Protein AF-0000000073397600 (afdb_homodimer)

Secondary structure (DSSP, 8-state):
-HHHHHHHHHHHHHHHHHHHHHHHHHHHTTSS-HHHH--HHHHHHHHHHHHHH-BTTB-HHHHHHHHHHHHHHHHHHHHHHHHHHHHHHHH-HHHHHHHHHHHHHHHHS-GGGHHHHHHHHH-SSHHHHHHHHHHHHHHHHHHHHHHHHHHHHHHHHHHHTTS---HHHHIIIIIHHHHHHHHHHHHHHHHHHHHHHHHHHHHHS-SSSHHHHHHHHHHTT-HHHHHHHHHHHHHHHHHHHHHHHHHHHHHGGGS----/-HHHHHHHHHHHHHHHHHHHHHHHHHHHTTSS-HHHH--HHHHHHHHHHHHHH-BTTB-HHHHHHHHHHHHHHHHHHHHHHHHHHHHHHHH-HHHHHHHHHHHHHHHHS-GGGHHHHHHHHH-SSHHHHHHHHHHHHHHHHHHHHHHHHHHHHHHHHHHHTTS---HHHHIIIIIHHHHHHHHHHHHHHHHHHHHHHHHHHHHHS-SSSHHHHHHHHHHTT-HHHHHHHHHHHHHHHHHHHHHHHHHHHHHGGGS----

Structure (mmCIF, N/CA/C/O backbone):
data_AF-0000000073397600-model_v1
#
loop_
_entity.id
_entity.type
_entity.pdbx_description
1 polymer 'ABC transporter, permease protein'
#
loop_
_atom_site.group_PDB
_atom_site.id
_atom_site.type_symbol
_atom_site.label_atom_id
_atom_site.label_alt_id
_atom_site.label_comp_id
_atom_site.label_asym_id
_atom_site.label_entity_id
_atom_site.label_seq_id
_atom_site.pdbx_PDB_ins_code
_atom_site.Cartn_x
_atom_site.Cartn_y
_atom_site.Cartn_z
_atom_site.occupancy
_atom_site.B_iso_or_equiv
_atom_site.auth_seq_id
_atom_site.auth_comp_id
_atom_site.auth_asym_id
_atom_site.auth_atom_id
_atom_site.pdbx_PDB_model_num
ATOM 1 N N . MET A 1 1 ? -25 12.273 29.625 1 71.56 1 MET A N 1
ATOM 2 C CA . MET A 1 1 ? -23.719 11.812 29.094 1 71.56 1 MET A CA 1
ATOM 3 C C . MET A 1 1 ? -23.688 10.289 29.016 1 71.56 1 MET A C 1
ATOM 5 O O . MET A 1 1 ? -23.328 9.727 27.969 1 71.56 1 MET A O 1
ATOM 9 N N . ARG A 1 2 ? -24.359 9.656 30.047 1 80.56 2 ARG A N 1
ATOM 10 C CA . ARG A 1 2 ? -24.375 8.195 30.125 1 80.56 2 ARG A CA 1
ATOM 11 C C . ARG A 1 2 ? -25.359 7.613 29.094 1 80.56 2 ARG A C 1
ATOM 13 O O . ARG A 1 2 ? -25.047 6.609 28.453 1 80.56 2 ARG A O 1
ATOM 20 N N . ARG A 1 3 ? -26.422 8.336 28.875 1 85.5 3 ARG A N 1
ATOM 21 C CA . ARG A 1 3 ? -27.453 7.844 27.953 1 85.5 3 ARG A CA 1
ATOM 22 C C . ARG A 1 3 ? -26.938 7.855 26.516 1 85.5 3 ARG A C 1
ATOM 24 O O . ARG A 1 3 ? -27.219 6.93 25.75 1 85.5 3 ARG A O 1
ATOM 31 N N . ARG A 1 4 ? -26.266 8.805 26.203 1 86.19 4 ARG A N 1
ATOM 32 C CA . ARG A 1 4 ? -25.703 8.922 24.859 1 86.19 4 ARG A CA 1
ATOM 33 C C . ARG A 1 4 ? -24.672 7.836 24.609 1 86.19 4 ARG A C 1
ATOM 35 O O . ARG A 1 4 ? -24.609 7.258 23.516 1 86.19 4 ARG A O 1
ATOM 42 N N . ARG A 1 5 ? -23.922 7.621 25.594 1 89.19 5 ARG A N 1
ATOM 43 C CA . ARG A 1 5 ? -22.906 6.582 25.484 1 89.19 5 ARG A CA 1
ATOM 44 C C . ARG A 1 5 ? -23.531 5.211 25.281 1 89.19 5 ARG A C 1
ATOM 46 O O . ARG A 1 5 ? -23.078 4.414 24.469 1 89.19 5 ARG A O 1
ATOM 53 N N . GLN A 1 6 ? -24.578 4.988 26.047 1 91.62 6 GLN A N 1
ATOM 54 C CA . GLN A 1 6 ? -25.281 3.717 25.922 1 91.62 6 GLN A CA 1
ATOM 55 C C . GLN A 1 6 ? -25.938 3.576 24.547 1 91.62 6 GLN A C 1
ATOM 57 O O . GLN A 1 6 ? -25.984 2.482 23.984 1 91.62 6 GLN A O 1
ATOM 62 N N . LEU A 1 7 ? -26.469 4.598 24.047 1 92.06 7 LEU A N 1
ATOM 63 C CA . LEU A 1 7 ? -27.078 4.59 22.719 1 92.06 7 LEU A CA 1
ATOM 64 C C . LEU A 1 7 ? -26.031 4.285 21.656 1 92.06 7 LEU A C 1
ATOM 66 O O . LEU A 1 7 ? -26.281 3.486 20.75 1 92.06 7 LEU A O 1
ATOM 70 N N . ILE A 1 8 ? -24.906 4.879 21.781 1 91.81 8 ILE A N 1
ATOM 71 C CA . ILE A 1 8 ? -23.828 4.676 20.812 1 91.81 8 ILE A CA 1
ATOM 72 C C . ILE A 1 8 ? -23.375 3.221 20.859 1 91.81 8 ILE A C 1
ATOM 74 O O . ILE A 1 8 ? -23.203 2.584 19.812 1 91.81 8 ILE A O 1
ATOM 78 N N . VAL A 1 9 ? -23.188 2.715 22 1 92.94 9 VAL A N 1
ATOM 79 C CA . VAL A 1 9 ? -22.766 1.327 22.156 1 92.94 9 VAL A CA 1
ATOM 80 C C . VAL A 1 9 ? -23.844 0.395 21.609 1 92.94 9 VAL A C 1
ATOM 82 O O . VAL A 1 9 ? -23.531 -0.586 20.922 1 92.94 9 VAL A O 1
ATOM 85 N N . GLY A 1 10 ? -25.016 0.702 21.906 1 94.62 10 GLY A N 1
ATOM 86 C CA . GLY A 1 10 ? -26.125 -0.079 21.391 1 94.62 10 GLY A CA 1
ATOM 87 C C . GLY A 1 10 ? -26.188 -0.078 19.875 1 94.62 10 GLY A C 1
ATOM 88 O O . GLY A 1 10 ? -26.422 -1.12 19.25 1 94.62 10 GLY A O 1
ATOM 89 N N . LEU A 1 11 ? -26 1.009 19.312 1 93.56 11 LEU A N 1
ATOM 90 C CA . LEU A 1 11 ? -26.031 1.126 17.859 1 93.56 11 LEU A CA 1
ATOM 91 C C . LEU A 1 11 ? -24.844 0.407 17.234 1 93.56 11 LEU A C 1
ATOM 93 O O . LEU A 1 11 ? -24.969 -0.188 16.156 1 93.56 11 LEU A O 1
ATOM 97 N N . ARG A 1 12 ? -23.719 0.518 17.828 1 93.75 12 ARG A N 1
ATOM 98 C CA . ARG A 1 12 ? -22.547 -0.209 17.359 1 93.75 12 ARG A CA 1
ATOM 99 C C . ARG A 1 12 ? -22.797 -1.711 17.328 1 93.75 12 ARG A C 1
ATOM 101 O O . ARG A 1 12 ? -22.484 -2.383 16.344 1 93.75 12 ARG A O 1
ATOM 108 N N . ILE A 1 13 ? -23.375 -2.168 18.406 1 94.88 13 ILE A N 1
ATOM 109 C CA . ILE A 1 13 ? -23.688 -3.588 18.5 1 94.88 13 ILE A CA 1
ATOM 110 C C . ILE A 1 13 ? -24.75 -3.951 17.469 1 94.88 13 ILE A C 1
ATOM 112 O O . ILE A 1 13 ? -24.656 -5.004 16.828 1 94.88 13 ILE A O 1
ATOM 116 N N . ALA A 1 14 ? -25.688 -3.115 17.297 1 95.25 14 ALA A N 1
ATOM 117 C CA . ALA A 1 14 ? -26.75 -3.352 16.312 1 95.25 14 ALA A CA 1
ATOM 118 C C . ALA A 1 14 ? -26.172 -3.457 14.906 1 95.25 14 ALA A C 1
ATOM 120 O O . ALA A 1 14 ? -26.578 -4.32 14.125 1 95.25 14 ALA A O 1
ATOM 121 N N . VAL A 1 15 ? -25.281 -2.598 14.594 1 93.81 15 VAL A N 1
ATOM 122 C CA . VAL A 1 15 ? -24.641 -2.623 13.281 1 93.81 15 VAL A CA 1
ATOM 123 C C . VAL A 1 15 ? -23.906 -3.947 13.086 1 93.81 15 VAL A C 1
ATOM 125 O O . VAL A 1 15 ? -24 -4.57 12.023 1 93.81 15 VAL A O 1
ATOM 128 N N . LEU A 1 16 ? -23.219 -4.348 14.062 1 94 16 LEU A N 1
ATOM 129 C CA . LEU A 1 16 ? -22.469 -5.602 14.008 1 94 16 LEU A CA 1
ATOM 130 C C . LEU A 1 16 ? -23.422 -6.785 13.82 1 94 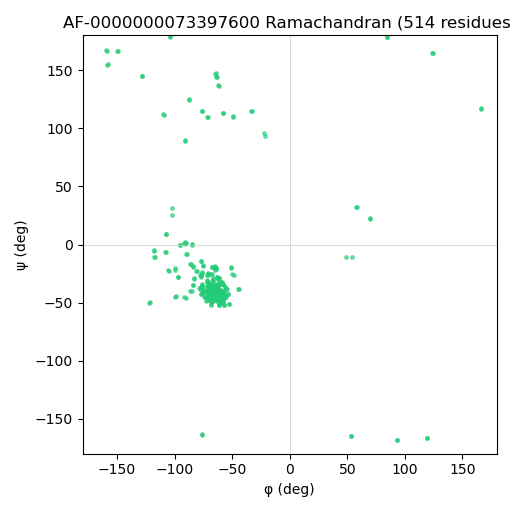16 LEU A C 1
ATOM 132 O O . LEU A 1 16 ? -23.172 -7.648 12.977 1 94 16 LEU A O 1
ATOM 136 N N . VAL A 1 17 ? -24.469 -6.816 14.609 1 95.62 17 VAL A N 1
ATOM 137 C CA . VAL A 1 17 ? -25.438 -7.906 14.578 1 95.62 17 VAL A CA 1
ATOM 138 C C . VAL A 1 17 ? -26.141 -7.938 13.219 1 95.62 17 VAL A C 1
ATOM 140 O O . VAL A 1 17 ? -26.328 -9.008 12.641 1 95.62 17 VAL A O 1
ATOM 143 N N . VAL A 1 18 ? -26.469 -6.809 12.773 1 95.88 18 VAL A N 1
ATOM 144 C CA . VAL A 1 18 ? -27.172 -6.727 11.484 1 95.88 18 VAL A CA 1
ATOM 145 C C . VAL A 1 18 ? -26.219 -7.129 10.359 1 95.88 18 VAL A C 1
ATOM 147 O O . VAL A 1 18 ? -26.609 -7.836 9.43 1 95.88 18 VAL A O 1
ATOM 150 N N . ALA A 1 19 ? -25 -6.711 10.445 1 94.44 19 ALA A N 1
ATOM 151 C CA . ALA A 1 19 ? -24.031 -7.031 9.398 1 94.44 19 ALA A CA 1
ATOM 152 C C . ALA A 1 19 ? -23.703 -8.523 9.391 1 94.44 19 ALA A C 1
ATOM 154 O O . ALA A 1 19 ? -23.812 -9.18 8.352 1 94.44 19 ALA A O 1
ATOM 155 N N . LEU A 1 20 ? -23.359 -9.062 10.547 1 95.69 20 LEU A N 1
ATOM 156 C CA . LEU A 1 20 ? -22.969 -10.461 10.625 1 95.69 20 LEU A CA 1
ATOM 157 C C . LEU A 1 20 ? -24.203 -11.367 10.508 1 95.69 20 LEU A C 1
ATOM 159 O O . LEU A 1 20 ? -24.141 -12.406 9.844 1 95.69 20 LEU A O 1
ATOM 163 N N . GLY A 1 21 ? -25.219 -10.961 11.242 1 96.38 21 GLY A N 1
ATOM 164 C CA . GLY A 1 21 ? -26.453 -11.734 11.148 1 96.38 21 GLY A CA 1
ATOM 165 C C . GLY A 1 21 ? -27.062 -11.695 9.766 1 96.38 21 GLY A C 1
ATOM 166 O O . GLY A 1 21 ? -27.516 -12.727 9.25 1 96.38 21 GLY A O 1
ATOM 167 N N . GLY A 1 22 ? -27.094 -10.523 9.211 1 96.81 22 GLY A N 1
ATOM 168 C CA . GLY A 1 22 ? -27.594 -10.406 7.844 1 96.81 22 GLY A CA 1
ATOM 169 C C . GLY A 1 22 ? -26.766 -11.211 6.848 1 96.81 22 GLY A C 1
ATOM 170 O O . GLY A 1 22 ? -27.328 -11.828 5.938 1 96.81 22 GLY A O 1
ATOM 171 N N . TRP A 1 23 ? -25.484 -11.195 7.02 1 96.38 23 TRP A N 1
ATOM 172 C CA . TRP A 1 23 ? -24.594 -11.984 6.191 1 96.38 23 TRP A CA 1
ATOM 173 C C . TRP A 1 23 ? -24.891 -13.477 6.32 1 96.38 23 TRP A C 1
ATOM 175 O O . TRP A 1 23 ? -25.016 -14.18 5.316 1 96.38 23 TRP A O 1
ATOM 185 N N . GLU A 1 24 ? -25.062 -13.898 7.492 1 97.31 24 GLU A N 1
ATOM 186 C CA . GLU A 1 24 ? -25.359 -15.305 7.75 1 97.31 24 GLU A CA 1
ATOM 187 C C . GLU A 1 24 ? -26.688 -15.711 7.109 1 97.31 24 GLU A C 1
ATOM 189 O O . GLU A 1 24 ? -26.766 -16.734 6.434 1 97.31 24 GLU A O 1
ATOM 194 N N . ILE A 1 25 ? -27.656 -14.859 7.309 1 97.25 25 ILE A N 1
ATOM 195 C CA . ILE A 1 25 ? -29 -15.141 6.805 1 97.25 25 ILE A CA 1
ATOM 196 C C . ILE A 1 25 ? -29 -15.117 5.277 1 97.25 25 ILE A C 1
ATOM 198 O O . ILE A 1 25 ? -29.562 -16 4.633 1 97.25 25 ILE A O 1
ATOM 202 N N . ALA A 1 26 ? -28.328 -14.156 4.734 1 96.88 26 ALA A N 1
ATOM 203 C CA . ALA A 1 26 ? -28.266 -14.031 3.279 1 96.88 26 ALA A CA 1
ATOM 204 C C . ALA A 1 26 ? -27.594 -15.242 2.643 1 96.88 26 ALA A C 1
ATOM 206 O O . ALA A 1 26 ? -28.016 -15.703 1.575 1 96.88 26 ALA A O 1
ATOM 207 N N . ALA A 1 27 ? -26.594 -15.727 3.275 1 95.94 27 ALA A N 1
ATOM 208 C CA . ALA A 1 27 ? -25.859 -16.875 2.742 1 95.94 27 ALA A CA 1
ATOM 209 C C . ALA A 1 27 ? -26.656 -18.156 2.928 1 95.94 27 ALA A C 1
ATOM 211 O O . ALA A 1 27 ? -26.734 -18.984 2.016 1 95.94 27 ALA A O 1
ATOM 212 N N . ARG A 1 28 ? -27.312 -18.297 4.062 1 95.19 28 ARG A N 1
ATOM 213 C CA . ARG A 1 28 ? -28.062 -19.516 4.355 1 95.19 28 ARG A CA 1
ATOM 214 C C . ARG A 1 28 ? -29.281 -19.641 3.453 1 95.19 28 ARG A C 1
ATOM 216 O O . ARG A 1 28 ? -29.656 -20.734 3.059 1 95.19 28 ARG A O 1
ATOM 223 N N . PHE A 1 29 ? -29.797 -18.5 3.186 1 96.25 29 PHE A N 1
ATOM 224 C CA . PHE A 1 29 ? -30.984 -18.516 2.344 1 96.25 29 PHE A CA 1
ATOM 225 C C . PHE A 1 29 ? -30.609 -18.391 0.872 1 96.25 29 PHE A C 1
ATOM 227 O O . PHE A 1 29 ? -31.469 -18.25 0.013 1 96.25 29 PHE A O 1
ATOM 234 N N . LYS A 1 30 ? -29.375 -18.328 0.537 1 94.19 30 LYS A N 1
ATOM 235 C CA . LYS A 1 30 ? -28.812 -18.375 -0.809 1 94.19 30 LYS A CA 1
ATOM 236 C C . LYS A 1 30 ? -29.141 -17.109 -1.582 1 94.19 30 LYS A C 1
ATOM 238 O O . LYS A 1 30 ? -29.328 -17.141 -2.801 1 94.19 30 LYS A O 1
ATOM 243 N N . TRP A 1 31 ? -29.422 -16.078 -0.797 1 95.06 31 TRP A N 1
ATOM 244 C CA . TRP A 1 31 ? -29.438 -14.766 -1.453 1 95.06 31 TRP A CA 1
ATOM 245 C C . TRP A 1 31 ? -28.062 -14.422 -2.018 1 95.06 31 TRP A C 1
ATOM 247 O O . TRP A 1 31 ? -27.969 -13.68 -2.998 1 95.06 31 TRP A O 1
ATOM 257 N N . ILE A 1 32 ? -27.062 -14.961 -1.339 1 93 32 ILE A N 1
ATOM 258 C CA . ILE A 1 32 ? -25.688 -14.945 -1.817 1 93 32 ILE A CA 1
ATOM 259 C C . ILE A 1 32 ? -25.109 -16.359 -1.783 1 93 32 ILE A C 1
ATOM 261 O O . ILE A 1 32 ? -25.484 -17.172 -0.935 1 93 32 ILE A O 1
ATOM 265 N N . ASP A 1 33 ? -24.297 -16.609 -2.756 1 94.75 33 ASP A N 1
ATOM 266 C CA . ASP A 1 33 ? -23.703 -17.938 -2.85 1 94.75 33 ASP A CA 1
ATOM 267 C C . ASP A 1 33 ? -22.578 -18.109 -1.833 1 94.75 33 ASP A C 1
ATOM 269 O O . ASP A 1 33 ? -21.531 -17.453 -1.936 1 94.75 33 ASP A O 1
ATOM 273 N N . PRO A 1 34 ? -22.75 -18.953 -0.925 1 93.06 34 PRO A N 1
ATOM 274 C CA . PRO A 1 34 ? -21.734 -19.141 0.111 1 93.06 34 PRO A CA 1
ATOM 275 C C . PRO A 1 34 ? -20.406 -19.656 -0.446 1 93.06 34 PRO A C 1
ATOM 277 O O . PRO A 1 34 ? -19.359 -19.516 0.2 1 93.06 34 PRO A O 1
ATOM 280 N N . PHE A 1 35 ? -20.484 -20.219 -1.589 1 91.69 35 PHE A N 1
ATOM 281 C CA . PHE A 1 35 ? -19.25 -20.656 -2.219 1 91.69 35 PHE A CA 1
ATOM 282 C C . PHE A 1 35 ? -18.312 -19.484 -2.471 1 91.69 35 PHE A C 1
ATOM 284 O O . PHE A 1 35 ? -17.109 -19.578 -2.225 1 91.69 35 PHE A O 1
ATOM 291 N N . PHE A 1 36 ? -18.906 -18.406 -2.855 1 91.56 36 PHE A N 1
ATOM 292 C CA . PHE A 1 36 ? -18.109 -17.25 -3.219 1 91.56 36 PHE A CA 1
ATOM 293 C C . PHE A 1 36 ? -18 -16.281 -2.053 1 91.56 36 PHE A C 1
ATOM 295 O O . PHE A 1 36 ? -16.984 -15.594 -1.908 1 91.56 36 PHE A O 1
ATOM 302 N N . PHE A 1 37 ? -19.016 -16.281 -1.187 1 93.69 37 PHE A N 1
ATOM 303 C CA . PHE A 1 37 ? -19.062 -15.203 -0.209 1 93.69 37 PHE A CA 1
ATOM 304 C C . PHE A 1 37 ? -18.969 -15.75 1.209 1 93.69 37 PHE A C 1
ATOM 306 O O . PHE A 1 37 ? -18.844 -14.984 2.168 1 93.69 37 PHE A O 1
ATOM 313 N N . SER A 1 38 ? -18.953 -17 1.352 1 96.12 38 SER A N 1
ATOM 314 C CA . SER A 1 38 ? -18.891 -17.672 2.646 1 96.12 38 SER A CA 1
ATOM 315 C C . SER A 1 38 ? -20 -17.172 3.58 1 96.12 38 SER A C 1
ATOM 317 O O . SER A 1 38 ? -21.031 -16.688 3.125 1 96.12 38 SER A O 1
ATOM 319 N N . MET A 1 39 ? -19.875 -17.438 4.77 1 96.5 39 MET A N 1
ATOM 320 C CA . MET A 1 39 ? -20.734 -16.969 5.852 1 96.5 39 MET A CA 1
ATOM 321 C C . MET A 1 39 ? -20 -17.031 7.188 1 96.5 39 MET A C 1
ATOM 323 O O . MET A 1 39 ? -19.078 -17.828 7.363 1 96.5 39 MET A O 1
ATOM 327 N N . PRO A 1 40 ? -20.453 -16.203 8.094 1 97.5 40 PRO A N 1
ATOM 328 C CA . PRO A 1 40 ? -19.734 -16.062 9.359 1 97.5 40 PRO A CA 1
ATOM 329 C C . PRO A 1 40 ? -19.547 -17.406 10.078 1 97.5 40 PRO A C 1
ATOM 331 O O . PRO A 1 40 ? -18.469 -17.672 10.633 1 97.5 40 PRO A O 1
ATOM 334 N N . SER A 1 41 ? -20.484 -18.25 10.047 1 97.38 41 SER A N 1
ATOM 335 C CA . SER A 1 41 ? -20.391 -19.531 10.742 1 97.38 41 SER A CA 1
ATOM 336 C C . SER A 1 41 ? -19.312 -20.406 10.117 1 97.38 41 SER A C 1
ATOM 338 O O . SER A 1 41 ? -18.562 -21.094 10.828 1 97.38 41 SER A O 1
ATOM 340 N N . LEU A 1 42 ? -19.188 -20.422 8.797 1 97.31 42 LEU A N 1
ATOM 341 C CA . LEU A 1 42 ? -18.188 -21.203 8.109 1 97.31 42 LEU A CA 1
ATOM 342 C C . LEU A 1 42 ? -16.781 -20.641 8.359 1 97.31 42 LEU A C 1
ATOM 344 O O . LEU A 1 42 ? -15.812 -21.406 8.453 1 97.31 42 LEU A O 1
ATOM 348 N N . ILE A 1 43 ? -16.734 -19.391 8.43 1 97.75 43 ILE A N 1
ATOM 349 C CA . ILE A 1 43 ? -15.461 -18.734 8.711 1 97.75 43 ILE A CA 1
ATOM 350 C C . ILE A 1 43 ? -14.984 -19.109 10.109 1 97.75 43 ILE A C 1
ATOM 352 O O . ILE A 1 43 ? -13.812 -19.453 10.305 1 97.75 43 ILE A O 1
ATOM 356 N N . ALA A 1 44 ? -15.914 -19.062 11.055 1 97.56 44 ALA A N 1
ATOM 357 C CA . ALA A 1 44 ? -15.578 -19.438 12.43 1 97.56 44 ALA A CA 1
ATOM 358 C C . ALA A 1 44 ? -15.133 -20.891 12.5 1 97.56 44 ALA A C 1
ATOM 360 O O . ALA A 1 44 ? -14.188 -21.234 13.219 1 97.56 44 ALA A O 1
ATOM 361 N N . ALA A 1 45 ? -15.773 -21.719 11.75 1 97.81 45 ALA A N 1
ATOM 362 C CA . ALA A 1 45 ? -15.414 -23.125 11.711 1 97.81 45 ALA A CA 1
ATOM 363 C C . ALA A 1 45 ? -14.016 -23.328 11.133 1 97.81 45 ALA A C 1
ATOM 365 O O . ALA A 1 45 ? -13.258 -24.172 11.594 1 97.81 45 ALA A O 1
ATOM 366 N N . GLN A 1 46 ? -13.719 -22.547 10.109 1 97.88 46 GLN A N 1
ATOM 367 C CA . GLN A 1 46 ? -12.406 -22.625 9.484 1 97.88 46 GLN A CA 1
ATOM 368 C C . GLN A 1 46 ? -11.312 -22.203 10.461 1 97.88 46 GLN A C 1
ATOM 370 O O . GLN A 1 46 ? -10.258 -22.844 10.523 1 97.88 46 GLN A O 1
ATOM 375 N N . ILE A 1 47 ? -11.562 -21.219 11.188 1 97.88 47 ILE A N 1
ATOM 376 C CA . ILE A 1 47 ? -10.594 -20.766 12.172 1 97.88 47 ILE A CA 1
ATOM 377 C C . ILE A 1 47 ? -10.406 -21.828 13.25 1 97.88 47 ILE A C 1
ATOM 379 O O . ILE A 1 47 ? -9.273 -22.109 13.648 1 97.88 47 ILE A O 1
ATOM 383 N N . GLN A 1 48 ? -11.484 -22.344 13.688 1 97.31 48 GLN A N 1
ATOM 384 C CA . GLN A 1 48 ? -11.414 -23.406 14.688 1 97.31 48 GLN A CA 1
ATOM 385 C C . GLN A 1 48 ? -10.617 -24.594 14.172 1 97.31 48 GLN A C 1
ATOM 387 O O . GLN A 1 48 ? -9.805 -25.172 14.898 1 97.31 48 GLN A O 1
ATOM 392 N N . ASP A 1 49 ? -10.883 -24.953 12.992 1 97.5 49 ASP A N 1
ATOM 393 C CA . ASP A 1 49 ? -10.164 -26.062 12.375 1 97.5 49 ASP A CA 1
ATOM 394 C C . ASP A 1 49 ? -8.664 -25.797 12.336 1 97.5 49 ASP A C 1
ATOM 396 O O . ASP A 1 49 ? -7.855 -26.656 12.695 1 97.5 49 ASP A O 1
ATOM 400 N N . TRP A 1 50 ? -8.289 -24.609 11.922 1 97.44 50 TRP A N 1
ATOM 401 C CA . TRP A 1 50 ? -6.875 -24.25 11.852 1 97.44 50 TRP A CA 1
ATOM 402 C C . TRP A 1 50 ? -6.238 -24.266 13.234 1 97.44 50 TRP A C 1
ATOM 404 O O . TRP A 1 50 ? -5.062 -24.594 13.391 1 97.44 50 TRP A O 1
ATOM 414 N N . PHE A 1 51 ? -7.039 -23.875 14.234 1 96.75 51 PHE A N 1
ATOM 415 C CA . PHE A 1 51 ? -6.512 -23.812 15.594 1 96.75 51 PHE A CA 1
ATOM 416 C C . PHE A 1 51 ? -6.301 -25.219 16.156 1 96.75 51 PHE A C 1
ATOM 418 O O . PHE A 1 51 ? -5.328 -25.469 16.859 1 96.75 51 PHE A O 1
ATOM 425 N N . VAL A 1 52 ? -7.172 -26.141 15.805 1 96.31 52 VAL A N 1
ATOM 426 C CA . VAL A 1 52 ? -7.172 -27.469 16.406 1 96.31 52 VAL A CA 1
ATOM 427 C C . VAL A 1 52 ? -6.305 -28.406 15.555 1 96.31 52 VAL A C 1
ATOM 429 O O . VAL A 1 52 ? -5.453 -29.125 16.094 1 96.31 52 VAL A O 1
ATOM 432 N N . ASN A 1 53 ? -6.434 -28.406 14.203 1 96.75 53 ASN A N 1
ATOM 433 C CA . ASN A 1 53 ? -5.812 -29.391 13.328 1 96.75 53 ASN A CA 1
ATOM 434 C C . ASN A 1 53 ? -4.652 -28.781 12.539 1 96.75 53 ASN A C 1
ATOM 436 O O . ASN A 1 53 ? -3.945 -29.484 11.82 1 96.75 53 ASN A O 1
ATOM 440 N N . GLY A 1 54 ? -4.484 -27.5 12.656 1 96.62 54 GLY A N 1
ATOM 441 C CA . GLY A 1 54 ? -3.416 -26.859 11.914 1 96.62 54 GLY A CA 1
ATOM 442 C C . GLY A 1 54 ? -3.807 -26.5 10.492 1 96.62 54 GLY A C 1
ATOM 443 O O . GLY A 1 54 ? -4.957 -26.688 10.094 1 96.62 54 GLY A O 1
ATOM 444 N N . THR A 1 55 ? -2.92 -25.906 9.797 1 95.94 55 THR A N 1
ATOM 445 C CA . THR A 1 55 ? -3.088 -25.547 8.391 1 95.94 55 THR A CA 1
ATOM 446 C C . THR A 1 55 ? -2.297 -26.5 7.496 1 95.94 55 THR A C 1
ATOM 448 O O . THR A 1 55 ? -1.639 -27.422 7.984 1 95.94 55 THR A O 1
ATOM 451 N N . SER A 1 56 ? -2.389 -26.281 6.203 1 91.38 56 SER A N 1
ATOM 452 C CA . SER A 1 56 ? -1.63 -27.094 5.258 1 91.38 56 SER A CA 1
ATOM 453 C C . SER A 1 56 ? -0.132 -26.844 5.391 1 91.38 56 SER A C 1
ATOM 455 O O . SER A 1 56 ? 0.682 -27.672 4.973 1 91.38 56 SER A O 1
ATOM 457 N N . GLN A 1 57 ? 0.297 -25.75 5.973 1 91.94 57 GLN A N 1
ATOM 458 C CA . GLN A 1 57 ? 1.705 -25.391 6.105 1 91.94 57 GLN A CA 1
ATOM 459 C C . GLN A 1 57 ? 2.18 -25.547 7.547 1 91.94 57 GLN A C 1
ATOM 461 O O . GLN A 1 57 ? 3.264 -25.078 7.902 1 91.94 57 GLN A O 1
ATOM 466 N N . GLY A 1 58 ? 1.368 -26.156 8.461 1 95.25 58 GLY A N 1
ATOM 467 C CA . GLY A 1 58 ? 1.702 -26.312 9.867 1 95.25 58 GLY A CA 1
ATOM 468 C C . GLY A 1 58 ? 0.716 -25.625 10.797 1 95.25 58 GLY A C 1
ATOM 469 O O . GLY A 1 58 ? -0.353 -25.188 10.359 1 95.25 58 GLY A O 1
ATOM 470 N N . PRO A 1 59 ? 1.147 -25.516 12.031 1 97.69 59 PRO A N 1
ATOM 471 C CA . PRO A 1 59 ? 0.242 -24.906 13.008 1 97.69 59 PRO A CA 1
ATOM 472 C C . PRO A 1 59 ? -0.054 -23.438 12.711 1 97.69 59 PRO A C 1
ATOM 474 O O . PRO A 1 59 ? 0.819 -22.719 12.219 1 97.69 59 PRO A O 1
ATOM 477 N N . LEU A 1 60 ? -1.293 -23.062 13.062 1 97.88 60 LEU A N 1
ATOM 478 C CA . LEU A 1 60 ? -1.738 -21.688 12.797 1 97.88 60 LEU A CA 1
ATOM 479 C C . LEU A 1 60 ? -0.825 -20.672 13.477 1 97.88 60 LEU A C 1
ATOM 481 O O . LEU A 1 60 ? -0.442 -19.672 12.875 1 97.88 60 LEU A O 1
ATOM 485 N N . LEU A 1 61 ? -0.459 -20.922 14.695 1 97.25 61 LEU A N 1
ATOM 486 C CA . LEU A 1 61 ? 0.335 -19.969 15.461 1 97.25 61 LEU A CA 1
ATOM 487 C C . LEU A 1 61 ? 1.731 -19.828 14.867 1 97.25 61 LEU A C 1
ATOM 489 O O . LEU A 1 61 ? 2.361 -18.766 15.008 1 97.25 61 LEU A O 1
ATOM 493 N N . LEU A 1 62 ? 2.213 -20.875 14.242 1 97.19 62 LEU A N 1
ATOM 494 C CA . LEU A 1 62 ? 3.484 -20.781 13.531 1 97.19 62 LEU A CA 1
ATOM 495 C C . LEU A 1 62 ? 3.383 -19.812 12.367 1 97.19 62 LEU A C 1
ATOM 497 O O . LEU A 1 62 ? 4.301 -19.016 12.125 1 97.19 62 LEU A O 1
ATOM 501 N N . GLN A 1 63 ? 2.297 -19.859 11.594 1 97.94 63 GLN A N 1
ATOM 502 C CA . GLN A 1 63 ? 2.08 -18.938 10.484 1 97.94 63 GLN A CA 1
ATOM 503 C C . GLN A 1 63 ? 2.012 -17.484 10.977 1 97.94 63 GLN A C 1
ATOM 505 O O . GLN A 1 63 ? 2.574 -16.594 10.344 1 97.94 63 GLN A O 1
ATOM 510 N N . VAL A 1 64 ? 1.368 -17.312 12.078 1 97.69 64 VAL A N 1
ATOM 511 C CA . VAL A 1 64 ? 1.248 -16 12.688 1 97.69 64 VAL A CA 1
ATOM 512 C C . VAL A 1 64 ? 2.629 -15.492 13.102 1 97.69 64 VAL A C 1
ATOM 514 O O . VAL A 1 64 ? 2.986 -14.344 12.828 1 97.69 64 VAL A O 1
ATOM 517 N N . TRP A 1 65 ? 3.398 -16.312 13.656 1 97.44 65 TRP A N 1
ATOM 518 C CA . TRP A 1 65 ? 4.715 -15.938 14.156 1 97.44 65 TRP A CA 1
ATOM 519 C C . TRP A 1 65 ? 5.648 -15.562 13.016 1 97.44 65 TRP A C 1
ATOM 521 O O . TRP A 1 65 ? 6.434 -14.617 13.125 1 97.44 65 TRP A O 1
ATOM 531 N N . VAL A 1 66 ? 5.574 -16.312 12.008 1 97.88 66 VAL A N 1
ATOM 532 C CA . VAL A 1 66 ? 6.43 -16.047 10.852 1 97.88 66 VAL A CA 1
ATOM 533 C C . VAL A 1 66 ? 6.133 -14.664 10.289 1 97.88 66 VAL A C 1
ATOM 535 O O . VAL A 1 66 ? 7.051 -13.875 10.062 1 97.88 66 VAL A O 1
ATOM 538 N N . THR A 1 67 ? 4.883 -14.367 10.094 1 97.81 67 THR A N 1
ATOM 539 C CA . THR A 1 67 ? 4.5 -13.055 9.586 1 97.81 67 THR A CA 1
ATOM 540 C C . THR A 1 67 ? 4.926 -11.961 10.555 1 97.81 67 THR A C 1
ATOM 542 O O . THR A 1 67 ? 5.418 -10.906 10.133 1 97.81 67 THR A O 1
ATOM 545 N N . LEU A 1 68 ? 4.793 -12.219 11.828 1 97.56 68 LEU A N 1
ATOM 546 C CA . LEU A 1 68 ? 5.18 -11.234 12.836 1 97.56 68 LEU A CA 1
ATOM 547 C C . LEU A 1 68 ? 6.688 -11.008 12.82 1 97.56 68 LEU A C 1
ATOM 549 O O . LEU A 1 68 ? 7.148 -9.875 12.945 1 97.56 68 LEU A O 1
ATOM 553 N N . GLU A 1 69 ? 7.406 -12.031 12.695 1 97.75 69 GLU A N 1
ATOM 554 C CA . GLU A 1 69 ? 8.859 -11.93 12.641 1 97.75 69 GLU A CA 1
ATOM 555 C C . GLU A 1 69 ? 9.312 -11.117 11.43 1 97.75 69 GLU A C 1
ATOM 557 O O . GLU A 1 69 ? 10.195 -10.258 11.547 1 97.75 69 GLU A O 1
ATOM 562 N N . GLU A 1 70 ? 8.75 -11.414 10.297 1 98.31 70 GLU A N 1
ATOM 563 C CA . GLU A 1 70 ? 9.062 -10.664 9.086 1 98.31 70 GLU A CA 1
ATOM 564 C C . GLU A 1 70 ? 8.727 -9.188 9.25 1 98.31 70 GLU A C 1
ATOM 566 O O . GLU A 1 70 ? 9.5 -8.312 8.844 1 98.31 70 GLU A O 1
ATOM 571 N N . THR A 1 71 ? 7.613 -8.953 9.875 1 97.69 71 THR A N 1
ATOM 572 C CA . THR A 1 71 ? 7.133 -7.59 10.086 1 97.69 71 THR A CA 1
ATOM 573 C C . THR A 1 71 ? 8.055 -6.832 11.031 1 97.69 71 THR A C 1
ATOM 575 O O . THR A 1 71 ? 8.477 -5.711 10.734 1 97.69 71 THR A O 1
ATOM 578 N N . ILE A 1 72 ? 8.383 -7.449 12.133 1 97.25 72 ILE A N 1
ATOM 579 C CA . ILE A 1 72 ? 9.195 -6.809 13.156 1 97.25 72 ILE A CA 1
ATOM 580 C C . ILE A 1 72 ? 10.609 -6.57 12.625 1 97.25 72 ILE A C 1
ATOM 582 O O . ILE A 1 72 ? 11.164 -5.484 12.789 1 97.25 72 ILE A O 1
ATOM 586 N N . ALA A 1 73 ? 11.164 -7.566 11.984 1 98.31 73 ALA A N 1
ATOM 587 C CA . ALA A 1 73 ? 12.5 -7.418 11.414 1 98.31 73 ALA A CA 1
ATOM 588 C C . ALA A 1 73 ? 12.523 -6.309 10.359 1 98.31 73 ALA A C 1
ATOM 590 O O . ALA A 1 73 ? 13.414 -5.457 10.367 1 98.31 73 ALA A O 1
ATOM 591 N N . GLY A 1 74 ? 11.555 -6.344 9.469 1 98.31 74 GLY A N 1
ATOM 592 C CA . GLY A 1 74 ? 11.453 -5.297 8.461 1 98.31 74 GLY A CA 1
ATOM 593 C C . GLY A 1 74 ? 11.266 -3.914 9.055 1 98.31 74 GLY A C 1
ATOM 594 O O . GLY A 1 74 ? 11.852 -2.941 8.57 1 98.31 74 GLY A O 1
ATOM 595 N N . PHE A 1 75 ? 10.438 -3.877 10.094 1 97.06 75 PHE A N 1
ATOM 596 C CA . PHE A 1 75 ? 10.164 -2.619 10.781 1 97.06 75 PHE A CA 1
ATOM 597 C C . PHE A 1 75 ? 11.43 -2.055 11.398 1 97.06 75 PHE A C 1
ATOM 599 O O . PHE A 1 75 ? 11.75 -0.878 11.219 1 97.06 75 PHE A O 1
ATOM 606 N N . LEU A 1 76 ? 12.156 -2.869 12.07 1 97.31 76 LEU A N 1
ATOM 607 C CA . LEU A 1 76 ? 13.344 -2.426 12.789 1 97.31 76 LEU A CA 1
ATOM 608 C C . LEU A 1 76 ? 14.453 -2.025 11.812 1 97.31 76 LEU A C 1
ATOM 610 O O . LEU A 1 76 ? 15.016 -0.938 11.93 1 97.31 76 LEU A O 1
ATOM 614 N N . ILE A 1 77 ? 14.719 -2.814 10.859 1 98.25 77 ILE A N 1
ATOM 615 C CA . ILE A 1 77 ? 15.789 -2.549 9.906 1 98.25 77 ILE A CA 1
ATOM 616 C C . ILE A 1 77 ? 15.438 -1.331 9.055 1 98.25 77 ILE A C 1
ATOM 618 O O . ILE A 1 77 ? 16.266 -0.437 8.867 1 98.25 77 ILE A O 1
ATOM 622 N N . GLY A 1 78 ? 14.18 -1.32 8.578 1 98 78 GLY A N 1
ATOM 623 C CA . GLY A 1 78 ? 13.734 -0.195 7.77 1 98 78 GLY A CA 1
ATOM 624 C C . GLY A 1 78 ? 13.734 1.121 8.523 1 98 78 GLY A C 1
ATOM 625 O O . GLY A 1 78 ? 14.102 2.158 7.969 1 98 78 GLY A O 1
ATOM 626 N N . SER A 1 79 ? 13.328 1.048 9.758 1 96.44 79 SER A N 1
ATOM 627 C CA . SER A 1 79 ? 13.289 2.25 10.586 1 96.44 79 SER A CA 1
ATOM 628 C C . SER A 1 79 ? 14.695 2.783 10.844 1 96.44 79 SER A C 1
ATOM 630 O O . SER A 1 79 ? 14.953 3.977 10.672 1 96.44 79 SER A O 1
ATOM 632 N N . VAL A 1 80 ? 15.594 1.908 11.195 1 96.5 80 VAL A N 1
ATOM 633 C CA . VAL A 1 80 ? 16.969 2.312 11.5 1 96.5 80 VAL A CA 1
ATOM 634 C C . VAL A 1 80 ? 17.625 2.881 10.25 1 96.5 80 VAL A C 1
ATOM 636 O O . VAL A 1 80 ? 18.234 3.953 10.289 1 96.5 80 VAL A O 1
ATOM 639 N N . ALA A 1 81 ? 17.469 2.209 9.188 1 97 81 ALA A N 1
ATOM 640 C CA . ALA A 1 81 ? 18.047 2.666 7.926 1 97 81 ALA A CA 1
ATOM 641 C C . ALA A 1 81 ? 17.422 3.982 7.477 1 97 81 ALA A C 1
ATOM 643 O O . ALA A 1 81 ? 18.125 4.891 7.02 1 97 81 ALA A O 1
ATOM 644 N N . GLY A 1 82 ? 16.109 4.062 7.562 1 95.5 82 GLY A N 1
ATOM 645 C CA . GLY A 1 82 ? 15.398 5.273 7.172 1 95.5 82 GLY A CA 1
ATOM 646 C C . GLY A 1 82 ? 15.797 6.484 8 1 95.5 82 GLY A C 1
ATOM 647 O O . GLY A 1 82 ? 16 7.57 7.457 1 95.5 82 GLY A O 1
ATOM 648 N N . ILE A 1 83 ? 15.883 6.27 9.266 1 92.94 83 ILE A N 1
ATOM 649 C CA . ILE A 1 83 ? 16.281 7.344 10.164 1 92.94 83 ILE A CA 1
ATOM 650 C C . ILE A 1 83 ? 17.703 7.793 9.828 1 92.94 83 ILE A C 1
ATOM 652 O O . ILE A 1 83 ? 17.969 8.984 9.641 1 92.94 83 ILE A O 1
ATOM 656 N N . PHE A 1 84 ? 18.594 6.852 9.672 1 93.19 84 PHE A N 1
ATOM 657 C CA . PHE A 1 84 ? 19.984 7.148 9.398 1 93.19 84 PHE A CA 1
ATOM 658 C C . PHE A 1 84 ? 20.141 7.902 8.086 1 93.19 84 PHE A C 1
ATOM 660 O O . PHE A 1 84 ? 20.734 8.977 8.039 1 93.19 84 PHE A O 1
ATOM 667 N N . CYS A 1 85 ? 19.594 7.418 7.059 1 93.69 85 CYS A N 1
ATOM 668 C CA . CYS A 1 85 ? 19.703 8.031 5.738 1 93.69 85 CYS A CA 1
ATOM 669 C C . CYS A 1 85 ? 18.984 9.367 5.688 1 93.69 85 CYS A C 1
ATOM 671 O O . CYS A 1 85 ? 19.453 10.312 5.055 1 93.69 85 CYS A O 1
ATOM 673 N N . GLY A 1 86 ? 17.781 9.398 6.316 1 90.94 86 GLY A N 1
ATOM 674 C CA . GLY A 1 86 ? 17.016 10.641 6.359 1 90.94 86 GLY A CA 1
ATOM 675 C C . GLY A 1 86 ? 17.781 11.773 7.035 1 90.94 86 GLY A C 1
ATOM 676 O O . GLY A 1 86 ? 17.797 12.898 6.539 1 90.94 86 GLY A O 1
ATOM 677 N N . ILE A 1 87 ? 18.422 11.438 8.109 1 86.81 87 ILE A N 1
ATOM 678 C CA . ILE A 1 87 ? 19.188 12.438 8.852 1 86.81 87 ILE A CA 1
ATOM 679 C C . ILE A 1 87 ? 20.422 12.852 8.047 1 86.81 87 ILE A C 1
ATOM 681 O O . ILE A 1 87 ? 20.703 14.039 7.895 1 86.81 87 ILE A O 1
ATOM 685 N N . VAL A 1 88 ? 21.125 11.875 7.5 1 87.88 88 VAL A N 1
ATOM 686 C CA . VAL A 1 88 ? 22.359 12.141 6.77 1 87.88 88 VAL A CA 1
ATOM 687 C C . VAL A 1 88 ? 22.062 13.016 5.551 1 87.88 88 VAL A C 1
ATOM 689 O O . VAL A 1 88 ? 22.75 14.008 5.301 1 87.88 88 VAL A O 1
ATOM 692 N N . LEU A 1 89 ? 21.062 12.734 4.824 1 89.31 89 LEU A N 1
ATOM 693 C CA . LEU A 1 89 ? 20.734 13.484 3.621 1 89.31 89 LEU A CA 1
ATOM 694 C C . LEU A 1 89 ? 20.078 14.82 3.979 1 89.31 89 LEU A C 1
ATOM 696 O O . LEU A 1 89 ? 20.25 15.812 3.266 1 89.31 89 LEU A O 1
ATOM 700 N N . GLY A 1 90 ? 19.312 14.773 4.988 1 85.44 90 GLY A N 1
ATOM 701 C CA . GLY A 1 90 ? 18.641 15.992 5.41 1 85.44 90 GLY A CA 1
ATOM 702 C C . GLY A 1 90 ? 19.594 17.078 5.855 1 85.44 90 GLY A C 1
ATOM 703 O O . GLY A 1 90 ? 19.297 18.266 5.727 1 85.44 90 GLY A O 1
ATOM 704 N N . ARG A 1 91 ? 20.734 16.75 6.336 1 84.75 91 ARG A N 1
ATOM 705 C CA . ARG A 1 91 ? 21.703 17.703 6.859 1 84.75 91 ARG A CA 1
ATOM 706 C C . ARG A 1 91 ? 22.547 18.297 5.738 1 84.75 91 ARG A C 1
ATOM 708 O O . ARG A 1 91 ? 23.203 19.312 5.922 1 84.75 91 ARG A O 1
ATOM 715 N N . ASN A 1 92 ? 22.578 17.641 4.613 1 86.56 92 ASN A N 1
ATOM 716 C CA . ASN A 1 92 ? 23.391 18.094 3.482 1 86.56 92 ASN A CA 1
ATOM 717 C C . ASN A 1 92 ? 22.516 18.625 2.344 1 86.56 92 ASN A C 1
ATOM 719 O O . ASN A 1 92 ? 21.922 17.844 1.597 1 86.56 92 ASN A O 1
ATOM 723 N N . LYS A 1 93 ? 22.578 19.828 2.127 1 84.75 93 LYS A N 1
ATOM 724 C CA . LYS A 1 93 ? 21.719 20.484 1.143 1 84.75 93 LYS A CA 1
ATOM 725 C C . LYS A 1 93 ? 22.062 20.016 -0.272 1 84.75 93 LYS A C 1
ATOM 727 O O . LYS A 1 93 ? 21.156 19.797 -1.086 1 84.75 93 LYS A O 1
ATOM 732 N N . LEU A 1 94 ? 23.281 19.953 -0.493 1 88.38 94 LEU A N 1
ATOM 733 C CA . LEU A 1 94 ? 23.703 19.547 -1.832 1 88.38 94 LEU A CA 1
ATOM 734 C C . LEU A 1 94 ? 23.203 18.125 -2.146 1 88.38 94 LEU A C 1
ATOM 736 O O . LEU A 1 94 ? 22.641 17.891 -3.217 1 88.38 94 LEU A O 1
ATOM 740 N N . LEU A 1 95 ? 23.375 17.266 -1.259 1 89.44 95 LEU A N 1
ATOM 741 C CA . LEU A 1 95 ? 22.938 15.891 -1.464 1 89.44 95 LEU A CA 1
ATOM 742 C C . LEU A 1 95 ? 21.406 15.82 -1.575 1 89.44 95 LEU A C 1
ATOM 744 O O . LEU A 1 95 ? 20.875 15.047 -2.375 1 89.44 95 LEU A O 1
ATOM 748 N N . ALA A 1 96 ? 20.812 16.594 -0.814 1 87.81 96 ALA A N 1
ATOM 749 C CA . ALA A 1 96 ? 19.359 16.641 -0.863 1 87.81 96 ALA A CA 1
ATOM 750 C C . ALA A 1 96 ? 18.875 17.094 -2.238 1 87.81 96 ALA A C 1
ATOM 752 O O . ALA A 1 96 ? 17.922 16.516 -2.785 1 87.81 96 ALA A O 1
ATOM 753 N N . ASP A 1 97 ? 19.531 18 -2.758 1 89.88 97 ASP A N 1
ATOM 754 C CA . ASP A 1 97 ? 19.141 18.516 -4.062 1 89.88 97 ASP A CA 1
ATOM 755 C C . ASP A 1 97 ? 19.406 17.5 -5.164 1 89.88 97 ASP A C 1
ATOM 757 O O . ASP A 1 97 ? 18.641 17.375 -6.117 1 89.88 97 ASP A O 1
ATOM 761 N N . VAL A 1 98 ? 20.453 16.812 -5.031 1 91.56 98 VAL A N 1
ATOM 762 C CA . VAL A 1 98 ? 20.844 15.844 -6.043 1 91.56 98 VAL A CA 1
ATOM 763 C C . VAL A 1 98 ? 19.906 14.641 -5.988 1 91.56 98 VAL A C 1
ATOM 765 O O . VAL A 1 98 ? 19.375 14.203 -7.016 1 91.56 98 VAL A O 1
ATOM 768 N N . PHE A 1 99 ? 19.594 14.172 -4.816 1 91.5 99 PHE A N 1
ATOM 769 C CA . PHE A 1 99 ? 18.859 12.922 -4.676 1 91.5 99 PHE A CA 1
ATOM 770 C C . PHE A 1 99 ? 17.359 13.188 -4.66 1 91.5 99 PHE A C 1
ATOM 772 O O . PHE A 1 99 ? 16.562 12.25 -4.703 1 91.5 99 PHE A O 1
ATOM 779 N N . GLY A 1 100 ? 17.016 14.43 -4.609 1 86.69 100 GLY A N 1
ATOM 780 C CA . GLY A 1 100 ? 15.609 14.789 -4.641 1 86.69 100 GLY A CA 1
ATOM 781 C C . GLY A 1 100 ? 14.867 14.195 -5.82 1 86.69 100 GLY A C 1
ATOM 782 O O . GLY A 1 100 ? 13.781 13.633 -5.66 1 86.69 100 GLY A O 1
ATOM 783 N N . LEU A 1 101 ? 15.484 14.234 -6.926 1 84.62 101 LEU A N 1
ATOM 784 C CA . LEU A 1 101 ? 14.891 13.703 -8.148 1 84.62 101 LEU A CA 1
ATOM 785 C C . LEU A 1 101 ? 14.734 12.188 -8.062 1 84.62 101 LEU A C 1
ATOM 787 O O . LEU A 1 101 ? 13.703 11.641 -8.453 1 84.62 101 LEU A O 1
ATOM 791 N N . TYR A 1 102 ? 15.672 11.539 -7.566 1 87.56 102 TYR A N 1
ATOM 792 C CA . TYR A 1 102 ? 15.656 10.086 -7.473 1 87.56 102 TYR A CA 1
ATOM 793 C C . TYR A 1 102 ? 14.648 9.617 -6.43 1 87.56 102 TYR A C 1
ATOM 795 O O . TYR A 1 102 ? 14.008 8.578 -6.602 1 87.56 102 TYR A O 1
ATOM 803 N N . ILE A 1 103 ? 14.547 10.398 -5.398 1 85.38 103 ILE A N 1
ATOM 804 C CA . ILE A 1 103 ? 13.547 10.109 -4.375 1 85.38 103 ILE A CA 1
ATOM 805 C C . ILE A 1 103 ? 12.148 10.219 -4.973 1 85.38 103 ILE A C 1
ATOM 807 O O . ILE A 1 103 ? 11.289 9.375 -4.723 1 85.38 103 ILE A O 1
ATOM 811 N N . GLN A 1 104 ? 11.984 11.133 -5.785 1 81.12 104 GLN A N 1
ATOM 812 C CA . GLN A 1 104 ? 10.703 11.32 -6.449 1 81.12 104 GLN A CA 1
ATOM 813 C C . GLN A 1 104 ? 10.383 10.148 -7.371 1 81.12 104 GLN A C 1
ATOM 815 O O . GLN A 1 104 ? 9.25 9.656 -7.383 1 81.12 104 GLN A O 1
ATOM 820 N N . ILE A 1 105 ? 11.297 9.727 -8.094 1 82 105 ILE A N 1
ATOM 821 C CA . ILE A 1 105 ? 11.117 8.594 -9 1 82 105 ILE A CA 1
ATOM 822 C C . ILE A 1 105 ? 10.805 7.336 -8.203 1 82 105 ILE A C 1
ATOM 824 O O . ILE A 1 105 ? 9.891 6.586 -8.539 1 82 105 ILE A O 1
ATOM 828 N N . ALA A 1 106 ? 11.539 7.129 -7.188 1 83.56 106 ALA A N 1
ATOM 829 C CA . ALA A 1 106 ? 11.328 5.965 -6.328 1 83.56 106 ALA A CA 1
ATOM 830 C C . ALA A 1 106 ? 9.93 5.973 -5.723 1 83.56 106 ALA A C 1
ATOM 832 O O . ALA A 1 106 ? 9.305 4.918 -5.574 1 83.56 106 ALA A O 1
ATOM 833 N N . ASN A 1 107 ? 9.453 7.141 -5.457 1 81.19 107 ASN A N 1
ATOM 834 C CA . ASN A 1 107 ? 8.148 7.281 -4.824 1 81.19 107 ASN A CA 1
ATOM 835 C C . ASN A 1 107 ? 7.012 7.051 -5.824 1 81.19 107 ASN A C 1
ATOM 837 O O . ASN A 1 107 ? 5.863 6.844 -5.43 1 81.19 107 ASN A O 1
ATOM 841 N N . SER A 1 108 ? 7.348 7.062 -7.062 1 76.44 108 SER A N 1
ATOM 842 C CA . SER A 1 108 ? 6.324 6.859 -8.086 1 76.44 108 SER A CA 1
ATOM 843 C C . SER A 1 108 ? 6.098 5.375 -8.352 1 76.44 108 SER A C 1
ATOM 845 O O . SER A 1 108 ? 5.078 4.992 -8.93 1 76.44 108 SER A O 1
ATOM 847 N N . ILE A 1 109 ? 6.984 4.574 -7.945 1 80.75 109 ILE A N 1
ATOM 848 C CA . ILE A 1 109 ? 6.891 3.135 -8.18 1 80.75 109 ILE A CA 1
ATOM 849 C C . ILE A 1 109 ? 6.098 2.479 -7.051 1 80.75 109 ILE A C 1
ATOM 851 O O . ILE A 1 109 ? 6.406 2.67 -5.875 1 80.75 109 ILE A O 1
ATOM 855 N N . PRO A 1 110 ? 5.07 1.758 -7.43 1 85.56 110 PRO A N 1
ATOM 856 C CA . PRO A 1 110 ? 4.43 0.965 -6.379 1 85.56 110 PRO A CA 1
ATOM 857 C C . PRO A 1 110 ? 5.395 -0.009 -5.707 1 85.56 110 PRO A C 1
ATOM 859 O O . PRO A 1 110 ? 5.852 -0.964 -6.336 1 85.56 110 PRO A O 1
ATOM 862 N N . ARG A 1 111 ? 5.664 0.221 -4.508 1 90.94 111 ARG A N 1
ATOM 863 C CA . ARG A 1 111 ? 6.738 -0.465 -3.795 1 90.94 111 ARG A CA 1
ATOM 864 C C . ARG A 1 111 ? 6.449 -1.958 -3.676 1 90.94 111 ARG A C 1
ATOM 866 O O . ARG A 1 111 ? 7.371 -2.768 -3.574 1 90.94 111 ARG A O 1
ATOM 873 N N . VAL A 1 112 ? 5.223 -2.26 -3.801 1 87 112 VAL A N 1
ATOM 874 C CA . VAL A 1 112 ? 4.816 -3.648 -3.613 1 87 112 VAL A CA 1
ATOM 875 C C . VAL A 1 112 ? 5.371 -4.508 -4.75 1 87 112 VAL A C 1
ATOM 877 O O . VAL A 1 112 ? 5.586 -5.711 -4.578 1 87 112 VAL A O 1
ATOM 880 N N . VAL A 1 113 ? 5.617 -3.922 -5.859 1 90.31 113 VAL A N 1
ATOM 881 C CA . VAL A 1 113 ? 6.043 -4.684 -7.027 1 90.31 113 VAL A CA 1
ATOM 882 C C . VAL A 1 113 ? 7.5 -5.105 -6.867 1 90.31 113 VAL A C 1
ATOM 884 O O . VAL A 1 113 ? 7.969 -6.023 -7.547 1 90.31 113 VAL A O 1
ATOM 887 N N . LEU A 1 114 ? 8.219 -4.414 -5.938 1 93.75 114 LEU A N 1
ATOM 888 C CA . LEU A 1 114 ? 9.617 -4.754 -5.68 1 93.75 114 LEU A CA 1
ATOM 889 C C . LEU A 1 114 ? 9.727 -6.152 -5.078 1 93.75 114 LEU A C 1
ATOM 891 O O . LEU A 1 114 ? 10.805 -6.758 -5.102 1 93.75 114 LEU A O 1
ATOM 895 N N . GLY A 1 115 ? 8.656 -6.621 -4.559 1 94.5 115 GLY A N 1
ATOM 896 C CA . GLY A 1 115 ? 8.633 -7.953 -3.98 1 94.5 115 GLY A CA 1
ATOM 897 C C . GLY A 1 115 ? 9.023 -9.039 -4.969 1 94.5 115 GLY A C 1
ATOM 898 O O . GLY A 1 115 ? 9.664 -10.023 -4.594 1 94.5 115 GLY A O 1
ATOM 899 N N . SER A 1 116 ? 8.664 -8.82 -6.176 1 95.38 116 SER A N 1
ATOM 900 C CA . SER A 1 116 ? 8.945 -9.828 -7.195 1 95.38 116 SER A CA 1
ATOM 901 C C . SER A 1 116 ? 10.438 -9.969 -7.445 1 95.38 116 SER A C 1
ATOM 903 O O . SER A 1 116 ? 10.945 -11.078 -7.617 1 95.38 116 SER A O 1
ATOM 905 N N . ILE A 1 117 ? 11.117 -8.828 -7.402 1 94.12 117 ILE A N 1
ATOM 906 C CA . ILE A 1 117 ? 12.562 -8.883 -7.582 1 94.12 117 ILE A CA 1
ATOM 907 C C . ILE A 1 117 ? 13.211 -9.531 -6.359 1 94.12 117 ILE A C 1
ATOM 909 O O . ILE A 1 117 ? 14.188 -10.266 -6.488 1 94.12 117 ILE A O 1
ATOM 913 N N . PHE A 1 118 ? 12.695 -9.281 -5.227 1 96.19 118 PHE A N 1
ATOM 914 C CA . PHE A 1 118 ? 13.258 -9.828 -4 1 96.19 118 PHE A CA 1
ATOM 915 C C . PHE A 1 118 ? 13.055 -11.344 -3.938 1 96.19 118 PHE A C 1
ATOM 917 O O . PHE A 1 118 ? 13.914 -12.07 -3.439 1 96.19 118 PHE A O 1
ATOM 924 N N . VAL A 1 119 ? 11.914 -11.766 -4.461 1 95.19 119 VAL A N 1
ATOM 925 C CA . VAL A 1 119 ? 11.664 -13.203 -4.477 1 95.19 119 VAL A CA 1
ATOM 926 C C . VAL A 1 119 ? 12.664 -13.898 -5.398 1 95.19 119 VAL A C 1
ATOM 928 O O . VAL A 1 119 ? 13.211 -14.945 -5.055 1 95.19 119 VAL A O 1
ATOM 931 N N . ILE A 1 120 ? 12.922 -13.258 -6.547 1 94.56 120 ILE A N 1
ATOM 932 C CA . ILE A 1 120 ? 13.859 -13.859 -7.492 1 94.56 120 ILE A CA 1
ATOM 933 C C . ILE A 1 120 ? 15.273 -13.828 -6.91 1 94.56 120 ILE A C 1
ATOM 935 O O . ILE A 1 120 ? 15.992 -14.828 -6.953 1 94.56 120 ILE A O 1
ATOM 939 N N . ALA A 1 121 ? 15.648 -12.781 -6.246 1 93.12 121 ALA A N 1
ATOM 940 C CA . ALA A 1 121 ? 17.016 -12.547 -5.805 1 93.12 121 ALA A CA 1
ATOM 941 C C . ALA A 1 121 ? 17.297 -13.266 -4.484 1 93.12 121 ALA A C 1
ATOM 943 O O . ALA A 1 121 ? 18.391 -13.781 -4.273 1 93.12 121 ALA A O 1
ATOM 944 N N . LEU A 1 122 ? 16.281 -13.352 -3.604 1 94.81 122 LEU A N 1
ATOM 945 C CA . LEU A 1 122 ? 16.562 -13.789 -2.24 1 94.81 122 LEU A CA 1
ATOM 946 C C . LEU A 1 122 ? 15.828 -15.094 -1.932 1 94.81 122 LEU A C 1
ATOM 948 O O . LEU A 1 122 ? 16.062 -15.703 -0.886 1 94.81 122 LEU A O 1
ATOM 952 N N . GLY A 1 123 ? 14.969 -15.445 -2.789 1 93.62 123 GLY A N 1
ATOM 953 C CA . GLY A 1 123 ? 14.305 -16.734 -2.625 1 93.62 123 GLY A CA 1
ATOM 954 C C . GLY A 1 123 ? 12.992 -16.625 -1.863 1 93.62 123 GLY A C 1
ATOM 955 O O . GLY A 1 123 ? 12.492 -15.523 -1.631 1 93.62 123 GLY A O 1
ATOM 956 N N . LEU A 1 124 ? 12.477 -17.766 -1.48 1 94.31 124 LEU A N 1
ATOM 957 C CA . LEU A 1 124 ? 11.133 -17.859 -0.919 1 94.31 124 LEU A CA 1
ATOM 958 C C . LEU A 1 124 ? 11.18 -17.828 0.604 1 94.31 124 LEU A C 1
ATOM 960 O O . LEU A 1 124 ? 10.133 -17.844 1.261 1 94.31 124 LEU A O 1
ATOM 964 N N . GLY A 1 125 ? 12.367 -17.734 1.131 1 94 125 GLY A N 1
ATOM 965 C CA . GLY A 1 125 ? 12.492 -17.656 2.578 1 94 125 GLY A CA 1
ATOM 966 C C . GLY A 1 125 ? 12.141 -16.297 3.146 1 94 125 GLY A C 1
ATOM 967 O O . GLY A 1 125 ? 11.492 -15.492 2.477 1 94 125 GLY A O 1
ATOM 968 N N . MET A 1 126 ? 12.539 -16.031 4.359 1 95.62 126 MET A N 1
ATOM 969 C CA . MET A 1 126 ? 12.141 -14.828 5.094 1 95.62 126 MET A CA 1
ATOM 970 C C . MET A 1 126 ? 12.812 -13.586 4.52 1 95.62 126 MET A C 1
ATOM 972 O O . MET A 1 126 ? 12.273 -12.484 4.602 1 95.62 126 MET A O 1
ATOM 976 N N . ALA A 1 127 ? 13.898 -13.805 3.906 1 97.38 127 ALA A N 1
ATOM 977 C CA . ALA A 1 127 ? 14.727 -12.68 3.469 1 97.38 127 ALA A CA 1
ATOM 978 C C . ALA A 1 127 ? 13.969 -11.805 2.479 1 97.38 127 ALA A C 1
ATOM 980 O O . ALA A 1 127 ? 14.023 -10.57 2.566 1 97.38 127 ALA A O 1
ATOM 981 N N . SER A 1 128 ? 13.305 -12.422 1.517 1 97.31 128 SER A N 1
ATOM 982 C CA . SER A 1 128 ? 12.594 -11.641 0.508 1 97.31 128 SER A CA 1
ATOM 983 C C . SER A 1 128 ? 11.422 -10.875 1.121 1 97.31 128 SER A C 1
ATOM 985 O O . SER A 1 128 ? 11.133 -9.742 0.725 1 97.31 128 SER A O 1
ATOM 987 N N . LYS A 1 129 ? 10.711 -11.406 2.111 1 97.94 129 LYS A N 1
ATOM 988 C CA . LYS A 1 129 ? 9.609 -10.734 2.787 1 97.94 129 LYS A CA 1
ATOM 989 C C . LYS A 1 129 ? 10.109 -9.586 3.66 1 97.94 129 LYS A C 1
ATOM 991 O O . LYS A 1 129 ? 9.516 -8.5 3.674 1 97.94 129 LYS A O 1
ATOM 996 N N . ILE A 1 130 ? 11.227 -9.859 4.32 1 98.44 130 ILE A N 1
ATOM 997 C CA . ILE A 1 130 ? 11.828 -8.828 5.152 1 98.44 130 ILE A CA 1
ATOM 998 C C . ILE A 1 130 ? 12.305 -7.668 4.277 1 98.44 130 ILE A C 1
ATOM 1000 O O . ILE A 1 130 ? 12.102 -6.5 4.613 1 98.44 130 ILE A O 1
ATOM 1004 N N . ALA A 1 131 ? 12.898 -8.008 3.188 1 98.06 131 ALA A N 1
ATOM 1005 C CA . ALA A 1 131 ? 13.391 -6.977 2.275 1 98.06 131 ALA A CA 1
ATOM 1006 C C . ALA A 1 131 ? 12.258 -6.055 1.83 1 98.06 131 ALA A C 1
ATOM 1008 O O . ALA A 1 131 ? 12.422 -4.832 1.803 1 98.06 131 ALA A O 1
ATOM 1009 N N . LEU A 1 132 ? 11.141 -6.617 1.463 1 97.5 132 LEU A N 1
ATOM 1010 C CA . LEU A 1 132 ? 10.008 -5.805 1.023 1 97.5 132 LEU A CA 1
ATOM 1011 C C . LEU A 1 132 ? 9.469 -4.957 2.172 1 97.5 132 LEU A C 1
ATOM 1013 O O . LEU A 1 132 ? 9.172 -3.773 1.988 1 97.5 132 LEU A O 1
ATOM 1017 N N . ALA A 1 133 ? 9.352 -5.559 3.336 1 97.94 133 ALA A N 1
ATOM 1018 C CA . ALA A 1 133 ? 8.922 -4.816 4.516 1 97.94 133 ALA A CA 1
ATOM 1019 C C . ALA A 1 133 ? 9.875 -3.664 4.82 1 97.94 133 ALA A C 1
ATOM 1021 O O . ALA A 1 133 ? 9.438 -2.568 5.18 1 97.94 133 ALA A O 1
ATOM 1022 N N . VAL A 1 134 ? 11.141 -3.877 4.676 1 97.94 134 VAL A N 1
ATOM 1023 C CA . VAL A 1 134 ? 12.164 -2.857 4.906 1 97.94 134 VAL A CA 1
ATOM 1024 C C . VAL A 1 134 ? 11.93 -1.675 3.971 1 97.94 134 VAL A C 1
ATOM 1026 O O . VAL A 1 134 ? 11.938 -0.521 4.406 1 97.94 134 VAL A O 1
ATOM 1029 N N . VAL A 1 135 ? 11.703 -1.985 2.742 1 96.5 135 VAL A N 1
ATOM 1030 C CA . VAL A 1 135 ? 11.539 -0.928 1.75 1 96.5 135 VAL A CA 1
ATOM 1031 C C . VAL A 1 135 ? 10.297 -0.102 2.078 1 96.5 135 VAL A C 1
ATOM 1033 O O . VAL A 1 135 ? 10.328 1.129 2.01 1 96.5 135 VAL A O 1
ATOM 1036 N N . MET A 1 136 ? 9.25 -0.778 2.441 1 94.69 136 MET A N 1
ATOM 1037 C CA . MET A 1 136 ? 8 -0.093 2.773 1 94.69 136 MET A CA 1
ATOM 1038 C C . MET A 1 136 ? 8.195 0.841 3.963 1 94.69 136 MET A C 1
ATOM 1040 O O . MET A 1 136 ? 7.672 1.958 3.973 1 94.69 136 MET A O 1
ATOM 1044 N N . VAL A 1 137 ? 8.914 0.396 4.902 1 96.06 137 VAL A N 1
ATOM 1045 C CA . VAL A 1 137 ? 9.141 1.162 6.125 1 96.06 137 VAL A CA 1
ATOM 1046 C C . VAL A 1 137 ? 10.172 2.258 5.859 1 96.06 137 VAL A C 1
ATOM 1048 O O . VAL A 1 137 ? 10.016 3.393 6.309 1 96.06 137 VAL A O 1
ATOM 1051 N N . PHE A 1 138 ? 11.227 1.952 5.137 1 95.81 138 PHE A N 1
ATOM 1052 C CA . PHE A 1 138 ? 12.359 2.84 4.883 1 95.81 138 PHE A CA 1
ATOM 1053 C C . PHE A 1 138 ? 11.883 4.176 4.328 1 95.81 138 PHE A C 1
ATOM 1055 O O . PHE A 1 138 ? 12.219 5.234 4.863 1 95.81 138 PHE A O 1
ATOM 1062 N N . PHE A 1 139 ? 11.117 4.141 3.365 1 92.12 139 PHE A N 1
ATOM 1063 C CA . PHE A 1 139 ? 10.789 5.371 2.658 1 92.12 139 PHE A CA 1
ATOM 1064 C C . PHE A 1 139 ? 9.867 6.25 3.496 1 92.12 139 PHE A C 1
ATOM 1066 O O . PHE A 1 139 ? 9.953 7.477 3.438 1 92.12 139 PHE A O 1
ATOM 1073 N N . VAL A 1 140 ? 9.031 5.633 4.293 1 91.94 140 VAL A N 1
ATOM 1074 C CA . VAL A 1 140 ? 8.164 6.402 5.18 1 91.94 140 VAL A CA 1
ATOM 1075 C C . VAL A 1 140 ? 8.992 7.078 6.266 1 91.94 140 VAL A C 1
ATOM 1077 O O . VAL A 1 140 ? 8.883 8.289 6.48 1 91.94 140 VAL A O 1
ATOM 1080 N N . VAL A 1 141 ? 9.828 6.324 6.871 1 93.62 141 VAL A N 1
ATOM 1081 C CA . VAL A 1 141 ? 10.648 6.828 7.969 1 93.62 141 VAL A CA 1
ATOM 1082 C C . VAL A 1 141 ? 11.695 7.797 7.426 1 93.62 141 VAL A C 1
ATOM 1084 O O . VAL A 1 141 ? 11.953 8.844 8.031 1 93.62 141 VAL A O 1
ATOM 1087 N N . PHE A 1 142 ? 12.258 7.449 6.289 1 93.19 142 PHE A N 1
ATOM 1088 C CA . PHE A 1 142 ? 13.227 8.305 5.617 1 93.19 142 PHE A CA 1
ATOM 1089 C C . PHE A 1 142 ? 12.633 9.68 5.336 1 93.19 142 PHE A C 1
ATOM 1091 O O . PHE A 1 142 ? 13.25 10.703 5.641 1 93.19 142 PHE A O 1
ATOM 1098 N N . GLY A 1 143 ? 11.523 9.703 4.738 1 90.44 143 GLY A N 1
ATOM 1099 C CA . GLY A 1 143 ? 10.883 10.969 4.395 1 90.44 143 GLY A CA 1
ATOM 1100 C C . GLY A 1 143 ? 10.617 11.844 5.598 1 90.44 143 GLY A C 1
ATOM 1101 O O . GLY A 1 143 ? 10.883 13.047 5.562 1 90.44 143 GLY A O 1
ATOM 1102 N N . ASN A 1 144 ? 10.125 11.25 6.637 1 91.06 144 ASN A N 1
ATOM 1103 C CA . ASN A 1 144 ? 9.828 12.008 7.848 1 91.06 144 ASN A CA 1
ATOM 1104 C C . ASN A 1 144 ? 11.094 12.492 8.531 1 91.06 144 ASN A C 1
ATOM 1106 O O . ASN A 1 144 ? 11.164 13.641 8.984 1 91.06 144 ASN A O 1
ATOM 1110 N N . ALA A 1 145 ? 12.031 11.617 8.609 1 88.94 145 ALA A N 1
ATOM 1111 C CA . ALA A 1 145 ? 13.312 12.016 9.188 1 88.94 145 ALA A CA 1
ATOM 1112 C C . ALA A 1 145 ? 13.961 13.133 8.375 1 88.94 145 ALA A C 1
ATOM 1114 O O . ALA A 1 145 ? 14.461 14.109 8.93 1 88.94 145 ALA A O 1
ATOM 1115 N N . PHE A 1 146 ? 13.953 12.977 7.07 1 88.31 146 PHE A N 1
ATOM 1116 C CA . PHE A 1 146 ? 14.508 13.953 6.141 1 88.31 146 PHE A CA 1
ATOM 1117 C C . PHE A 1 146 ? 13.828 15.312 6.309 1 88.31 146 PHE A C 1
ATOM 1119 O O . PHE A 1 146 ? 14.5 16.344 6.438 1 88.31 146 PHE A O 1
ATOM 1126 N N . GLN A 1 147 ? 12.531 15.312 6.363 1 85.69 147 GLN A N 1
ATOM 1127 C CA . GLN A 1 147 ? 11.766 16.547 6.516 1 85.69 147 GLN A CA 1
ATOM 1128 C C . GLN A 1 147 ? 11.977 17.156 7.898 1 85.69 147 GLN A C 1
ATOM 1130 O O . GLN A 1 147 ? 12.062 18.375 8.039 1 85.69 147 GLN A O 1
ATOM 1135 N N . GLY A 1 148 ? 11.969 16.312 8.852 1 83.06 148 GLY A N 1
ATOM 1136 C CA . GLY A 1 148 ? 12.203 16.781 10.203 1 83.06 148 GLY A CA 1
ATOM 1137 C C . GLY A 1 148 ? 13.531 17.516 10.352 1 83.06 148 GLY A C 1
ATOM 1138 O O . GLY A 1 148 ? 13.594 18.578 10.977 1 83.06 148 GLY A O 1
ATOM 1139 N N . VAL A 1 149 ? 14.523 17 9.805 1 82.69 149 VAL A N 1
ATOM 1140 C CA . VAL A 1 149 ? 15.852 17.609 9.875 1 82.69 149 VAL A CA 1
ATOM 1141 C C . VAL A 1 149 ? 15.867 18.906 9.086 1 82.69 149 VAL A C 1
ATOM 1143 O O . VAL A 1 149 ? 16.422 19.906 9.539 1 82.69 149 VAL A O 1
ATOM 1146 N N . ARG A 1 150 ? 15.273 18.906 7.973 1 83 150 ARG A N 1
ATOM 1147 C CA . ARG A 1 150 ? 15.25 20.094 7.121 1 83 150 ARG A CA 1
ATOM 1148 C C . ARG A 1 150 ? 14.461 21.219 7.781 1 83 150 ARG A C 1
ATOM 1150 O O . ARG A 1 150 ? 14.836 22.391 7.668 1 83 150 ARG A O 1
ATOM 1157 N N . GLU A 1 151 ? 13.453 20.859 8.398 1 78.94 151 GLU A N 1
ATOM 1158 C CA . GLU A 1 151 ? 12.648 21.875 9.094 1 78.94 151 GLU A CA 1
ATOM 1159 C C . GLU A 1 151 ? 13.398 22.438 10.297 1 78.94 151 GLU A C 1
ATOM 1161 O O . GLU A 1 151 ? 13.297 23.625 10.602 1 78.94 151 GLU A O 1
ATOM 1166 N N . ALA A 1 152 ? 14.023 21.594 10.945 1 73.88 152 ALA A N 1
ATOM 1167 C CA . ALA A 1 152 ? 14.812 22.016 12.094 1 73.88 152 ALA A CA 1
ATOM 1168 C C . ALA A 1 152 ? 15.945 22.953 11.672 1 73.88 152 ALA A C 1
ATOM 1170 O O . ALA A 1 152 ? 16.25 23.922 12.367 1 73.88 152 ALA A O 1
ATOM 1171 N N . ASP A 1 153 ? 16.594 22.641 10.648 1 69.69 153 ASP A N 1
ATOM 1172 C CA . ASP A 1 153 ? 17.688 23.469 10.156 1 69.69 153 ASP A CA 1
ATOM 1173 C C . ASP A 1 153 ? 17.203 24.859 9.773 1 69.69 153 ASP A C 1
ATOM 1175 O O . ASP A 1 153 ? 17.891 25.859 10.047 1 69.69 153 ASP A O 1
ATOM 1179 N N . ARG A 1 154 ? 16.109 24.875 9.32 1 69.12 154 ARG A N 1
ATOM 1180 C CA . ARG A 1 154 ? 15.578 26.172 8.922 1 69.12 154 ARG A CA 1
ATOM 1181 C C . ARG A 1 154 ? 15.258 27.016 10.148 1 69.12 154 ARG A C 1
ATOM 1183 O O . ARG A 1 154 ? 15.492 28.234 10.141 1 69.12 154 ARG A O 1
ATOM 1190 N N . TYR A 1 155 ? 14.711 26.375 11.117 1 62.34 155 TYR A N 1
ATOM 1191 C CA . TYR A 1 155 ? 14.375 27.094 12.344 1 62.34 155 TYR A CA 1
ATOM 1192 C C . TYR A 1 155 ? 15.625 27.547 13.086 1 62.34 155 TYR A C 1
ATOM 1194 O O . TYR A 1 155 ? 15.68 28.656 13.625 1 62.34 155 TYR A O 1
ATOM 1202 N N . LEU A 1 156 ? 16.578 26.578 13.156 1 61.38 156 LEU A N 1
ATOM 1203 C CA . LEU A 1 156 ? 17.828 26.906 13.836 1 61.38 156 LEU A CA 1
ATOM 1204 C C . LEU A 1 156 ? 18.5 28.094 13.164 1 61.38 156 LEU A C 1
ATOM 1206 O O . LEU A 1 156 ? 19.016 28.984 13.844 1 61.38 156 LEU A O 1
ATOM 1210 N N . ILE A 1 157 ? 18.469 28.031 11.977 1 58.94 157 ILE A N 1
ATOM 1211 C CA . ILE A 1 157 ? 19.109 29.125 11.25 1 58.94 157 ILE A CA 1
ATOM 1212 C C . ILE A 1 157 ? 18.359 30.438 11.508 1 58.94 157 ILE A C 1
ATOM 1214 O O . ILE A 1 157 ? 18.984 31.469 11.742 1 58.94 157 ILE A O 1
ATOM 1218 N N . ALA A 1 158 ? 17.062 30.297 11.594 1 58.59 158 ALA A N 1
ATOM 1219 C CA . ALA A 1 158 ? 16.281 31.5 11.781 1 58.59 158 ALA A CA 1
ATOM 1220 C C . ALA A 1 158 ? 16.375 32 13.219 1 58.59 158 ALA A C 1
ATOM 1222 O O . ALA A 1 158 ? 16.453 33.219 13.445 1 58.59 158 ALA A O 1
ATOM 1223 N N . ASN A 1 159 ? 16.344 31.078 14.172 1 58.28 159 ASN A N 1
ATOM 1224 C CA . ASN A 1 159 ? 16.328 31.484 15.578 1 58.28 159 ASN A CA 1
ATOM 1225 C C . ASN A 1 159 ? 17.734 31.703 16.125 1 58.28 159 ASN A C 1
ATOM 1227 O O . ASN A 1 159 ? 17.922 32.469 17.062 1 58.28 159 ASN A O 1
ATOM 1231 N N . ALA A 1 160 ? 18.672 30.875 15.773 1 55.84 160 ALA A N 1
ATOM 1232 C CA . ALA A 1 160 ? 20.031 31.125 16.234 1 55.84 160 ALA A CA 1
ATOM 1233 C C . ALA A 1 160 ? 20.438 32.594 15.977 1 55.84 160 ALA A C 1
ATOM 1235 O O . ALA A 1 160 ? 21.203 33.156 16.734 1 55.84 160 ALA A O 1
ATOM 1236 N N . GLN A 1 161 ? 19.812 33.062 15.039 1 54.38 161 GLN A N 1
ATOM 1237 C CA . GLN A 1 161 ? 20.125 34.469 14.758 1 54.38 161 GLN A CA 1
ATOM 1238 C C . GLN A 1 161 ? 19.453 35.406 15.766 1 54.38 161 GLN A C 1
ATOM 1240 O O . GLN A 1 161 ? 19.953 36.469 16.062 1 54.38 161 GLN A O 1
ATOM 1245 N N . ILE A 1 162 ? 18.328 34.906 16.328 1 53.56 162 ILE A N 1
ATOM 1246 C CA . ILE A 1 162 ? 17.594 35.875 17.156 1 53.56 162 ILE A CA 1
ATOM 1247 C C . ILE A 1 162 ? 17.938 35.625 18.625 1 53.56 162 ILE A C 1
ATOM 1249 O O . ILE A 1 162 ? 18.062 36.594 19.406 1 53.56 162 ILE A O 1
ATOM 1253 N N . LEU A 1 163 ? 17.953 34.438 19.078 1 52.66 163 LEU A N 1
ATOM 1254 C CA . LEU A 1 163 ? 17.766 34.25 20.5 1 52.66 163 LEU A CA 1
ATOM 1255 C C . LEU A 1 163 ? 19.109 33.969 21.188 1 52.66 163 LEU A C 1
ATOM 1257 O O . LEU A 1 163 ? 19.156 33.75 22.406 1 52.66 163 LEU A O 1
ATOM 1261 N N . GLY A 1 164 ? 20.219 34.5 20.703 1 59.81 164 GLY A N 1
ATOM 1262 C CA . GLY A 1 164 ? 21.469 34.344 21.422 1 59.81 164 GLY A CA 1
ATOM 1263 C C . GLY A 1 164 ? 21.75 32.906 21.844 1 59.81 164 GLY A C 1
ATOM 1264 O O . GLY A 1 164 ? 22.641 32.688 22.672 1 59.81 164 GLY A O 1
ATOM 1265 N N . ALA A 1 165 ? 20.797 31.984 21.734 1 59.38 165 ALA A N 1
ATOM 1266 C CA . ALA A 1 165 ? 21.047 30.594 22.125 1 59.38 165 ALA A CA 1
ATOM 1267 C C . ALA A 1 165 ? 22.156 29.984 21.281 1 59.38 165 ALA A C 1
ATOM 1269 O O . ALA A 1 165 ? 22.375 30.375 20.125 1 59.38 165 ALA A O 1
ATOM 1270 N N . SER A 1 166 ? 23.047 29.25 22.016 1 65.44 166 SER A N 1
ATOM 1271 C CA . SER A 1 166 ? 24.141 28.578 21.312 1 65.44 166 SER A CA 1
ATOM 1272 C C . SER A 1 166 ? 23.609 27.516 20.344 1 65.44 166 SER A C 1
ATOM 1274 O O . SER A 1 166 ? 22.484 27.031 20.516 1 65.44 166 SER A O 1
ATOM 1276 N N . ARG A 1 167 ? 24.156 27.297 19.266 1 65.38 167 ARG A N 1
ATOM 1277 C CA . ARG A 1 167 ? 23.812 26.312 18.25 1 65.38 167 ARG A CA 1
ATOM 1278 C C . ARG A 1 167 ? 23.516 24.953 18.875 1 65.38 167 ARG A C 1
ATOM 1280 O O . ARG A 1 167 ? 22.609 24.25 18.438 1 65.38 167 ARG A O 1
ATOM 1287 N N . ARG A 1 168 ? 24.312 24.703 19.875 1 69.75 168 ARG A N 1
ATOM 1288 C CA . ARG A 1 168 ? 24.156 23.422 20.547 1 69.75 168 ARG A CA 1
ATOM 1289 C C . ARG A 1 168 ? 22.844 23.359 21.328 1 69.75 168 ARG A C 1
ATOM 1291 O O . ARG A 1 168 ? 22.156 22.344 21.344 1 69.75 168 ARG A O 1
ATOM 1298 N N . GLN A 1 169 ? 22.547 24.453 21.938 1 66.56 169 GLN A N 1
ATOM 1299 C CA . GLN A 1 169 ? 21.312 24.516 22.734 1 66.56 169 GLN A CA 1
ATOM 1300 C C . GLN A 1 169 ? 20.078 24.422 21.844 1 66.56 169 GLN A C 1
ATOM 1302 O O . GLN A 1 169 ? 19.125 23.719 22.172 1 66.56 169 GLN A O 1
ATOM 1307 N N . ILE A 1 170 ? 20.125 25.062 20.781 1 64.38 170 ILE A N 1
ATOM 1308 C CA . ILE A 1 170 ? 19 25.047 19.844 1 64.38 170 ILE A CA 1
ATOM 1309 C C . ILE A 1 170 ? 18.859 23.656 19.234 1 64.38 170 ILE A C 1
ATOM 1311 O O . ILE A 1 170 ? 17.75 23.125 19.094 1 64.38 170 ILE A O 1
ATOM 1315 N N . THR A 1 171 ? 19.984 23.047 18.875 1 64.88 171 THR A N 1
ATOM 1316 C CA . THR A 1 171 ? 19.969 21.719 18.266 1 64.88 171 THR A CA 1
ATOM 1317 C C . THR A 1 171 ? 19.375 20.703 19.234 1 64.88 171 THR A C 1
ATOM 1319 O O . THR A 1 171 ? 18.5 19.906 18.859 1 64.88 171 THR A O 1
ATOM 1322 N N . THR A 1 172 ? 19.766 20.797 20.438 1 70.62 172 THR A N 1
ATOM 1323 C CA . THR A 1 172 ? 19.391 19.766 21.391 1 70.62 172 THR A CA 1
ATOM 1324 C C . THR A 1 172 ? 17.984 20.031 21.953 1 70.62 172 THR A C 1
ATOM 1326 O O . THR A 1 172 ? 17.25 19.078 22.266 1 70.62 172 THR A O 1
ATOM 1329 N N . SER A 1 173 ? 17.609 21.297 22 1 67 173 SER A N 1
ATOM 1330 C CA . SER A 1 173 ? 16.375 21.594 22.703 1 67 173 SER A CA 1
ATOM 1331 C C . SER A 1 173 ? 15.211 21.781 21.734 1 67 173 SER A C 1
ATOM 1333 O O . SER A 1 173 ? 14.047 21.641 22.109 1 67 173 SER A O 1
ATOM 1335 N N . VAL A 1 174 ? 15.578 22.047 20.578 1 65.25 174 VAL A N 1
ATOM 1336 C CA . VAL A 1 174 ? 14.5 22.359 19.656 1 65.25 174 VAL A CA 1
ATOM 1337 C C . VAL A 1 174 ? 14.547 21.406 18.469 1 65.25 174 VAL A C 1
ATOM 1339 O O . VAL A 1 174 ? 13.578 20.688 18.188 1 65.25 174 VAL A O 1
ATOM 1342 N N . VAL A 1 175 ? 15.711 21.312 17.906 1 67.75 175 VAL A N 1
ATOM 1343 C CA . VAL A 1 175 ? 15.844 20.609 16.641 1 67.75 175 VAL A CA 1
ATOM 1344 C C . VAL A 1 175 ? 15.688 19.094 16.859 1 67.75 175 VAL A C 1
ATOM 1346 O O . VAL A 1 175 ? 14.883 18.453 16.188 1 67.75 175 VAL A O 1
ATOM 1349 N N . ILE A 1 176 ? 16.391 18.625 17.844 1 70.81 176 ILE A N 1
ATOM 1350 C CA . ILE A 1 176 ? 16.406 17.188 18.078 1 70.81 176 ILE A CA 1
ATOM 1351 C C . ILE A 1 176 ? 15.023 16.719 18.516 1 70.81 176 ILE A C 1
ATOM 1353 O O . ILE A 1 176 ? 14.484 15.75 17.984 1 70.81 176 ILE A O 1
ATOM 1357 N N . PRO A 1 177 ? 14.445 17.5 19.406 1 71 177 PRO A N 1
ATOM 1358 C CA . PRO A 1 177 ? 13.102 17.062 19.828 1 71 177 PRO A CA 1
ATOM 1359 C C . PRO A 1 177 ? 12.086 17.141 18.688 1 71 177 PRO A C 1
ATOM 1361 O O . PRO A 1 177 ? 11.203 16.281 18.594 1 71 177 PRO A O 1
ATOM 1364 N N . SER A 1 178 ? 12.148 18.141 17.906 1 70.38 178 SER A N 1
ATOM 1365 C CA . SER A 1 178 ? 11.234 18.266 16.766 1 70.38 178 SER A CA 1
ATOM 1366 C C . SER A 1 178 ? 11.422 17.141 15.773 1 70.38 178 SER A C 1
ATOM 1368 O O . SER A 1 178 ? 10.445 16.547 15.305 1 70.38 178 SER A O 1
ATOM 1370 N N . ALA A 1 179 ? 12.648 16.891 15.469 1 74.25 179 ALA A N 1
ATOM 1371 C CA . ALA A 1 179 ? 12.969 15.781 14.57 1 74.25 179 ALA A CA 1
ATOM 1372 C C . ALA A 1 179 ? 12.516 14.445 15.156 1 74.25 179 ALA A C 1
ATOM 1374 O O . ALA A 1 179 ? 12.008 13.578 14.438 1 74.25 179 ALA A O 1
ATOM 1375 N N . LEU A 1 180 ? 12.602 14.367 16.422 1 77.69 180 LEU A N 1
ATOM 1376 C CA . LEU A 1 180 ? 12.219 13.141 17.109 1 77.69 180 LEU A CA 1
ATOM 1377 C C . LEU A 1 180 ? 10.703 12.938 17.047 1 77.69 180 LEU A C 1
ATOM 1379 O O . LEU A 1 180 ? 10.234 11.805 16.906 1 77.69 180 LEU A O 1
ATOM 1383 N N . SER A 1 181 ? 10.008 14.078 17.141 1 76.75 181 SER A N 1
ATOM 1384 C CA . SER A 1 181 ? 8.555 13.977 17.062 1 76.75 181 SER A CA 1
ATOM 1385 C C . SER A 1 181 ? 8.109 13.492 15.688 1 76.75 181 SER A C 1
ATOM 1387 O O . SER A 1 181 ? 7.195 12.672 15.578 1 76.75 181 SER A O 1
ATOM 1389 N N . TRP A 1 182 ? 8.828 13.953 14.719 1 77.56 182 TRP A N 1
ATOM 1390 C CA . TRP A 1 182 ? 8.531 13.523 13.359 1 77.56 182 TRP A CA 1
ATOM 1391 C C . TRP A 1 182 ? 8.844 12.047 13.172 1 77.56 182 TRP A C 1
ATOM 1393 O O . TRP A 1 182 ? 8.039 11.297 12.609 1 77.56 182 TRP A O 1
ATOM 1403 N N . ILE A 1 183 ? 9.867 11.688 13.695 1 83.5 183 ILE A N 1
ATOM 1404 C CA . ILE A 1 183 ? 10.336 10.312 13.539 1 83.5 183 ILE A CA 1
ATOM 1405 C C . ILE A 1 183 ? 9.43 9.359 14.305 1 83.5 183 ILE A C 1
ATOM 1407 O O . ILE A 1 183 ? 9.016 8.32 13.773 1 83.5 183 ILE A O 1
ATOM 1411 N N . LEU A 1 184 ? 9.008 9.734 15.477 1 81.31 184 LEU A N 1
ATOM 1412 C CA . LEU A 1 184 ? 8.164 8.867 16.297 1 81.31 184 LEU A CA 1
ATOM 1413 C C . LEU A 1 184 ? 6.785 8.703 15.656 1 81.31 184 LEU A C 1
ATOM 1415 O O . LEU A 1 184 ? 6.223 7.602 15.672 1 81.31 184 LEU A O 1
ATOM 1419 N N . ALA A 1 185 ? 6.262 9.789 15.156 1 77.31 185 ALA A N 1
ATOM 1420 C CA . ALA A 1 185 ? 4.973 9.711 14.477 1 77.31 185 ALA A CA 1
ATOM 1421 C C . ALA A 1 185 ? 5.039 8.789 13.266 1 77.31 185 ALA A C 1
ATOM 1423 O O . ALA A 1 185 ? 4.094 8.039 13 1 77.31 185 ALA A O 1
ATOM 1424 N N . SER A 1 186 ? 6.125 8.766 12.656 1 86.38 186 SER A N 1
ATOM 1425 C CA . SER A 1 186 ? 6.266 7.941 11.461 1 86.38 186 SER A CA 1
ATOM 1426 C C . SER A 1 186 ? 6.453 6.473 11.812 1 86.38 186 SER A C 1
ATOM 1428 O O . SER A 1 186 ? 6.074 5.586 11.047 1 86.38 186 SER A O 1
ATOM 1430 N N . LEU A 1 187 ? 6.984 6.215 12.992 1 87.81 187 LEU A N 1
ATOM 1431 C CA . LEU A 1 187 ? 7.223 4.836 13.406 1 87.81 187 LEU A CA 1
ATOM 1432 C C . LEU A 1 187 ? 5.906 4.098 13.625 1 87.81 187 LEU A C 1
ATOM 1434 O O . LEU A 1 187 ? 5.781 2.924 13.273 1 87.81 187 LEU A O 1
ATOM 1438 N N . HIS A 1 188 ? 4.953 4.777 14.133 1 86.56 188 HIS A N 1
ATOM 1439 C CA . HIS A 1 188 ? 3.65 4.16 14.359 1 86.56 188 HIS A CA 1
ATOM 1440 C C . HIS A 1 188 ? 3.01 3.734 13.039 1 86.56 188 HIS A C 1
ATOM 1442 O O . HIS A 1 188 ? 2.582 2.586 12.898 1 86.56 188 HIS A O 1
ATOM 1448 N N . VAL A 1 189 ? 3.012 4.598 12.133 1 85.88 189 VAL A N 1
ATOM 1449 C CA . VAL A 1 189 ? 2.383 4.336 10.836 1 85.88 189 VAL A CA 1
ATOM 1450 C C . VAL A 1 189 ? 3.205 3.314 10.062 1 85.88 189 VAL A C 1
ATOM 1452 O O . VAL A 1 189 ? 2.65 2.473 9.352 1 85.88 189 VAL A O 1
ATOM 1455 N N . SER A 1 190 ? 4.5 3.355 10.281 1 93.31 190 SER A N 1
ATOM 1456 C CA . SER A 1 190 ? 5.402 2.512 9.5 1 93.31 190 SER A CA 1
ATOM 1457 C C . SER A 1 190 ? 5.254 1.043 9.883 1 93.31 190 SER A C 1
ATOM 1459 O O . SER A 1 190 ? 5.539 0.154 9.078 1 93.31 190 SER A O 1
ATOM 1461 N N . PHE A 1 191 ? 4.832 0.801 11.086 1 92.25 191 PHE A N 1
ATOM 1462 C CA . PHE A 1 191 ? 4.609 -0.59 11.461 1 92.25 191 PHE A CA 1
ATOM 1463 C C . PHE A 1 191 ? 3.529 -1.221 10.594 1 92.25 191 PHE A C 1
ATOM 1465 O O . PHE A 1 191 ? 3.643 -2.383 10.195 1 92.25 191 PHE A O 1
ATOM 1472 N N . GLY A 1 192 ? 2.465 -0.493 10.383 1 91 192 GLY A N 1
ATOM 1473 C CA . GLY A 1 192 ? 1.445 -0.969 9.461 1 91 192 GLY A CA 1
ATOM 1474 C C . GLY A 1 192 ? 1.985 -1.271 8.078 1 91 192 GLY A C 1
ATOM 1475 O O . GLY A 1 192 ? 1.605 -2.27 7.461 1 91 192 GLY A O 1
ATOM 1476 N N . PHE A 1 193 ? 2.92 -0.473 7.625 1 92.75 193 PHE A N 1
ATOM 1477 C CA . PHE A 1 193 ? 3.52 -0.675 6.309 1 92.75 193 PHE A CA 1
ATOM 1478 C C . PHE A 1 193 ? 4.41 -1.913 6.305 1 92.75 193 PHE A C 1
ATOM 1480 O O . PHE A 1 193 ? 4.512 -2.607 5.293 1 92.75 193 PHE A O 1
ATOM 1487 N N . ALA A 1 194 ? 5.027 -2.086 7.461 1 96.5 194 ALA A N 1
ATOM 1488 C CA . ALA A 1 194 ? 5.832 -3.301 7.578 1 96.5 194 ALA A CA 1
ATOM 1489 C C . ALA A 1 194 ? 4.965 -4.547 7.441 1 96.5 194 ALA A C 1
ATOM 1491 O O . ALA A 1 194 ? 5.355 -5.516 6.781 1 96.5 194 ALA A O 1
ATOM 1492 N N . LEU A 1 195 ? 3.867 -4.48 8.078 1 95.19 195 LEU A N 1
ATOM 1493 C CA . LEU A 1 195 ? 2.939 -5.605 8 1 95.19 195 LEU A CA 1
ATOM 1494 C C . LEU A 1 195 ? 2.445 -5.809 6.574 1 95.19 195 LEU A C 1
ATOM 1496 O O . LEU A 1 19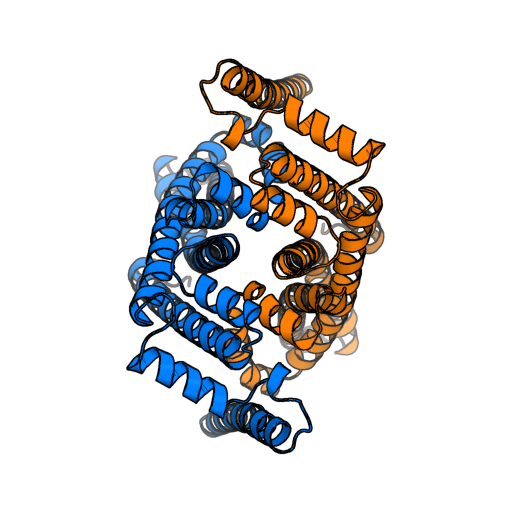5 ? 2.367 -6.941 6.098 1 95.19 195 LEU A O 1
ATOM 1500 N N . VAL A 1 196 ? 2.139 -4.77 5.898 1 93.81 196 VAL A N 1
ATOM 1501 C CA . VAL A 1 196 ? 1.702 -4.828 4.508 1 93.81 196 VAL A CA 1
ATOM 1502 C C . VAL A 1 196 ? 2.809 -5.434 3.646 1 93.81 196 VAL A C 1
ATOM 1504 O O . VAL A 1 196 ? 2.551 -6.312 2.822 1 93.81 196 VAL A O 1
ATOM 1507 N N . GLY A 1 197 ? 4 -4.965 3.863 1 95.56 197 GLY A N 1
ATOM 1508 C CA . GLY A 1 197 ? 5.129 -5.508 3.119 1 95.56 197 GLY A CA 1
ATOM 1509 C C . GLY A 1 197 ? 5.332 -6.992 3.34 1 95.56 197 GLY A C 1
ATOM 1510 O O . GLY A 1 197 ? 5.574 -7.742 2.391 1 95.56 197 GLY A O 1
ATOM 1511 N N . ALA A 1 198 ? 5.219 -7.395 4.578 1 96.94 198 ALA A N 1
ATOM 1512 C CA . ALA A 1 198 ? 5.383 -8.805 4.91 1 96.94 198 ALA A CA 1
ATOM 1513 C C . ALA A 1 198 ? 4.301 -9.656 4.25 1 96.94 198 ALA A C 1
ATOM 1515 O O . ALA A 1 198 ? 4.598 -10.672 3.617 1 96.94 198 ALA A O 1
ATOM 1516 N N . VAL A 1 199 ? 3.125 -9.211 4.324 1 95.69 199 VAL A N 1
ATOM 1517 C CA . VAL A 1 199 ? 1.993 -9.984 3.814 1 95.69 199 VAL A CA 1
ATOM 1518 C C . VAL A 1 199 ? 2.049 -10.031 2.289 1 95.69 199 VAL A C 1
ATOM 1520 O O . VAL A 1 199 ? 1.862 -11.094 1.691 1 95.69 199 VAL A O 1
ATOM 1523 N N . VAL A 1 200 ? 2.326 -8.945 1.66 1 94.31 200 VAL A N 1
ATOM 1524 C CA . VAL A 1 200 ? 2.43 -8.914 0.205 1 94.31 200 VAL A CA 1
ATOM 1525 C C . VAL A 1 200 ? 3.59 -9.789 -0.25 1 94.31 200 VAL A C 1
ATOM 1527 O O . VAL A 1 200 ? 3.477 -10.516 -1.245 1 94.31 200 VAL A O 1
ATOM 1530 N N . GLY A 1 201 ? 4.699 -9.695 0.473 1 95.5 201 GLY A N 1
ATOM 1531 C CA . GLY A 1 201 ? 5.812 -10.578 0.172 1 95.5 201 GLY A CA 1
ATOM 1532 C C . GLY A 1 201 ? 5.445 -12.055 0.234 1 95.5 201 GLY A C 1
ATOM 1533 O O . GLY A 1 201 ? 5.891 -12.844 -0.597 1 95.5 201 GLY A O 1
ATOM 1534 N N . GLU A 1 202 ? 4.684 -12.367 1.2 1 96.06 202 GLU A N 1
ATOM 1535 C CA . GLU A 1 202 ? 4.25 -13.758 1.348 1 96.06 202 GLU A CA 1
ATOM 1536 C C . GLU A 1 202 ? 3.334 -14.172 0.203 1 96.06 202 GLU A C 1
ATOM 1538 O O . GLU A 1 202 ? 3.375 -15.32 -0.247 1 96.06 202 GLU A O 1
ATOM 1543 N N . PHE A 1 203 ? 2.543 -13.219 -0.345 1 93 203 PHE A N 1
ATOM 1544 C CA . PHE A 1 203 ? 1.693 -13.477 -1.502 1 93 203 PHE A CA 1
ATOM 1545 C C . PHE A 1 203 ? 2.535 -13.82 -2.727 1 93 203 PHE A C 1
ATOM 1547 O O . PHE A 1 203 ? 2.166 -14.688 -3.516 1 93 203 PHE A O 1
ATOM 1554 N N . LEU A 1 204 ? 3.57 -13.094 -2.818 1 92.12 204 LEU A N 1
ATOM 1555 C CA . LEU A 1 204 ? 4.375 -13.188 -4.031 1 92.12 204 LEU A CA 1
ATOM 1556 C C . LEU A 1 204 ? 5.215 -14.461 -4.027 1 92.12 204 LEU A C 1
ATOM 1558 O O . LEU A 1 204 ? 5.695 -14.891 -5.074 1 92.12 204 LEU A O 1
ATOM 1562 N N . GLY A 1 205 ? 5.473 -14.953 -2.801 1 92.31 205 GLY A N 1
ATOM 1563 C CA . GLY A 1 205 ? 6.23 -16.188 -2.678 1 92.31 205 GLY A CA 1
ATOM 1564 C C . GLY A 1 205 ? 6.723 -16.453 -1.268 1 92.31 205 GLY A C 1
ATOM 1565 O O . GLY A 1 205 ? 7.547 -15.695 -0.744 1 92.31 205 GLY A O 1
ATOM 1566 N N . SER A 1 206 ? 6.199 -17.562 -0.713 1 95.12 206 SER A N 1
ATOM 1567 C CA . SER A 1 206 ? 6.598 -17.891 0.651 1 95.12 206 SER A CA 1
ATOM 1568 C C . SER A 1 206 ? 6.363 -19.359 0.956 1 95.12 206 SER A C 1
ATOM 1570 O O . SER A 1 206 ? 5.723 -20.062 0.174 1 95.12 206 SER A O 1
ATOM 1572 N N . LYS A 1 207 ? 6.977 -19.766 2.09 1 95.38 207 LYS A N 1
ATOM 1573 C CA . LYS A 1 207 ? 6.762 -21.125 2.562 1 95.38 207 LYS A CA 1
ATOM 1574 C C . LYS A 1 207 ? 5.816 -21.156 3.76 1 95.38 207 LYS A C 1
ATOM 1576 O O . LYS A 1 207 ? 5.242 -22.188 4.082 1 95.38 207 LYS A O 1
ATOM 1581 N N . GLN A 1 208 ? 5.781 -20.047 4.363 1 96.81 208 GLN A N 1
ATOM 1582 C CA . GLN A 1 208 ? 4.949 -19.891 5.555 1 96.81 208 GLN A CA 1
ATOM 1583 C C . GLN A 1 208 ? 4.441 -18.469 5.695 1 96.81 208 GLN A C 1
ATOM 1585 O O . GLN A 1 208 ? 4.918 -17.562 5 1 96.81 208 GLN A O 1
ATOM 1590 N N . GLY A 1 209 ? 3.408 -18.344 6.633 1 97.81 209 GLY A N 1
ATOM 1591 C CA . GLY A 1 209 ? 2.896 -17.016 6.914 1 97.81 209 GLY A CA 1
ATOM 1592 C C . GLY A 1 209 ? 1.401 -16.891 6.688 1 97.81 209 GLY A C 1
ATOM 1593 O O . GLY A 1 209 ? 0.802 -17.719 5.996 1 97.81 209 GLY A O 1
ATOM 1594 N N . ILE A 1 210 ? 0.858 -15.859 7.199 1 97.19 210 ILE A N 1
ATOM 1595 C CA . ILE A 1 210 ? -0.573 -15.609 7.07 1 97.19 210 ILE A CA 1
ATOM 1596 C C . ILE A 1 210 ? -0.914 -15.297 5.617 1 97.19 210 ILE A C 1
ATOM 1598 O O . ILE A 1 210 ? -1.953 -15.727 5.109 1 9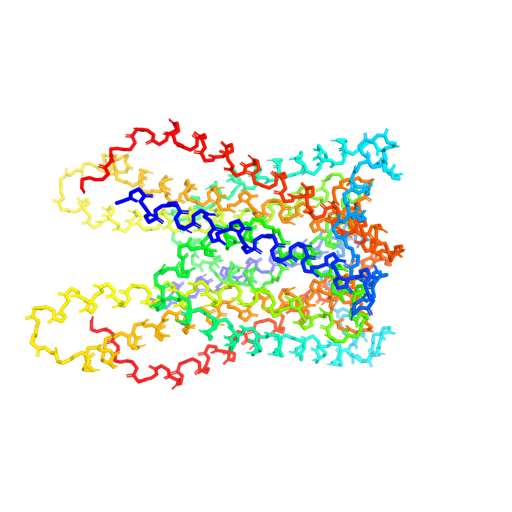7.19 210 ILE A O 1
ATOM 1602 N N . GLY A 1 211 ? -0.027 -14.531 4.965 1 96.12 211 GLY A N 1
ATOM 1603 C CA . GLY A 1 211 ? -0.237 -14.234 3.557 1 96.12 211 GLY A CA 1
ATOM 1604 C C . GLY A 1 211 ? -0.303 -15.469 2.684 1 96.12 211 GLY A C 1
ATOM 1605 O O . GLY A 1 211 ? -1.104 -15.539 1.748 1 96.12 211 GLY A O 1
ATOM 1606 N N . LEU A 1 212 ? 0.54 -16.391 3 1 96.12 212 LEU A N 1
ATOM 1607 C CA . LEU A 1 212 ? 0.498 -17.656 2.262 1 96.12 212 LEU A CA 1
ATOM 1608 C C . LEU A 1 212 ? -0.822 -18.375 2.498 1 96.12 212 LEU A C 1
ATOM 1610 O O . LEU A 1 212 ? -1.374 -18.984 1.58 1 96.12 212 LEU A O 1
ATOM 1614 N N . LEU A 1 213 ? -1.283 -18.297 3.725 1 96.69 213 LEU A N 1
ATOM 1615 C CA . LEU A 1 213 ? -2.566 -18.922 4.035 1 96.69 213 LEU A CA 1
ATOM 1616 C C . LEU A 1 213 ? -3.682 -18.328 3.186 1 96.69 213 LEU A C 1
ATOM 1618 O O . LEU A 1 213 ? -4.547 -19.047 2.688 1 96.69 213 LEU A O 1
ATOM 1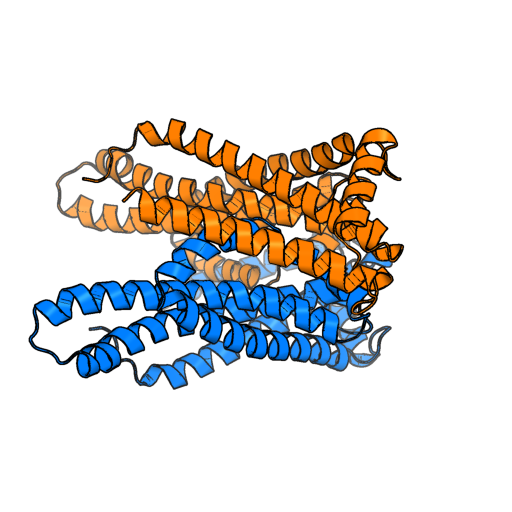622 N N . ILE A 1 214 ? -3.656 -17.047 2.984 1 96 214 ILE A N 1
ATOM 1623 C CA . ILE A 1 214 ? -4.664 -16.359 2.186 1 96 214 ILE A CA 1
ATOM 1624 C C . ILE A 1 214 ? -4.543 -16.781 0.724 1 96 214 ILE A C 1
ATOM 1626 O O . ILE A 1 214 ? -5.539 -17.156 0.099 1 96 214 ILE A O 1
ATOM 1630 N N . SER A 1 215 ? -3.363 -16.797 0.225 1 94.19 215 SER A N 1
ATOM 1631 C CA . SER A 1 215 ? -3.158 -17.125 -1.182 1 94.19 215 SER A CA 1
ATOM 1632 C C . SER A 1 215 ? -3.508 -18.578 -1.465 1 94.19 215 SER A C 1
ATOM 1634 O O . SER A 1 215 ? -4.059 -18.906 -2.521 1 94.19 215 SER A O 1
ATOM 1636 N N . THR A 1 216 ? -3.172 -19.469 -0.545 1 95.12 216 THR A N 1
ATOM 1637 C CA . THR A 1 216 ? -3.512 -20.875 -0.699 1 95.12 216 THR A CA 1
ATOM 1638 C C . THR A 1 216 ? -5.023 -21.078 -0.691 1 95.12 216 THR A C 1
ATOM 1640 O O . THR A 1 216 ? -5.566 -21.812 -1.516 1 95.12 216 THR A O 1
ATOM 1643 N N . ALA A 1 217 ? -5.648 -20.406 0.255 1 96.25 217 ALA A N 1
ATOM 1644 C CA . ALA A 1 217 ? -7.105 -20.484 0.314 1 96.25 217 ALA A CA 1
ATOM 1645 C C . ALA A 1 217 ? -7.734 -19.922 -0.96 1 96.25 217 ALA A C 1
ATOM 1647 O O . ALA A 1 217 ? -8.703 -20.484 -1.479 1 96.25 217 ALA A O 1
ATOM 1648 N N . GLN A 1 218 ? -7.199 -18.859 -1.444 1 94.75 218 GLN A N 1
ATOM 1649 C CA . GLN A 1 218 ? -7.707 -18.266 -2.678 1 94.75 218 GLN A CA 1
ATOM 1650 C C . GLN A 1 218 ? -7.559 -19.234 -3.852 1 94.75 218 GLN A C 1
ATOM 1652 O O . GLN A 1 218 ? -8.5 -19.422 -4.625 1 94.75 218 GLN A O 1
ATOM 1657 N N . GLY A 1 219 ? -6.387 -19.828 -3.973 1 92.88 219 GLY A N 1
ATOM 1658 C CA . GLY A 1 219 ? -6.133 -20.766 -5.051 1 92.88 219 GLY A CA 1
ATOM 1659 C C . GLY A 1 219 ? -7.047 -21.984 -5.008 1 92.88 219 GLY A C 1
ATOM 1660 O O . GLY A 1 219 ? -7.367 -22.562 -6.051 1 92.88 219 GLY A O 1
ATOM 1661 N N . ALA A 1 220 ? -7.441 -22.312 -3.857 1 94.75 220 ALA A N 1
ATOM 1662 C CA . ALA A 1 220 ? -8.328 -23.453 -3.672 1 94.75 220 ALA A CA 1
ATOM 1663 C C . ALA A 1 220 ? -9.789 -23.031 -3.736 1 94.75 220 ALA A C 1
ATOM 1665 O O . ALA A 1 220 ? -10.688 -23.828 -3.441 1 94.75 220 ALA A O 1
ATOM 1666 N N . PHE A 1 221 ? -10.031 -21.75 -3.967 1 94.69 221 PHE A N 1
ATOM 1667 C CA . PHE A 1 221 ? -11.367 -21.172 -4.012 1 94.69 221 PHE A CA 1
ATOM 1668 C C . PHE A 1 221 ? -12.109 -21.422 -2.701 1 94.69 221 PHE A C 1
ATOM 1670 O O . PHE A 1 221 ? -13.305 -21.703 -2.703 1 94.69 221 PHE A O 1
ATOM 1677 N N . ASN A 1 222 ? -11.375 -21.453 -1.67 1 96.19 222 ASN A N 1
ATOM 1678 C CA . ASN A 1 222 ? -11.906 -21.578 -0.315 1 96.19 222 ASN A CA 1
ATOM 1679 C C . ASN A 1 222 ? -12.156 -20.203 0.303 1 96.19 222 ASN A C 1
ATOM 1681 O O . ASN A 1 222 ? -11.312 -19.688 1.047 1 96.19 222 ASN A O 1
ATOM 1685 N N . ALA A 1 223 ? -13.336 -19.719 0.072 1 96.5 223 ALA A N 1
ATOM 1686 C CA . ALA A 1 223 ? -13.68 -18.375 0.531 1 96.5 223 ALA A CA 1
ATOM 1687 C C . ALA A 1 223 ? -13.617 -18.281 2.053 1 96.5 223 ALA A C 1
ATOM 1689 O O . ALA A 1 223 ? -13.148 -17.281 2.602 1 96.5 223 ALA A O 1
ATOM 1690 N N . SER A 1 224 ? -14.047 -19.266 2.713 1 97.31 224 SER A N 1
ATOM 1691 C CA . SER A 1 224 ? -14.016 -19.281 4.172 1 97.31 224 SER A CA 1
ATOM 1692 C C . SER A 1 224 ? -12.594 -19.156 4.695 1 97.31 224 SER A C 1
ATOM 1694 O O . SER A 1 224 ? -12.336 -18.453 5.668 1 97.31 224 SER A O 1
ATOM 1696 N N . GLY A 1 225 ? -11.711 -19.906 4.004 1 96.81 225 GLY A N 1
ATOM 1697 C CA . GLY A 1 225 ? -10.305 -19.844 4.379 1 96.81 225 GLY A CA 1
ATOM 1698 C C . GLY A 1 225 ? -9.711 -18.453 4.191 1 96.81 225 GLY A C 1
ATOM 1699 O O . GLY A 1 225 ? -8.914 -18 5.02 1 96.81 225 GLY A O 1
ATOM 1700 N N . VAL A 1 226 ? -10.062 -17.812 3.098 1 96.38 226 VAL A N 1
ATOM 1701 C CA . VAL A 1 226 ? -9.562 -16.469 2.826 1 96.38 226 VAL A CA 1
ATOM 1702 C C . VAL A 1 226 ? -10.023 -15.516 3.926 1 96.38 226 VAL A C 1
ATOM 1704 O O . VAL A 1 226 ? -9.203 -14.812 4.535 1 96.38 226 VAL A O 1
ATOM 1707 N N . PHE A 1 227 ? -11.32 -15.516 4.25 1 96.31 227 PHE A N 1
ATOM 1708 C CA . PHE A 1 227 ? -11.859 -14.648 5.289 1 96.31 227 PHE A CA 1
ATOM 1709 C C . PHE A 1 227 ? -11.234 -14.969 6.641 1 96.31 227 PHE A C 1
ATOM 1711 O O . PHE A 1 227 ? -10.914 -14.055 7.41 1 96.31 227 PHE A O 1
ATOM 1718 N N . ALA A 1 228 ? -11.117 -16.203 6.895 1 97.06 228 ALA A N 1
ATOM 1719 C CA . ALA A 1 228 ? -10.531 -16.641 8.156 1 97.06 228 ALA A CA 1
ATOM 1720 C C . ALA A 1 228 ? -9.117 -16.078 8.328 1 97.06 228 ALA A C 1
ATOM 1722 O O . ALA A 1 228 ? -8.789 -15.516 9.375 1 97.06 228 ALA A O 1
ATOM 1723 N N . ALA A 1 229 ? -8.297 -16.266 7.293 1 96.44 229 ALA A N 1
ATOM 1724 C CA . ALA A 1 229 ? -6.926 -15.766 7.344 1 96.44 229 ALA A CA 1
ATOM 1725 C C . ALA A 1 229 ? -6.887 -14.25 7.477 1 96.44 229 ALA A C 1
ATOM 1727 O O . ALA A 1 229 ? -6.016 -13.695 8.148 1 96.44 229 ALA A O 1
ATOM 1728 N N . MET A 1 230 ? -7.805 -13.578 6.863 1 94.38 230 MET A N 1
ATOM 1729 C CA . MET A 1 230 ? -7.891 -12.125 6.965 1 94.38 230 MET A CA 1
ATOM 1730 C C . MET A 1 230 ? -8.242 -11.695 8.383 1 94.38 230 MET A C 1
ATOM 1732 O O . MET A 1 230 ? -7.734 -10.688 8.883 1 94.38 230 MET A O 1
ATOM 1736 N N . ILE A 1 231 ? -9.109 -12.375 9 1 94.44 231 ILE A N 1
ATOM 1737 C CA . ILE A 1 231 ? -9.477 -12.078 10.383 1 94.44 231 ILE A CA 1
ATOM 1738 C C . ILE A 1 231 ? -8.273 -12.289 11.297 1 94.44 231 ILE A C 1
ATOM 1740 O O . ILE A 1 231 ? -8 -11.469 12.172 1 94.44 231 ILE A O 1
ATOM 1744 N N . VAL A 1 232 ? -7.582 -13.414 11.086 1 95.56 232 VAL A N 1
ATOM 1745 C CA . VAL A 1 232 ? -6.371 -13.672 11.852 1 95.56 232 VAL A CA 1
ATOM 1746 C C . VAL A 1 232 ? -5.395 -12.508 11.672 1 95.56 232 VAL A C 1
ATOM 1748 O O . VAL A 1 232 ? -4.836 -12.008 12.656 1 95.56 232 VAL A O 1
ATOM 1751 N N . LEU A 1 233 ? -5.254 -12.102 10.453 1 94.5 233 LEU A N 1
ATOM 1752 C CA . LEU A 1 233 ? -4.371 -10.977 10.148 1 94.5 233 LEU A CA 1
ATOM 1753 C C . LEU A 1 233 ? -4.844 -9.711 10.859 1 94.5 233 LEU A C 1
ATOM 1755 O O . LEU A 1 233 ? -4.031 -8.953 11.398 1 94.5 233 LEU A O 1
ATOM 1759 N N . ALA A 1 234 ? -6.109 -9.469 10.852 1 92.12 234 ALA A N 1
ATOM 1760 C CA . ALA A 1 234 ? -6.684 -8.297 11.5 1 92.12 234 ALA A CA 1
ATOM 1761 C C . ALA A 1 234 ? -6.41 -8.32 13 1 92.12 234 ALA A C 1
ATOM 1763 O O . ALA A 1 234 ? -6.055 -7.293 13.594 1 92.12 234 ALA A O 1
ATOM 1764 N N . VAL A 1 235 ? -6.59 -9.43 13.586 1 93.44 235 VAL A N 1
ATOM 1765 C CA . VAL A 1 235 ? -6.34 -9.578 15.016 1 93.44 235 VAL A CA 1
ATOM 1766 C C . VAL A 1 235 ? -4.875 -9.281 15.32 1 93.44 235 VAL A C 1
ATOM 1768 O O . VAL A 1 235 ? -4.562 -8.57 16.281 1 93.44 235 VAL A O 1
ATOM 1771 N N . VAL A 1 236 ? -4.012 -9.812 14.508 1 93 236 VAL A N 1
ATOM 1772 C CA . VAL A 1 236 ? -2.578 -9.602 14.68 1 93 236 VAL A CA 1
ATOM 1773 C C . VAL A 1 236 ? -2.258 -8.109 14.523 1 93 236 VAL A C 1
ATOM 1775 O O . VAL A 1 236 ? -1.525 -7.543 15.336 1 93 236 VAL A O 1
ATOM 1778 N N . ALA A 1 237 ? -2.814 -7.531 13.5 1 90.5 237 ALA A N 1
ATOM 1779 C CA . ALA A 1 237 ? -2.574 -6.113 13.242 1 90.5 237 ALA A CA 1
ATOM 1780 C C . ALA A 1 237 ? -3.062 -5.25 14.398 1 90.5 237 ALA A C 1
ATOM 1782 O O . ALA A 1 237 ? -2.373 -4.316 14.82 1 90.5 237 ALA A O 1
ATOM 1783 N N . LEU A 1 238 ? -4.219 -5.5 14.914 1 89.44 238 LEU A N 1
ATOM 1784 C CA . LEU A 1 238 ? -4.797 -4.738 16.016 1 89.44 238 LEU A CA 1
ATOM 1785 C C . LEU A 1 238 ? -3.992 -4.941 17.297 1 89.44 238 LEU A C 1
ATOM 1787 O O . LEU A 1 238 ? -3.777 -3.992 18.062 1 89.44 238 LEU A O 1
ATOM 1791 N N . ALA A 1 239 ? -3.645 -6.152 17.531 1 91.44 239 ALA A N 1
ATOM 1792 C CA . ALA A 1 239 ? -2.824 -6.445 18.703 1 91.44 239 ALA A CA 1
ATOM 1793 C C . ALA A 1 239 ? -1.49 -5.703 18.641 1 91.44 239 ALA A C 1
ATOM 1795 O O . ALA A 1 239 ? -1.042 -5.129 19.641 1 91.44 239 ALA A O 1
ATOM 1796 N N . ALA A 1 240 ? -0.887 -5.766 17.516 1 86.69 240 ALA A N 1
ATOM 1797 C CA . ALA A 1 240 ? 0.383 -5.066 17.328 1 86.69 240 ALA A CA 1
ATOM 1798 C C . ALA A 1 240 ? 0.212 -3.561 17.5 1 86.69 240 ALA A C 1
ATOM 1800 O O . ALA A 1 240 ? 1.058 -2.898 18.109 1 86.69 240 ALA A O 1
ATOM 1801 N N . ASP A 1 241 ? -0.831 -3.053 16.938 1 83.88 241 ASP A N 1
ATOM 1802 C CA . ASP A 1 241 ? -1.138 -1.634 17.094 1 83.88 241 ASP A CA 1
ATOM 1803 C C . ASP A 1 241 ? -1.317 -1.261 18.562 1 83.88 241 ASP A C 1
ATOM 1805 O O . ASP A 1 241 ? -0.838 -0.216 19 1 83.88 241 ASP A O 1
ATOM 1809 N N . PHE A 1 242 ? -2.016 -2.033 19.266 1 87 242 PHE A N 1
ATOM 1810 C CA . PHE A 1 242 ? -2.25 -1.809 20.688 1 87 242 PHE A CA 1
ATOM 1811 C C . PHE A 1 242 ? -0.933 -1.793 21.453 1 87 242 PHE A C 1
ATOM 1813 O O . PHE A 1 242 ? -0.701 -0.909 22.281 1 87 242 PHE A O 1
ATOM 1820 N N . LEU A 1 243 ? -0.115 -2.723 21.172 1 87.06 243 LEU A N 1
ATOM 1821 C CA . LEU A 1 243 ? 1.171 -2.824 21.859 1 87.06 243 LEU A CA 1
ATOM 1822 C C . LEU A 1 243 ? 2.057 -1.627 21.531 1 87.06 243 LEU A C 1
ATOM 1824 O O . LEU A 1 243 ? 2.729 -1.087 22.406 1 87.06 243 LEU A O 1
ATOM 1828 N N . LEU A 1 244 ? 2.043 -1.272 20.281 1 83.94 244 LEU A N 1
ATOM 1829 C CA . LEU A 1 244 ? 2.848 -0.132 19.859 1 83.94 244 LEU A CA 1
ATOM 1830 C C . LEU A 1 244 ? 2.365 1.151 20.531 1 83.94 244 LEU A C 1
ATOM 1832 O O . LEU A 1 244 ? 3.176 1.984 20.938 1 83.94 244 LEU A O 1
ATOM 1836 N N . THR A 1 245 ? 1.096 1.342 20.594 1 84.19 245 THR A N 1
ATOM 1837 C CA . THR A 1 245 ? 0.521 2.518 21.234 1 84.19 245 THR A CA 1
ATOM 1838 C C . THR A 1 245 ? 0.893 2.559 22.719 1 84.19 245 THR A C 1
ATOM 1840 O O . THR A 1 245 ? 1.217 3.621 23.25 1 84.19 245 THR A O 1
ATOM 1843 N N . ARG A 1 246 ? 0.868 1.524 23.344 1 86.25 246 ARG A N 1
ATOM 1844 C CA . ARG A 1 246 ? 1.23 1.432 24.766 1 86.25 246 ARG A CA 1
ATOM 1845 C C . ARG A 1 246 ? 2.705 1.765 24.969 1 86.25 246 ARG A C 1
ATOM 1847 O O . ARG A 1 246 ? 3.061 2.447 25.938 1 86.25 246 ARG A O 1
ATOM 1854 N N . LEU A 1 247 ? 3.484 1.281 24.078 1 82.94 247 LEU A N 1
ATOM 1855 C CA . LEU A 1 247 ? 4.918 1.55 24.156 1 82.94 247 LEU A CA 1
ATOM 1856 C C . LEU A 1 247 ? 5.203 3.029 23.922 1 82.94 247 LEU A C 1
ATOM 1858 O O . LEU A 1 247 ? 6.062 3.611 24.594 1 82.94 247 LEU A O 1
ATOM 1862 N N . GLU A 1 248 ? 4.543 3.539 22.938 1 80.44 248 GLU A N 1
ATOM 1863 C CA . GLU A 1 248 ? 4.703 4.961 22.641 1 80.44 248 GLU A CA 1
ATOM 1864 C C . GLU A 1 248 ? 4.324 5.82 23.844 1 80.44 248 GLU A C 1
ATOM 1866 O O . GLU A 1 248 ? 5 6.801 24.141 1 80.44 248 GLU A O 1
ATOM 1871 N N . LYS A 1 249 ? 3.234 5.551 24.469 1 80.62 249 LYS A N 1
ATOM 1872 C CA . LYS A 1 249 ? 2.775 6.301 25.641 1 80.62 249 LYS A CA 1
ATOM 1873 C C . LYS A 1 249 ? 3.799 6.238 26.766 1 80.62 249 LYS A C 1
ATOM 1875 O O . LYS A 1 249 ? 4.004 7.223 27.484 1 80.62 249 LYS A O 1
ATOM 1880 N N . ARG A 1 250 ? 4.449 5.242 26.844 1 78.69 250 ARG A N 1
ATOM 1881 C CA . ARG A 1 250 ? 5.461 5.086 27.891 1 78.69 250 ARG A CA 1
ATOM 1882 C C . ARG A 1 250 ? 6.715 5.891 27.562 1 78.69 250 ARG A C 1
ATOM 1884 O O . ARG A 1 250 ? 7.348 6.453 28.453 1 78.69 250 ARG A O 1
ATOM 1891 N N . LEU A 1 251 ? 7.039 5.91 26.297 1 72 251 LEU A N 1
ATOM 1892 C CA . LEU A 1 251 ? 8.25 6.594 25.859 1 72 251 LEU A CA 1
ATOM 1893 C C . LEU A 1 251 ? 8.031 8.102 25.812 1 72 251 LEU A C 1
ATOM 1895 O O . LEU A 1 251 ? 8.969 8.875 26 1 72 251 LEU A O 1
ATOM 1899 N N . LEU A 1 252 ? 6.828 8.547 25.375 1 64.5 252 LEU A N 1
ATOM 1900 C CA . LEU A 1 252 ? 6.555 9.977 25.219 1 64.5 252 LEU A CA 1
ATOM 1901 C C . LEU A 1 252 ? 6.113 10.586 26.547 1 64.5 252 LEU A C 1
ATOM 1903 O O . LEU A 1 252 ? 5.754 11.766 26.609 1 64.5 252 LEU A O 1
ATOM 1907 N N . LYS A 1 253 ? 6.035 9.953 27.469 1 61.69 253 LYS A N 1
ATOM 1908 C CA . LYS A 1 253 ? 5.715 10.508 28.781 1 61.69 253 LYS A CA 1
ATOM 1909 C C . LYS A 1 253 ? 6.625 11.688 29.109 1 61.69 253 LYS A C 1
ATOM 1911 O O . LYS A 1 253 ? 6.242 12.578 29.875 1 61.69 253 LYS A O 1
ATOM 1916 N N . TRP A 1 254 ? 7.715 11.727 28.438 1 53.44 254 TRP A N 1
ATOM 1917 C CA . TRP A 1 254 ? 8.602 12.828 28.781 1 53.44 254 TRP A CA 1
ATOM 1918 C C . TRP A 1 254 ? 8.156 14.125 28.109 1 53.44 254 TRP A C 1
ATOM 1920 O O . TRP A 1 254 ? 8.641 15.211 28.453 1 53.44 254 TRP A O 1
ATOM 1930 N N . ARG A 1 255 ? 7.391 13.992 27 1 56.22 255 ARG A N 1
ATOM 1931 C CA . ARG A 1 255 ? 6.996 15.219 26.312 1 56.22 255 ARG A CA 1
ATOM 1932 C C . ARG A 1 255 ? 5.953 15.984 27.125 1 56.22 255 ARG A C 1
ATOM 1934 O O . ARG A 1 255 ? 4.914 15.43 27.484 1 56.22 255 ARG A O 1
ATOM 1941 N N . PRO A 1 256 ? 6.289 17.047 27.656 1 47.78 256 PRO A N 1
ATOM 1942 C CA . PRO A 1 256 ? 5.32 17.875 28.375 1 47.78 256 PRO A CA 1
ATOM 1943 C C . PRO A 1 256 ? 4.039 18.125 27.594 1 47.78 256 PRO A C 1
ATOM 1945 O O . PRO A 1 256 ? 4.07 18.156 26.359 1 47.78 256 PRO A O 1
ATOM 1948 N N . ALA A 1 257 ? 2.918 17.578 27.984 1 45.31 257 ALA A N 1
ATOM 1949 C CA . ALA A 1 257 ? 1.607 17.922 27.438 1 45.31 257 ALA A CA 1
ATOM 1950 C C . ALA A 1 257 ? 1.617 19.312 26.812 1 45.31 257 ALA A C 1
ATOM 1952 O O . ALA A 1 257 ? 2.135 20.266 27.406 1 45.31 257 ALA A O 1
ATOM 1953 N N . ALA A 1 258 ? 1.82 19.438 25.453 1 43.44 258 ALA A N 1
ATOM 1954 C CA . ALA A 1 258 ? 1.693 20.812 24.969 1 43.44 258 ALA A CA 1
ATOM 1955 C C . ALA A 1 258 ? 0.661 21.578 25.781 1 43.44 258 ALA A C 1
ATOM 1957 O O . ALA A 1 258 ? -0.482 21.141 25.922 1 43.44 258 ALA A O 1
ATOM 1958 N N . PHE A 1 259 ? 0.942 22.547 26.5 1 33.66 259 PHE A N 1
ATOM 1959 C CA . PHE A 1 259 ? 0.011 23.531 27.031 1 33.66 259 PHE A CA 1
ATOM 1960 C C . PHE A 1 259 ? -0.876 24.078 25.922 1 33.66 259 PHE A C 1
ATOM 1962 O O . PHE A 1 259 ? -0.444 24.203 24.781 1 33.66 259 PHE A O 1
ATOM 1969 N N . MET B 1 1 ? 24.141 31.344 -9.477 1 71.62 1 MET B N 1
ATOM 1970 C CA . MET B 1 1 ? 22.891 30.594 -9.5 1 71.62 1 MET B CA 1
ATOM 1971 C C . MET B 1 1 ? 22.922 29.531 -10.594 1 71.62 1 MET B C 1
ATOM 1973 O O . MET B 1 1 ? 22.609 28.359 -10.344 1 71.62 1 MET B O 1
ATOM 1977 N N . ARG B 1 2 ? 23.594 29.922 -11.742 1 80.25 2 ARG B N 1
ATOM 1978 C CA . ARG B 1 2 ? 23.672 29.031 -12.898 1 80.25 2 ARG B CA 1
ATOM 1979 C C . ARG B 1 2 ? 24.688 27.922 -12.656 1 80.25 2 ARG B C 1
ATOM 1981 O O . ARG B 1 2 ? 24.453 26.766 -13 1 80.25 2 ARG B O 1
ATOM 1988 N N . ARG B 1 3 ? 25.734 28.266 -11.945 1 85.38 3 ARG B N 1
ATOM 1989 C CA . ARG B 1 3 ? 26.781 27.281 -11.695 1 85.38 3 ARG B CA 1
ATOM 1990 C C . ARG B 1 3 ? 26.312 26.188 -10.758 1 85.38 3 ARG B C 1
ATOM 1992 O O . ARG B 1 3 ? 26.641 25.016 -10.953 1 85.38 3 ARG B O 1
ATOM 1999 N N . ARG B 1 4 ? 25.594 26.547 -9.836 1 86.25 4 ARG B N 1
ATOM 2000 C CA . ARG B 1 4 ? 25.062 25.594 -8.891 1 86.25 4 ARG B CA 1
ATOM 2001 C C . ARG B 1 4 ? 24.062 24.641 -9.562 1 86.25 4 ARG B C 1
ATOM 2003 O O . ARG B 1 4 ? 24.062 23.438 -9.297 1 86.25 4 ARG B O 1
ATOM 2010 N N . ARG B 1 5 ? 23.312 25.234 -10.391 1 89.25 5 ARG B N 1
ATOM 2011 C CA . ARG B 1 5 ? 22.344 24.422 -11.125 1 89.25 5 ARG B CA 1
ATOM 2012 C C . ARG B 1 5 ? 23.031 23.406 -12.023 1 89.25 5 ARG B C 1
ATOM 2014 O O . ARG B 1 5 ? 22.609 22.25 -12.102 1 89.25 5 ARG B O 1
ATOM 2021 N N . GLN B 1 6 ? 24.078 23.875 -12.664 1 91.69 6 GLN B N 1
ATOM 2022 C CA . GLN B 1 6 ? 24.828 22.984 -13.539 1 91.69 6 GLN B CA 1
ATOM 2023 C C . GLN B 1 6 ? 25.516 21.875 -12.742 1 91.69 6 GLN B C 1
ATOM 2025 O O . GLN B 1 6 ? 25.609 20.734 -13.203 1 91.69 6 GLN B O 1
ATOM 2030 N N . LEU B 1 7 ? 26.016 22.188 -11.617 1 92.19 7 LEU B N 1
ATOM 2031 C CA . LEU B 1 7 ? 26.641 21.203 -10.75 1 92.19 7 LEU B CA 1
ATOM 2032 C C . LEU B 1 7 ? 25.625 20.141 -10.305 1 92.19 7 LEU B C 1
ATOM 2034 O O . LEU B 1 7 ? 25.922 18.953 -10.312 1 92.19 7 LEU B O 1
ATOM 2038 N N . ILE B 1 8 ? 24.469 20.594 -9.969 1 91.94 8 ILE B N 1
ATOM 2039 C CA . ILE B 1 8 ? 23.422 19.672 -9.508 1 91.94 8 ILE B CA 1
ATOM 2040 C C . ILE B 1 8 ? 23.031 18.75 -10.648 1 91.94 8 ILE B C 1
ATOM 2042 O O . ILE B 1 8 ? 22.922 17.531 -10.453 1 91.94 8 ILE B O 1
ATOM 2046 N N . VAL B 1 9 ? 22.844 19.266 -11.781 1 92.94 9 VAL B N 1
ATOM 2047 C CA . VAL B 1 9 ? 22.469 18.469 -12.938 1 92.94 9 VAL B CA 1
ATOM 2048 C C . VAL B 1 9 ? 23.594 17.484 -13.266 1 92.94 9 VAL B C 1
ATOM 2050 O O . VAL B 1 9 ? 23.344 16.312 -13.578 1 92.94 9 VAL B O 1
ATOM 2053 N N . GLY B 1 10 ? 24.75 17.969 -13.203 1 94.69 10 GLY B N 1
ATOM 2054 C CA . GLY B 1 10 ? 25.906 17.109 -13.438 1 94.69 10 GLY B CA 1
ATOM 2055 C C . GLY B 1 10 ? 26 15.961 -12.445 1 94.69 10 GLY B C 1
ATOM 2056 O O . GLY B 1 10 ? 26.281 14.828 -12.828 1 94.69 10 GLY B O 1
ATOM 2057 N N . LEU B 1 11 ? 25.766 16.234 -11.266 1 93.62 11 LEU B N 1
ATOM 2058 C CA . LEU B 1 11 ? 25.828 15.211 -10.227 1 93.62 11 LEU B CA 1
ATOM 2059 C C . LEU B 1 11 ? 24.672 14.219 -10.383 1 93.62 11 LEU B C 1
ATOM 2061 O O . LEU B 1 11 ? 24.844 13.023 -10.133 1 93.62 11 LEU B O 1
ATOM 2065 N N . ARG B 1 12 ? 23.531 14.703 -10.711 1 93.81 12 ARG B N 1
ATOM 2066 C CA . ARG B 1 12 ? 22.406 13.82 -10.977 1 93.81 12 ARG B CA 1
ATOM 2067 C C . ARG B 1 12 ? 22.719 12.836 -12.094 1 93.81 12 ARG B C 1
ATOM 2069 O O . ARG B 1 12 ? 22.453 11.633 -11.961 1 93.81 12 ARG B O 1
ATOM 2076 N N . ILE B 1 13 ? 23.281 13.375 -13.133 1 94.94 13 ILE B N 1
ATOM 2077 C CA . ILE B 1 13 ? 23.656 12.531 -14.266 1 94.94 13 ILE B CA 1
ATOM 2078 C C . ILE B 1 13 ? 24.75 11.555 -13.844 1 94.94 13 ILE B C 1
ATOM 2080 O O . ILE B 1 13 ? 24.719 10.375 -14.227 1 94.94 13 ILE B O 1
ATOM 2084 N N . ALA B 1 14 ? 25.672 12 -13.078 1 95.38 14 ALA B N 1
ATOM 2085 C CA . ALA B 1 14 ? 26.75 11.148 -12.602 1 95.38 14 ALA B CA 1
ATOM 2086 C C . ALA B 1 14 ? 26.203 9.984 -11.766 1 95.38 14 ALA B C 1
ATOM 2088 O O . ALA B 1 14 ? 26.656 8.852 -11.906 1 95.38 14 ALA B O 1
ATOM 2089 N N . VAL B 1 15 ? 25.281 10.289 -10.93 1 93.88 15 VAL B N 1
ATOM 2090 C CA . VAL B 1 15 ? 24.672 9.25 -10.102 1 93.88 15 VAL B CA 1
ATOM 2091 C C . VAL B 1 15 ? 23.984 8.211 -10.992 1 93.88 15 VAL B C 1
ATOM 2093 O O . VAL B 1 15 ? 24.141 7.008 -10.766 1 93.88 15 VAL B O 1
ATOM 2096 N N . LEU B 1 16 ? 23.297 8.664 -11.945 1 94.06 16 LEU B N 1
ATOM 2097 C CA . LEU B 1 16 ? 22.609 7.773 -12.875 1 94.06 16 LEU B CA 1
ATOM 2098 C C . LEU B 1 16 ? 23.594 6.898 -13.633 1 94.06 16 LEU B C 1
ATOM 2100 O O . LEU B 1 16 ? 23.406 5.688 -13.734 1 94.06 16 LEU B O 1
ATOM 2104 N N . VAL B 1 17 ? 24.625 7.516 -14.141 1 95.69 17 VAL B N 1
ATOM 2105 C CA . VAL B 1 17 ? 25.641 6.816 -14.938 1 95.69 17 VAL B CA 1
ATOM 2106 C C . VAL B 1 17 ? 26.375 5.801 -14.062 1 95.69 17 VAL B C 1
ATOM 2108 O O . VAL B 1 17 ? 26.609 4.668 -14.492 1 95.69 17 VAL B O 1
ATOM 2111 N N . VAL B 1 18 ? 26.672 6.207 -12.906 1 95.94 18 VAL B N 1
ATOM 2112 C CA . VAL B 1 18 ? 27.391 5.316 -11.992 1 95.94 18 VAL B CA 1
ATOM 2113 C C . VAL B 1 18 ? 26.469 4.164 -11.578 1 95.94 18 VAL B C 1
ATOM 2115 O O . VAL B 1 18 ? 26.906 3.016 -11.5 1 95.94 18 VAL B O 1
ATOM 2118 N N . ALA B 1 19 ? 25.25 4.457 -11.336 1 94.38 19 ALA B N 1
ATOM 2119 C CA . ALA B 1 19 ? 24.312 3.418 -10.906 1 94.38 19 ALA B CA 1
ATOM 2120 C C . ALA B 1 19 ? 24.047 2.426 -12.039 1 94.38 19 ALA B C 1
ATOM 2122 O O . ALA B 1 19 ? 24.188 1.216 -11.859 1 94.38 19 ALA B O 1
ATOM 2123 N N . LEU B 1 20 ? 23.688 2.934 -13.203 1 95.62 20 LEU B N 1
ATOM 2124 C CA . LEU B 1 20 ? 23.359 2.064 -14.328 1 95.62 20 LEU B CA 1
ATOM 2125 C C . LEU B 1 20 ? 24.609 1.431 -14.914 1 95.62 20 LEU B C 1
ATOM 2127 O O . LEU B 1 20 ? 24.609 0.25 -15.273 1 95.62 20 LEU B O 1
ATOM 2131 N N . GLY B 1 21 ? 25.609 2.301 -15.07 1 96.44 21 GLY B N 1
ATOM 2132 C CA . GLY B 1 21 ? 26.859 1.774 -15.57 1 96.44 21 GLY B CA 1
ATOM 2133 C C . GLY B 1 21 ? 27.5 0.77 -14.633 1 96.44 21 GLY B C 1
ATOM 2134 O O . GLY B 1 21 ? 28 -0.268 -15.078 1 96.44 21 GLY B O 1
ATOM 2135 N N . GLY B 1 22 ? 27.5 1.11 -13.383 1 96.88 22 GLY B N 1
ATOM 2136 C CA . GLY B 1 22 ? 28.016 0.17 -12.391 1 96.88 22 GLY B CA 1
ATOM 2137 C C . GLY B 1 22 ? 27.25 -1.139 -12.367 1 96.88 22 GLY B C 1
ATOM 2138 O O . GLY B 1 22 ? 27.844 -2.211 -12.234 1 96.88 22 GLY B O 1
ATOM 2139 N N . TRP B 1 23 ? 25.969 -1.051 -12.492 1 96.44 23 TRP B N 1
ATOM 2140 C CA . TRP B 1 23 ? 25.109 -2.229 -12.57 1 96.44 23 TRP B CA 1
ATOM 2141 C C . TRP B 1 23 ? 25.453 -3.088 -13.781 1 96.44 23 TRP B C 1
ATOM 2143 O O . TRP B 1 23 ? 25.641 -4.301 -13.656 1 96.44 23 TRP B O 1
ATOM 2153 N N . GLU B 1 24 ? 25.625 -2.465 -14.859 1 97.31 24 GLU B N 1
ATOM 2154 C CA . GLU B 1 24 ? 25.969 -3.172 -16.094 1 97.31 24 GLU B CA 1
ATOM 2155 C C . GLU B 1 24 ? 27.328 -3.869 -15.953 1 97.31 24 GLU B C 1
ATOM 2157 O O . GLU B 1 24 ? 27.453 -5.047 -16.297 1 97.31 24 GLU B O 1
ATOM 2162 N N . ILE B 1 25 ? 28.266 -3.123 -15.43 1 97.25 25 ILE B N 1
ATOM 2163 C CA . ILE B 1 25 ? 29.609 -3.639 -15.289 1 97.25 25 ILE B CA 1
ATOM 2164 C C . ILE B 1 25 ? 29.641 -4.781 -14.273 1 97.25 25 ILE B C 1
ATOM 2166 O O . ILE B 1 25 ? 30.25 -5.82 -14.516 1 97.25 25 ILE B O 1
ATOM 2170 N N . ALA B 1 26 ? 28.938 -4.602 -13.203 1 96.88 26 ALA B N 1
ATOM 2171 C CA . ALA B 1 26 ? 28.906 -5.617 -12.148 1 96.88 26 ALA B CA 1
ATOM 2172 C C . ALA B 1 26 ? 28.297 -6.918 -12.664 1 96.88 26 ALA B C 1
ATOM 2174 O O . ALA B 1 26 ? 28.75 -8.008 -12.305 1 96.88 26 ALA B O 1
ATOM 2175 N N . ALA B 1 27 ? 27.297 -6.793 -13.453 1 95.94 27 ALA B N 1
ATOM 2176 C CA . ALA B 1 27 ? 26.625 -7.977 -13.984 1 95.94 27 ALA B CA 1
ATOM 2177 C C . ALA B 1 27 ? 27.469 -8.641 -15.07 1 95.94 27 ALA B C 1
ATOM 2179 O O . ALA B 1 27 ? 27.594 -9.867 -15.102 1 95.94 27 ALA B O 1
ATOM 2180 N N . ARG B 1 28 ? 28.109 -7.844 -15.906 1 95.25 28 ARG B N 1
ATOM 2181 C CA . ARG B 1 28 ? 28.891 -8.383 -17.016 1 95.25 28 ARG B CA 1
ATOM 2182 C C . ARG B 1 28 ? 30.141 -9.102 -16.5 1 95.25 28 ARG B C 1
ATOM 2184 O O . ARG B 1 28 ? 30.562 -10.109 -17.062 1 95.25 28 ARG B O 1
ATOM 2191 N N . PHE B 1 29 ? 30.594 -8.539 -15.453 1 96.25 29 PHE B N 1
ATOM 2192 C CA . PHE B 1 29 ? 31.797 -9.141 -14.891 1 96.25 29 PHE B CA 1
ATOM 2193 C C . PHE B 1 29 ? 31.453 -10.188 -13.844 1 96.25 29 PHE B C 1
ATOM 2195 O O . PHE B 1 29 ? 32.344 -10.711 -13.156 1 96.25 29 PHE B O 1
ATOM 2202 N N . LYS B 1 30 ? 30.219 -10.453 -13.594 1 94.25 30 LYS B N 1
ATOM 2203 C CA . LYS B 1 30 ? 29.688 -11.523 -12.758 1 94.25 30 LYS B CA 1
ATOM 2204 C C . LYS B 1 30 ? 29.984 -11.266 -11.281 1 94.25 30 LYS B C 1
ATOM 2206 O O . LYS B 1 30 ? 30.188 -12.203 -10.516 1 94.25 30 LYS B O 1
ATOM 2211 N N . TRP B 1 31 ? 30.219 -9.992 -11.008 1 95.06 31 TRP B N 1
ATOM 2212 C CA . TRP B 1 31 ? 30.203 -9.641 -9.594 1 95.06 31 TRP B CA 1
ATOM 2213 C C . TRP B 1 31 ? 28.828 -9.898 -8.984 1 95.06 31 TRP B C 1
ATOM 2215 O O . TRP B 1 31 ? 28.703 -10.156 -7.785 1 95.06 31 TRP B O 1
ATOM 2225 N N . ILE B 1 32 ? 27.828 -9.773 -9.852 1 93 32 ILE B N 1
ATOM 2226 C CA . ILE B 1 32 ? 26.469 -10.18 -9.547 1 93 32 ILE B CA 1
ATOM 2227 C C . ILE B 1 32 ? 25.938 -11.094 -10.656 1 93 32 ILE B C 1
ATOM 2229 O O . ILE B 1 32 ? 26.328 -10.953 -11.82 1 93 32 ILE B O 1
ATOM 2233 N N . ASP B 1 33 ? 25.156 -12.031 -10.234 1 94.75 33 ASP B N 1
ATOM 2234 C CA . ASP B 1 33 ? 24.609 -12.984 -11.188 1 94.75 33 ASP B CA 1
ATOM 2235 C C . ASP B 1 33 ? 23.469 -12.375 -12 1 94.75 33 ASP B C 1
ATOM 2237 O O . ASP B 1 33 ? 22.406 -12.078 -11.453 1 94.75 33 ASP B O 1
ATOM 2241 N N . PRO B 1 34 ? 23.656 -12.234 -13.227 1 93.12 34 PRO B N 1
ATOM 2242 C CA . PRO B 1 34 ? 22.625 -11.609 -14.047 1 93.12 34 PRO B CA 1
ATOM 2243 C C . PRO B 1 34 ? 21.328 -12.414 -14.094 1 93.12 34 PRO B C 1
ATOM 2245 O O . PRO B 1 34 ? 20.281 -11.883 -14.422 1 93.12 34 PRO B O 1
ATOM 2248 N N . PHE B 1 35 ? 21.453 -13.648 -13.773 1 91.75 35 PHE B N 1
ATOM 2249 C CA . PHE B 1 35 ? 20.25 -14.461 -13.711 1 91.75 35 PHE B CA 1
ATOM 2250 C C . PHE B 1 35 ? 19.281 -13.922 -12.664 1 91.75 35 PHE B C 1
ATOM 2252 O O . PHE B 1 35 ? 18.078 -13.844 -12.914 1 91.75 35 PHE B O 1
ATOM 2259 N N . PHE B 1 36 ? 19.859 -13.484 -11.602 1 91.56 36 PHE B N 1
ATOM 2260 C CA . PHE B 1 36 ? 19.016 -13.039 -10.5 1 91.56 36 PHE B CA 1
ATOM 2261 C C . PHE B 1 36 ? 18.844 -11.523 -10.531 1 91.56 36 PHE B C 1
ATOM 2263 O O . PHE B 1 36 ? 17.812 -11 -10.109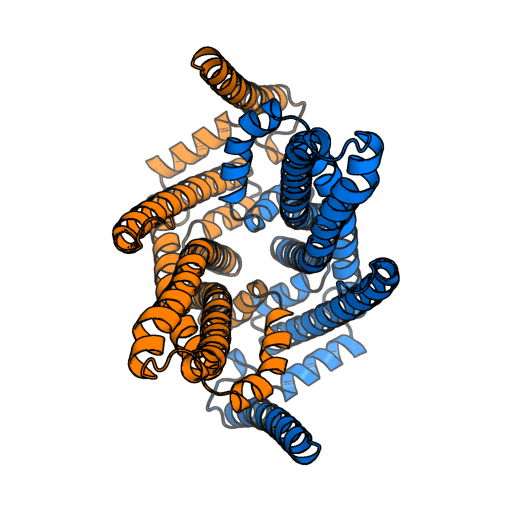 1 91.56 36 PHE B O 1
ATOM 2270 N N . PHE B 1 37 ? 19.844 -10.828 -11.086 1 93.69 37 PHE B N 1
ATOM 2271 C CA . PHE B 1 37 ? 19.844 -9.383 -10.906 1 93.69 37 PHE B CA 1
ATOM 2272 C C . PHE B 1 37 ? 19.734 -8.664 -12.25 1 93.69 37 PHE B C 1
ATOM 2274 O O . PHE B 1 37 ? 19.578 -7.445 -12.297 1 93.69 37 PHE B O 1
ATOM 2281 N N . SER B 1 38 ? 19.766 -9.375 -13.281 1 96.12 38 SER B N 1
ATOM 2282 C CA . SER B 1 38 ? 19.703 -8.836 -14.641 1 96.12 38 SER B CA 1
ATOM 2283 C C . SER B 1 38 ? 20.766 -7.766 -14.859 1 96.12 38 SER B C 1
ATOM 2285 O O . SER B 1 38 ? 21.797 -7.762 -14.188 1 96.12 38 SER B O 1
ATOM 2287 N N . MET B 1 39 ? 20.625 -7.047 -15.836 1 96.56 39 MET B N 1
ATOM 2288 C CA . MET B 1 39 ? 21.453 -5.891 -16.172 1 96.56 39 MET B CA 1
ATOM 2289 C C . MET B 1 39 ? 20.703 -4.949 -17.109 1 96.56 39 MET B C 1
ATOM 2291 O O . MET B 1 39 ? 19.812 -5.375 -17.844 1 96.56 39 MET B O 1
ATOM 2295 N N . PRO B 1 40 ? 21.094 -3.697 -17.062 1 97.44 40 PRO B N 1
ATOM 2296 C CA . PRO B 1 40 ? 20.344 -2.678 -17.812 1 97.44 40 PRO B CA 1
ATOM 2297 C C . PRO B 1 40 ? 20.203 -3.012 -19.281 1 97.44 40 PRO B C 1
ATOM 2299 O O . PRO B 1 40 ? 19.125 -2.812 -19.875 1 97.44 40 PRO B O 1
ATOM 2302 N N . SER B 1 41 ? 21.188 -3.559 -19.891 1 97.38 41 SER B N 1
ATOM 2303 C CA . SER B 1 41 ? 21.109 -3.867 -21.328 1 97.38 41 SER B CA 1
ATOM 2304 C C . SER B 1 41 ? 20.094 -4.957 -21.594 1 97.38 41 SER B C 1
ATOM 2306 O O . SER B 1 41 ? 19.359 -4.891 -22.594 1 97.38 41 SER B O 1
ATOM 2308 N N . LEU B 1 42 ? 20 -5.973 -20.75 1 97.31 42 LEU B N 1
ATOM 2309 C CA . LEU B 1 42 ? 19.031 -7.051 -20.906 1 97.31 42 LEU B CA 1
ATOM 2310 C C . LEU B 1 42 ? 17.609 -6.543 -20.672 1 97.31 42 LEU B C 1
ATOM 2312 O O . LEU B 1 42 ? 16.672 -7 -21.312 1 97.31 42 LEU B O 1
ATOM 2316 N N . ILE B 1 43 ? 17.5 -5.676 -19.766 1 97.75 43 ILE B N 1
ATOM 2317 C CA . ILE B 1 43 ? 16.203 -5.082 -19.469 1 97.75 43 ILE B CA 1
ATOM 2318 C C . ILE B 1 43 ? 15.719 -4.289 -20.688 1 97.75 43 ILE B C 1
ATOM 2320 O O . ILE B 1 43 ? 14.555 -4.41 -21.094 1 97.75 43 ILE B O 1
ATOM 2324 N N . ALA B 1 44 ? 16.625 -3.502 -21.234 1 97.5 44 ALA B N 1
ATOM 2325 C CA . ALA B 1 44 ? 16.281 -2.729 -22.438 1 97.5 44 ALA B CA 1
ATOM 2326 C C . ALA B 1 44 ? 15.891 -3.643 -23.594 1 97.5 44 ALA B C 1
ATOM 2328 O O . ALA B 1 44 ? 14.953 -3.35 -24.328 1 97.5 44 ALA B O 1
ATOM 2329 N N . ALA B 1 45 ? 16.578 -4.707 -23.719 1 97.75 45 ALA B N 1
ATOM 2330 C CA . ALA B 1 45 ? 16.281 -5.68 -24.766 1 97.75 45 ALA B CA 1
ATOM 2331 C C . ALA B 1 45 ? 14.898 -6.301 -24.562 1 97.75 45 ALA B C 1
ATOM 2333 O O . ALA B 1 45 ? 14.164 -6.535 -25.516 1 97.75 45 AL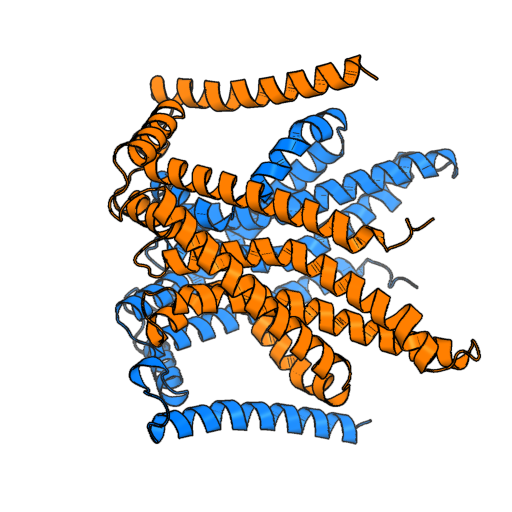A B O 1
ATOM 2334 N N . GLN B 1 46 ? 14.594 -6.586 -23.297 1 97.88 46 GLN B N 1
ATOM 2335 C CA . GLN B 1 46 ? 13.297 -7.156 -22.969 1 97.88 46 GLN B CA 1
ATOM 2336 C C . GLN B 1 46 ? 12.164 -6.191 -23.312 1 97.88 46 GLN B C 1
ATOM 2338 O O . GLN B 1 46 ? 11.133 -6.602 -23.859 1 97.88 46 GLN B O 1
ATOM 2343 N N . ILE B 1 47 ? 12.367 -4.988 -23.031 1 97.81 47 ILE B N 1
ATOM 2344 C CA . ILE B 1 47 ? 11.359 -3.979 -23.344 1 97.81 47 ILE B CA 1
ATOM 2345 C C . ILE B 1 47 ? 11.195 -3.861 -24.859 1 97.81 47 ILE B C 1
ATOM 2347 O O . ILE B 1 47 ? 10.07 -3.799 -25.359 1 97.81 47 ILE B O 1
ATOM 2351 N N . GLN B 1 48 ? 12.281 -3.832 -25.516 1 97.31 48 GLN B N 1
ATOM 2352 C CA . GLN B 1 48 ? 12.234 -3.768 -26.984 1 97.31 48 GLN B CA 1
ATOM 2353 C C . GLN B 1 48 ? 11.5 -4.969 -27.562 1 97.31 48 GLN B C 1
ATOM 2355 O O . GLN B 1 48 ? 10.695 -4.824 -28.484 1 97.31 48 GLN B O 1
ATOM 2360 N N . ASP B 1 49 ? 11.797 -6.086 -27.062 1 97.56 49 ASP B N 1
ATOM 2361 C CA . ASP B 1 49 ? 11.133 -7.305 -27.516 1 97.56 49 ASP B CA 1
ATOM 2362 C C . ASP B 1 49 ? 9.625 -7.219 -27.297 1 97.56 49 ASP B C 1
ATOM 2364 O O . ASP B 1 49 ? 8.852 -7.539 -28.203 1 97.56 49 ASP B O 1
ATOM 2368 N N . TRP B 1 50 ? 9.211 -6.785 -26.141 1 97.44 50 TRP B N 1
ATOM 2369 C CA . TRP B 1 50 ? 7.785 -6.66 -25.844 1 97.44 50 TRP B CA 1
ATOM 2370 C C . TRP B 1 50 ? 7.125 -5.641 -26.766 1 97.44 50 TRP B C 1
ATOM 2372 O O . TRP B 1 50 ? 5.961 -5.793 -27.141 1 97.44 50 TRP B O 1
ATOM 2382 N N . PHE B 1 51 ? 7.898 -4.598 -27.109 1 96.69 51 PHE B N 1
ATOM 2383 C CA . PHE B 1 51 ? 7.344 -3.555 -27.969 1 96.69 51 PHE B CA 1
ATOM 2384 C C . PHE B 1 51 ? 7.176 -4.059 -29.391 1 96.69 51 PHE B C 1
ATOM 2386 O O . PHE B 1 51 ? 6.199 -3.727 -30.062 1 96.69 51 PHE B O 1
ATOM 2393 N N . VAL B 1 52 ? 8.086 -4.871 -29.859 1 96.31 52 VAL B N 1
ATOM 2394 C CA . VAL B 1 52 ? 8.125 -5.297 -31.25 1 96.31 52 VAL B CA 1
ATOM 2395 C C . VAL B 1 52 ? 7.309 -6.578 -31.422 1 96.31 52 VAL B C 1
ATOM 2397 O O . VAL B 1 52 ? 6.48 -6.676 -32.344 1 96.31 52 VAL B O 1
ATOM 2400 N N . ASN B 1 53 ? 7.469 -7.598 -30.531 1 96.81 53 ASN B N 1
ATOM 2401 C CA . ASN B 1 53 ? 6.902 -8.93 -30.719 1 96.81 53 ASN B CA 1
ATOM 2402 C C . ASN B 1 53 ? 5.734 -9.18 -29.766 1 96.81 53 ASN B C 1
ATOM 2404 O O . ASN B 1 53 ? 5.062 -10.211 -29.859 1 96.81 53 ASN B O 1
ATOM 2408 N N . GLY B 1 54 ? 5.52 -8.266 -28.875 1 96.62 54 GLY B N 1
ATOM 2409 C CA . GLY B 1 54 ? 4.438 -8.445 -27.906 1 96.62 54 GLY B CA 1
ATOM 2410 C C . GLY B 1 54 ? 4.844 -9.281 -26.703 1 96.62 54 GLY B C 1
ATOM 2411 O O . GLY B 1 54 ? 6.004 -9.672 -26.578 1 96.62 54 GLY B O 1
ATOM 2412 N N . THR B 1 55 ? 3.939 -9.438 -25.828 1 96 55 THR B N 1
ATOM 2413 C CA . THR B 1 55 ? 4.117 -10.258 -24.625 1 96 55 THR B CA 1
ATOM 2414 C C . THR B 1 55 ? 3.385 -11.586 -24.781 1 96 55 THR B C 1
ATOM 2416 O O . THR B 1 55 ? 2.76 -11.852 -25.812 1 96 55 THR B O 1
ATOM 2419 N N . SER B 1 56 ? 3.49 -12.43 -23.766 1 91.44 56 SER B N 1
ATOM 2420 C CA . SER B 1 56 ? 2.785 -13.703 -23.781 1 91.44 56 SER B CA 1
ATOM 2421 C C . SER B 1 56 ? 1.275 -13.508 -23.703 1 91.44 56 SER B C 1
ATOM 2423 O O . SER B 1 56 ? 0.507 -14.391 -24.078 1 91.44 56 SER B O 1
ATOM 2425 N N . GLN B 1 57 ? 0.784 -12.367 -23.266 1 91.88 57 GLN B N 1
ATOM 2426 C CA . GLN B 1 57 ? -0.64 -12.086 -23.109 1 91.88 57 GLN B CA 1
ATOM 2427 C C . GLN B 1 57 ? -1.133 -11.117 -24.172 1 91.88 57 GLN B C 1
ATOM 2429 O O . GLN B 1 57 ? -2.234 -10.578 -24.078 1 91.88 57 GLN B O 1
ATOM 2434 N N . GLY B 1 58 ? -0.306 -10.789 -25.219 1 95.25 58 GLY B N 1
ATOM 2435 C CA . GLY B 1 58 ? -0.659 -9.836 -26.266 1 95.25 58 GLY B CA 1
ATOM 2436 C C . GLY B 1 58 ? 0.283 -8.648 -26.328 1 95.25 58 GLY B C 1
ATOM 2437 O O . GLY B 1 58 ? 1.341 -8.656 -25.703 1 95.25 58 GLY B O 1
ATOM 2438 N N . PRO B 1 59 ? -0.174 -7.668 -27.062 1 97.69 59 PRO B N 1
ATOM 2439 C CA . PRO B 1 59 ? 0.688 -6.496 -27.219 1 97.69 59 PRO B CA 1
ATOM 2440 C C . PRO B 1 59 ? 0.933 -5.758 -25.906 1 97.69 59 PRO B C 1
ATOM 2442 O O . PRO B 1 59 ? 0.044 -5.695 -25.062 1 97.69 59 PRO B O 1
ATOM 2445 N N . LEU B 1 60 ? 2.145 -5.18 -25.828 1 97.88 60 LEU B N 1
ATOM 2446 C CA . LEU B 1 60 ? 2.541 -4.477 -24.609 1 97.88 60 LEU B CA 1
ATOM 2447 C C . LEU B 1 60 ? 1.576 -3.336 -24.312 1 97.88 60 LEU B C 1
ATOM 2449 O O . LEU B 1 60 ? 1.164 -3.158 -23.156 1 97.88 60 LEU B O 1
ATOM 2453 N N . LEU B 1 61 ? 1.199 -2.588 -25.297 1 97.19 61 LEU B N 1
ATOM 2454 C CA . LEU B 1 61 ? 0.354 -1.417 -25.094 1 97.19 61 LEU B CA 1
ATOM 2455 C C . LEU B 1 61 ? -1.037 -1.826 -24.609 1 97.19 61 LEU B C 1
ATOM 2457 O O . LEU B 1 61 ? -1.713 -1.061 -23.922 1 97.19 61 LEU B O 1
ATOM 2461 N N . LEU B 1 62 ? -1.466 -3.016 -25.016 1 97.19 62 LEU B N 1
ATOM 2462 C CA . LEU B 1 62 ? -2.727 -3.535 -24.5 1 97.19 62 LEU B CA 1
ATOM 2463 C C . LEU B 1 62 ? -2.643 -3.775 -22.984 1 97.19 62 LEU B C 1
ATOM 2465 O O . LEU B 1 62 ? -3.59 -3.48 -22.25 1 97.19 62 LEU B O 1
ATOM 2469 N N . GLN B 1 63 ? -1.536 -4.348 -22.5 1 97.94 63 GLN B N 1
ATOM 2470 C CA . GLN B 1 63 ? -1.337 -4.574 -21.078 1 97.94 63 GLN B CA 1
ATOM 2471 C C . GLN B 1 63 ? -1.334 -3.258 -20.312 1 97.94 63 GLN B C 1
ATOM 2473 O O . GLN B 1 63 ? -1.917 -3.166 -19.219 1 97.94 63 GLN B O 1
ATOM 2478 N N . VAL B 1 64 ? -0.719 -2.277 -20.891 1 97.62 64 VAL B N 1
ATOM 2479 C CA . VAL B 1 64 ? -0.663 -0.949 -20.297 1 97.62 64 VAL B CA 1
ATOM 2480 C C . VAL B 1 64 ? -2.068 -0.36 -20.203 1 97.62 64 VAL B C 1
ATOM 2482 O O . VAL B 1 64 ? -2.467 0.166 -19.172 1 97.62 64 VAL B O 1
ATOM 2485 N N . TRP B 1 65 ? -2.811 -0.503 -21.203 1 97.44 65 TRP B N 1
ATOM 2486 C CA . TRP B 1 65 ? -4.152 0.07 -21.266 1 97.44 65 TRP B CA 1
ATOM 2487 C C . TRP B 1 65 ? -5.074 -0.589 -20.25 1 97.44 65 TRP B C 1
ATOM 2489 O O . TRP B 1 65 ? -5.898 0.083 -19.625 1 97.44 65 TRP B O 1
ATOM 2499 N N . VAL B 1 66 ? -4.961 -1.838 -20.156 1 97.88 66 VAL B N 1
ATOM 2500 C CA . VAL B 1 66 ? -5.801 -2.578 -19.219 1 97.88 66 VAL B CA 1
ATOM 2501 C C . VAL B 1 66 ? -5.551 -2.086 -17.797 1 97.88 66 VAL B C 1
ATOM 2503 O O . VAL B 1 66 ? -6.492 -1.773 -17.062 1 97.88 66 VAL B O 1
ATOM 2506 N N . THR B 1 67 ? -4.309 -1.998 -17.422 1 97.81 67 THR B N 1
ATOM 2507 C CA . THR B 1 67 ? -3.967 -1.509 -16.094 1 97.81 67 THR B CA 1
ATOM 2508 C C . THR B 1 67 ? -4.453 -0.075 -15.906 1 97.81 67 THR B C 1
ATOM 2510 O O . THR B 1 67 ? -4.98 0.273 -14.844 1 97.81 67 THR B O 1
ATOM 2513 N N . LEU B 1 68 ? -4.328 0.723 -16.938 1 97.44 68 LEU B N 1
ATOM 2514 C CA . LEU B 1 68 ? -4.77 2.111 -16.859 1 97.44 68 LEU B CA 1
ATOM 2515 C C . LEU B 1 68 ? -6.285 2.193 -16.703 1 97.44 68 LEU B C 1
ATOM 2517 O O . LEU B 1 68 ? -6.789 3.014 -15.93 1 97.44 68 LEU B O 1
ATOM 2521 N N . GLU B 1 69 ? -6.961 1.401 -17.406 1 97.69 69 GLU B N 1
ATOM 2522 C CA . GLU B 1 69 ? -8.414 1.372 -17.312 1 97.69 69 GLU B CA 1
ATOM 2523 C C . GLU B 1 69 ? -8.883 0.97 -15.922 1 97.69 69 GLU B C 1
ATOM 2525 O O . GLU B 1 69 ? -9.797 1.582 -15.367 1 97.69 69 GLU B O 1
ATOM 2530 N N . GLU B 1 70 ? -8.297 -0.063 -15.398 1 98.31 70 GLU B N 1
ATOM 2531 C CA . GLU B 1 70 ? -8.609 -0.499 -14.039 1 98.31 70 GLU B CA 1
ATOM 2532 C C . GLU B 1 70 ? -8.336 0.608 -13.031 1 98.31 70 GLU B C 1
ATOM 2534 O O . GLU B 1 70 ? -9.133 0.837 -12.117 1 98.31 70 GLU B O 1
ATOM 2539 N N . THR B 1 71 ? -7.238 1.269 -13.242 1 97.69 71 THR B N 1
ATOM 2540 C CA . THR B 1 71 ? -6.82 2.332 -12.336 1 97.69 71 THR B CA 1
ATOM 2541 C C . THR B 1 71 ? -7.789 3.51 -12.398 1 97.69 71 THR B C 1
ATOM 2543 O O . THR B 1 71 ? -8.242 4 -11.359 1 97.69 71 THR B O 1
ATOM 2546 N N . ILE B 1 72 ? -8.109 3.928 -13.594 1 97.12 72 ILE B N 1
ATOM 2547 C CA . ILE B 1 72 ? -8.961 5.094 -13.797 1 97.12 72 ILE B CA 1
ATOM 2548 C C . ILE B 1 72 ? -10.375 4.789 -13.297 1 97.12 72 ILE B C 1
ATOM 2550 O O . ILE B 1 72 ? -10.977 5.598 -12.586 1 97.12 72 ILE B O 1
ATOM 2554 N N . ALA B 1 73 ? -10.883 3.633 -13.648 1 98.25 73 ALA B N 1
ATOM 2555 C CA . ALA B 1 73 ? -12.211 3.242 -13.188 1 98.25 73 ALA B CA 1
ATOM 2556 C C . ALA B 1 73 ? -12.266 3.17 -11.664 1 98.25 73 ALA B C 1
ATOM 2558 O O . ALA B 1 73 ? -13.188 3.695 -11.039 1 98.25 73 ALA B O 1
ATOM 2559 N N . GLY B 1 74 ? -11.273 2.508 -11.078 1 98.25 74 GLY B N 1
ATOM 2560 C CA . GLY B 1 74 ? -11.203 2.43 -9.633 1 98.25 74 GLY B CA 1
ATOM 2561 C C . GLY B 1 74 ? -11.078 3.789 -8.969 1 98.25 74 GLY B C 1
ATOM 2562 O O . GLY B 1 74 ? -11.695 4.039 -7.93 1 98.25 74 GLY B O 1
ATOM 2563 N N . PHE B 1 75 ? -10.266 4.629 -9.594 1 97 75 PHE B N 1
ATOM 2564 C CA . PHE B 1 75 ? -10.055 5.98 -9.086 1 97 75 PHE B CA 1
ATOM 2565 C C . PHE B 1 75 ? -11.359 6.773 -9.094 1 97 75 PHE B C 1
ATOM 2567 O O . PHE B 1 75 ? -11.719 7.387 -8.086 1 97 75 PHE B O 1
ATOM 2574 N N . LEU B 1 76 ? -12.055 6.734 -10.156 1 97.19 76 LEU B N 1
ATOM 2575 C CA . LEU B 1 76 ? -13.273 7.52 -10.312 1 97.19 76 LEU B CA 1
ATOM 2576 C C . LEU B 1 76 ? -14.375 7.004 -9.398 1 97.19 76 LEU B C 1
ATOM 2578 O O . LEU B 1 76 ? -14.992 7.777 -8.656 1 97.19 76 LEU B O 1
ATOM 2582 N N . ILE B 1 77 ? -14.602 5.75 -9.383 1 98.19 77 ILE B N 1
ATOM 2583 C CA . ILE B 1 77 ? -15.664 5.16 -8.578 1 98.19 77 ILE B CA 1
ATOM 2584 C C . ILE B 1 77 ? -15.344 5.324 -7.098 1 98.19 77 ILE B C 1
ATOM 2586 O O . ILE B 1 77 ? -16.203 5.73 -6.312 1 98.19 77 ILE B O 1
ATOM 2590 N N . GLY B 1 78 ? -14.078 5.012 -6.75 1 97.94 78 GLY B N 1
ATOM 2591 C CA . GLY B 1 78 ? -13.672 5.152 -5.363 1 97.94 78 GLY B CA 1
ATOM 2592 C C . GLY B 1 78 ? -13.742 6.582 -4.859 1 97.94 78 GLY B C 1
ATOM 2593 O O . GLY B 1 78 ? -14.141 6.824 -3.719 1 97.94 78 GLY B O 1
ATOM 2594 N N . SER B 1 79 ? -13.344 7.484 -5.715 1 96.31 79 SER B N 1
ATOM 2595 C CA . SER B 1 79 ? -13.367 8.898 -5.344 1 96.31 79 SER B CA 1
ATOM 2596 C C . SER B 1 79 ? -14.797 9.391 -5.137 1 96.31 79 SER B C 1
ATOM 2598 O O . SER B 1 79 ? -15.094 10.023 -4.125 1 96.31 79 SER B O 1
ATOM 2600 N N . VAL B 1 80 ? -15.656 9.055 -6.043 1 96.38 80 VAL B N 1
ATOM 2601 C CA . VAL B 1 80 ? -17.047 9.5 -5.965 1 96.38 80 VAL B CA 1
ATOM 2602 C C . VAL B 1 80 ? -17.703 8.898 -4.73 1 96.38 80 VAL B C 1
ATOM 2604 O O . VAL B 1 80 ? -18.359 9.609 -3.955 1 96.38 80 VAL B O 1
ATOM 2607 N N . ALA B 1 81 ? -17.531 7.66 -4.539 1 96.94 81 ALA B N 1
ATOM 2608 C CA . ALA B 1 81 ? -18.109 6.98 -3.383 1 96.94 81 ALA B CA 1
ATOM 2609 C C . ALA B 1 81 ? -17.516 7.52 -2.08 1 96.94 81 ALA B C 1
ATOM 2611 O O . ALA B 1 81 ? -18.25 7.742 -1.11 1 96.94 81 ALA B O 1
ATOM 2612 N N . GLY B 1 82 ? -16.203 7.68 -2.053 1 95.38 82 GLY B N 1
ATOM 2613 C CA . GLY B 1 82 ? -15.547 8.203 -0.868 1 95.38 82 GLY B CA 1
ATOM 2614 C C . GLY B 1 82 ? -16 9.602 -0.499 1 95.38 82 GLY B C 1
ATOM 2615 O O . GLY B 1 82 ? -16.25 9.891 0.674 1 95.38 82 GLY B O 1
ATOM 2616 N N . ILE B 1 83 ? -16.094 10.422 -1.484 1 92.75 83 ILE B N 1
ATOM 2617 C CA . ILE B 1 83 ? -16.562 11.789 -1.264 1 92.75 83 ILE B CA 1
ATOM 2618 C C . ILE B 1 83 ? -17.984 11.766 -0.734 1 92.75 83 ILE B C 1
ATOM 2620 O O . ILE B 1 83 ? -18.281 12.398 0.282 1 92.75 83 ILE B O 1
ATOM 2624 N N . PHE B 1 84 ? -18.828 11.016 -1.359 1 93.06 84 PHE B N 1
ATOM 2625 C CA . PHE B 1 84 ? -20.234 10.945 -0.984 1 93.06 84 PHE B CA 1
ATOM 2626 C C . PHE B 1 84 ? -20.391 10.43 0.444 1 93.06 84 PHE B C 1
ATOM 2628 O O . PHE B 1 84 ? -21.031 11.086 1.274 1 93.06 84 PHE B O 1
ATOM 2635 N N . CYS B 1 85 ? -19.812 9.359 0.754 1 93.56 85 CYS B N 1
ATOM 2636 C CA . CYS B 1 85 ? -19.938 8.758 2.076 1 93.56 85 CYS B CA 1
ATOM 2637 C C . CYS B 1 85 ? -19.266 9.617 3.135 1 93.56 85 CYS B C 1
ATOM 2639 O O . CYS B 1 85 ? -19.75 9.742 4.258 1 93.56 85 CYS B O 1
ATOM 2641 N N . GLY B 1 86 ? -18.078 10.164 2.777 1 90.75 86 GLY B N 1
ATOM 2642 C CA . GLY B 1 86 ? -17.375 11.031 3.707 1 90.75 86 GLY B CA 1
ATOM 2643 C C . GLY B 1 86 ? -18.172 12.25 4.105 1 90.75 86 GLY B C 1
ATOM 2644 O O . GLY B 1 86 ? -18.234 12.609 5.285 1 90.75 86 GLY B O 1
ATOM 2645 N N . ILE B 1 87 ? -18.828 12.828 3.135 1 86.75 87 ILE B N 1
ATOM 2646 C CA . ILE B 1 87 ? -19.641 14.008 3.391 1 86.75 87 ILE B CA 1
ATOM 2647 C C . ILE B 1 87 ? -20.875 13.617 4.207 1 86.75 87 ILE B C 1
ATOM 2649 O O . ILE B 1 87 ? -21.188 14.273 5.203 1 86.75 87 ILE B O 1
ATOM 2653 N N . VAL B 1 88 ? -21.516 12.539 3.814 1 87.75 88 VAL B N 1
ATOM 2654 C CA . VAL B 1 88 ? -22.75 12.117 4.469 1 87.75 88 VAL B CA 1
ATOM 2655 C C . VAL B 1 88 ? -22.469 11.773 5.93 1 87.75 88 VAL B C 1
ATOM 2657 O O . VAL B 1 88 ? -23.188 12.203 6.828 1 87.75 88 VAL B O 1
ATOM 2660 N N . LEU B 1 89 ? -21.453 11.07 6.215 1 89.19 89 LEU B N 1
ATOM 2661 C CA . LEU B 1 89 ? -21.141 10.664 7.578 1 89.19 89 LEU B CA 1
ATOM 2662 C C . LEU B 1 89 ? -20.547 11.828 8.367 1 89.19 89 LEU B C 1
ATOM 2664 O O . LEU B 1 89 ? -20.734 11.922 9.578 1 89.19 89 LEU B O 1
ATOM 2668 N N . GLY B 1 90 ? -19.797 12.594 7.68 1 85.25 90 GLY B N 1
ATOM 2669 C CA . GLY B 1 90 ? -19.172 13.734 8.336 1 85.25 90 GLY B CA 1
ATOM 2670 C C . GLY B 1 90 ? -20.172 14.75 8.859 1 85.25 90 GLY B C 1
ATOM 2671 O O . GLY B 1 90 ? -19.906 15.438 9.844 1 85.25 90 GLY B O 1
ATOM 2672 N N . ARG B 1 91 ? -21.297 14.844 8.273 1 84.5 91 ARG B N 1
ATOM 2673 C CA . ARG B 1 91 ? -22.312 15.828 8.633 1 84.5 91 ARG B CA 1
ATOM 2674 C C . ARG B 1 91 ? -23.156 15.336 9.805 1 84.5 91 ARG B C 1
ATOM 2676 O O . ARG B 1 91 ? -23.859 16.125 10.438 1 84.5 91 ARG B O 1
ATOM 2683 N N . ASN B 1 92 ? -23.141 14.062 10.055 1 86.5 92 ASN B N 1
ATOM 2684 C CA . ASN B 1 92 ? -23.953 13.477 11.117 1 86.5 92 ASN B CA 1
ATOM 2685 C C . ASN B 1 92 ? -23.078 12.984 12.273 1 86.5 92 ASN B C 1
ATOM 2687 O O . ASN B 1 92 ? -22.469 11.922 12.18 1 86.5 92 ASN B O 1
ATOM 2691 N N . LYS B 1 93 ? -23.203 13.617 13.336 1 84.56 93 LYS B N 1
ATOM 2692 C CA . LYS B 1 93 ? -22.344 13.328 14.492 1 84.56 93 LYS B CA 1
ATOM 2693 C C . LYS B 1 93 ? -22.641 11.938 15.055 1 84.56 93 LYS B C 1
ATOM 2695 O O . LYS B 1 93 ? -21.719 11.203 15.43 1 84.56 93 LYS B O 1
ATOM 2700 N N . LEU B 1 94 ? -23.859 11.672 15.117 1 88.38 94 LEU B N 1
ATOM 2701 C CA . LEU B 1 94 ? -24.234 10.375 15.68 1 88.38 94 LEU B CA 1
ATOM 2702 C C . LEU B 1 94 ? -23.688 9.234 14.82 1 88.38 94 LEU B C 1
ATOM 2704 O O . LEU B 1 94 ? -23.094 8.289 15.352 1 88.38 94 LEU B O 1
ATOM 2708 N N . LEU B 1 95 ? -23.844 9.336 13.578 1 89.25 95 LEU B N 1
ATOM 2709 C CA . LEU B 1 95 ? -23.344 8.297 12.68 1 89.25 95 LEU B CA 1
ATOM 2710 C C . LEU B 1 95 ? -21.812 8.234 12.734 1 89.25 95 LEU B C 1
ATOM 2712 O O . LEU B 1 95 ? -21.234 7.148 12.68 1 89.25 95 LEU B O 1
ATOM 2716 N N . ALA B 1 96 ? -21.25 9.328 12.828 1 87.69 96 ALA B N 1
ATOM 2717 C CA . ALA B 1 96 ? -19.797 9.383 12.938 1 87.69 96 ALA B CA 1
ATOM 2718 C C . ALA B 1 96 ? -19.312 8.656 14.18 1 87.69 96 ALA B C 1
ATOM 2720 O O . ALA B 1 96 ? -18.328 7.906 14.125 1 87.69 96 ALA B O 1
ATOM 2721 N N . ASP B 1 97 ? -20 8.828 15.188 1 89.75 97 ASP B N 1
ATOM 2722 C CA . ASP B 1 97 ? -19.609 8.195 16.453 1 89.75 97 ASP B CA 1
ATOM 2723 C C . ASP B 1 97 ? -19.812 6.684 16.391 1 89.75 97 ASP B C 1
ATOM 2725 O O . ASP B 1 97 ? -19.016 5.922 16.938 1 89.75 97 ASP B O 1
ATOM 2729 N N . VAL B 1 98 ? -20.828 6.301 15.773 1 91.44 98 VAL B N 1
ATOM 2730 C CA . VAL B 1 98 ? -21.156 4.883 15.688 1 91.44 98 VAL B CA 1
ATOM 2731 C C . VAL B 1 98 ? -20.172 4.18 14.758 1 91.44 98 VAL B C 1
ATOM 2733 O O . VAL B 1 98 ? -19.609 3.143 15.109 1 91.44 98 VAL B O 1
ATOM 2736 N N . PHE B 1 99 ? -19.875 4.766 13.641 1 91.38 99 PHE B N 1
ATOM 2737 C CA . PHE B 1 99 ? -19.094 4.094 12.617 1 91.38 99 PHE B CA 1
ATOM 2738 C C . PHE B 1 99 ? -17.594 4.336 12.836 1 91.38 99 PHE B C 1
ATOM 2740 O O . PHE B 1 99 ? -16.766 3.723 12.172 1 91.38 99 PHE B O 1
ATOM 2747 N N . GLY B 1 100 ? -17.312 5.199 13.75 1 86.44 100 GLY B N 1
ATOM 2748 C CA . GLY B 1 100 ? -15.922 5.469 14.07 1 86.44 100 GLY B CA 1
ATOM 2749 C C . GLY B 1 100 ? -15.141 4.215 14.406 1 86.44 100 GLY B C 1
ATOM 2750 O O . GLY B 1 100 ? -14.031 4.012 13.898 1 86.44 100 GLY B O 1
ATOM 2751 N N . LEU B 1 101 ? -15.727 3.387 15.148 1 84.44 101 LEU B N 1
ATOM 2752 C CA . LEU B 1 101 ? -15.086 2.139 15.555 1 84.44 101 LEU B CA 1
ATOM 2753 C C . LEU B 1 101 ? -14.883 1.22 14.359 1 84.44 101 LEU B C 1
ATOM 2755 O O . LEU B 1 101 ? -13.82 0.606 14.219 1 84.44 101 LEU B O 1
ATOM 2759 N N . TYR B 1 102 ? -15.805 1.134 13.523 1 87.5 102 TYR B N 1
ATOM 2760 C CA . TYR B 1 102 ? -15.734 0.252 12.367 1 87.5 102 TYR B CA 1
ATOM 2761 C C . TYR B 1 102 ? -14.727 0.773 11.352 1 87.5 102 TYR B C 1
ATOM 2763 O O . TYR B 1 102 ? -14.039 -0.011 10.688 1 87.5 102 TYR B O 1
ATOM 2771 N N . ILE B 1 103 ? -14.672 2.068 11.273 1 85.19 103 ILE B N 1
ATOM 2772 C CA . ILE B 1 103 ? -13.68 2.688 10.398 1 85.19 103 ILE B CA 1
ATOM 2773 C C . ILE B 1 103 ? -12.273 2.365 10.906 1 85.19 103 ILE B C 1
ATOM 2775 O O . ILE B 1 103 ? -11.383 2.037 10.117 1 85.19 103 ILE B O 1
ATOM 2779 N N . GLN B 1 104 ? -12.133 2.357 12.125 1 81.12 104 GLN B N 1
ATOM 2780 C CA . GLN B 1 104 ? -10.844 2.029 12.727 1 81.12 104 GLN B CA 1
ATOM 2781 C C . GLN B 1 104 ? -10.461 0.579 12.453 1 81.12 104 GLN B C 1
ATOM 2783 O O . GLN B 1 104 ? -9.312 0.29 12.109 1 81.12 104 GLN B O 1
ATOM 2788 N N . ILE B 1 105 ? -11.344 -0.292 12.578 1 82.12 105 ILE B N 1
ATOM 2789 C CA . ILE B 1 105 ? -11.109 -1.708 12.328 1 82.12 105 ILE B CA 1
ATOM 2790 C C . ILE B 1 105 ? -10.758 -1.914 10.852 1 82.12 105 ILE B C 1
ATOM 2792 O O . ILE B 1 105 ? -9.812 -2.629 10.523 1 82.12 105 ILE B O 1
ATOM 2796 N N . ALA B 1 106 ? -11.5 -1.304 10.023 1 83.5 106 ALA B N 1
ATOM 2797 C CA . ALA B 1 106 ? -11.258 -1.407 8.586 1 83.5 106 ALA B CA 1
ATOM 2798 C C . ALA B 1 106 ? -9.867 -0.891 8.219 1 83.5 106 ALA B C 1
ATOM 2800 O O . ALA B 1 106 ? -9.211 -1.44 7.34 1 83.5 106 ALA B O 1
ATOM 2801 N N . ASN B 1 107 ? -9.438 0.096 8.938 1 81.12 107 ASN B N 1
ATOM 2802 C CA . ASN B 1 107 ? -8.148 0.716 8.656 1 81.12 107 ASN B CA 1
ATOM 2803 C C . ASN B 1 107 ? -6.988 -0.145 9.156 1 81.12 107 ASN B C 1
ATOM 2805 O O . ASN B 1 107 ? -5.84 0.063 8.766 1 81.12 107 ASN B O 1
ATOM 2809 N N . SER B 1 108 ? -7.309 -1.093 9.961 1 76.56 108 SER B N 1
ATOM 2810 C CA . SER B 1 108 ? -6.262 -1.958 10.492 1 76.56 108 SER B CA 1
ATOM 2811 C C . SER B 1 108 ? -5.973 -3.119 9.547 1 76.56 108 SER B C 1
ATOM 2813 O O . SER B 1 108 ? -4.926 -3.766 9.648 1 76.56 108 SER B O 1
ATOM 2815 N N . ILE B 1 109 ? -6.836 -3.373 8.656 1 80.94 109 ILE B N 1
ATOM 2816 C CA . ILE B 1 109 ? -6.684 -4.48 7.719 1 80.94 109 ILE B CA 1
ATOM 2817 C C . ILE B 1 109 ? -5.887 -4.02 6.496 1 80.94 109 ILE B C 1
ATOM 2819 O O . ILE B 1 109 ? -6.23 -3.016 5.867 1 80.94 109 ILE B O 1
ATOM 2823 N N . PRO B 1 110 ? -4.82 -4.727 6.223 1 85.75 110 PRO B N 1
ATOM 2824 C CA . PRO B 1 110 ? -4.172 -4.422 4.949 1 85.75 110 PRO B CA 1
ATOM 2825 C C . PRO B 1 110 ? -5.10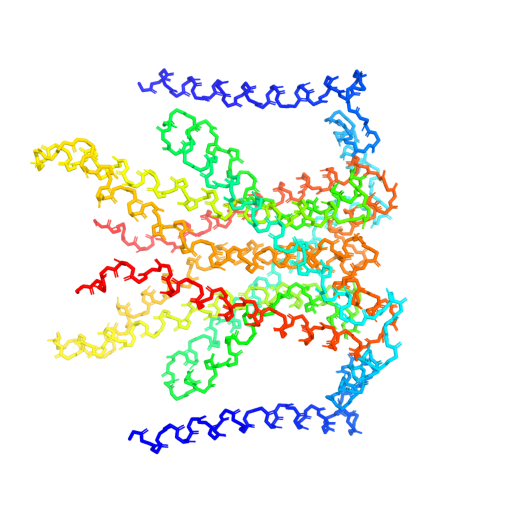9 -4.586 3.754 1 85.75 110 PRO B C 1
ATOM 2827 O O . PRO B 1 110 ? -5.516 -5.703 3.436 1 85.75 110 PRO B O 1
ATOM 2830 N N . ARG B 1 111 ? -5.418 -3.547 3.137 1 91.19 111 ARG B N 1
ATOM 2831 C CA . ARG B 1 111 ? -6.477 -3.502 2.135 1 91.19 111 ARG B CA 1
ATOM 2832 C C . ARG B 1 111 ? -6.129 -4.371 0.93 1 91.19 111 ARG B C 1
ATOM 2834 O O . ARG B 1 111 ? -7.02 -4.859 0.233 1 91.19 111 ARG B O 1
ATOM 2841 N N . VAL B 1 112 ? -4.883 -4.602 0.806 1 87.06 112 VAL B N 1
ATOM 2842 C CA . VAL B 1 112 ? -4.422 -5.344 -0.361 1 87.06 112 VAL B CA 1
ATOM 2843 C C . VAL B 1 112 ? -4.914 -6.789 -0.285 1 87.06 112 VAL B C 1
ATOM 2845 O O . VAL B 1 112 ? -5.082 -7.449 -1.312 1 87.06 112 VAL B O 1
ATOM 2848 N N . VAL B 1 113 ? -5.164 -7.266 0.877 1 90.38 113 VAL B N 1
ATOM 2849 C CA . VAL B 1 113 ? -5.531 -8.664 1.051 1 90.38 113 VAL B CA 1
ATOM 2850 C C . VAL B 1 113 ? -6.977 -8.883 0.602 1 90.38 113 VAL B C 1
ATOM 2852 O O . VAL B 1 113 ? -7.391 -10.016 0.345 1 90.38 113 VAL B O 1
ATOM 2855 N N . LEU B 1 114 ? -7.742 -7.754 0.509 1 93.81 114 LEU B N 1
ATOM 2856 C CA . LEU B 1 114 ? -9.125 -7.844 0.06 1 93.81 114 LEU B CA 1
ATOM 2857 C C . LEU B 1 114 ? -9.203 -8.305 -1.392 1 93.81 114 LEU B C 1
ATOM 2859 O O . LEU B 1 114 ? -10.25 -8.766 -1.85 1 93.81 114 LEU B O 1
ATOM 2863 N N . GLY B 1 115 ? -8.125 -8.172 -2.07 1 94.62 115 GLY B N 1
ATOM 2864 C CA . GLY B 1 115 ? -8.062 -8.609 -3.457 1 94.62 115 GLY B CA 1
ATOM 2865 C C . GLY B 1 115 ? -8.391 -10.078 -3.635 1 94.62 115 GLY B C 1
ATOM 2866 O O . GLY B 1 115 ? -8.992 -10.469 -4.641 1 94.62 115 GLY B O 1
ATOM 2867 N N . SER B 1 116 ? -8.016 -10.836 -2.674 1 95.44 116 SER B N 1
ATOM 2868 C CA . SER B 1 116 ? -8.234 -12.273 -2.771 1 95.44 116 SER B CA 1
ATOM 2869 C C . SER B 1 116 ? -9.727 -12.609 -2.736 1 95.44 116 SER B C 1
ATOM 2871 O O . SER B 1 116 ? -10.188 -13.484 -3.473 1 95.44 116 SER B O 1
ATOM 2873 N N . ILE B 1 117 ? -10.438 -11.852 -1.919 1 94.25 117 ILE B N 1
ATOM 2874 C CA . ILE B 1 117 ? -11.875 -12.078 -1.866 1 94.25 117 ILE B CA 1
ATOM 2875 C C . ILE B 1 117 ? -12.516 -11.602 -3.168 1 94.25 117 ILE B C 1
ATOM 2877 O O . ILE B 1 117 ? -13.461 -12.227 -3.662 1 94.25 117 ILE B O 1
ATOM 2881 N N . PHE B 1 118 ? -12.039 -10.578 -3.719 1 96.25 118 PHE B N 1
ATOM 2882 C CA . PHE B 1 118 ? -12.602 -10.023 -4.945 1 96.25 118 PHE B CA 1
ATOM 2883 C C . PHE B 1 118 ? -12.344 -10.953 -6.125 1 96.25 118 PHE B C 1
ATOM 2885 O O . PHE B 1 118 ? -13.18 -11.086 -7.016 1 96.25 118 PHE B O 1
ATOM 2892 N N . VAL B 1 119 ? -11.18 -11.586 -6.086 1 95.31 119 VAL B N 1
ATOM 2893 C CA . VAL B 1 119 ? -10.867 -12.523 -7.16 1 95.31 119 VAL B CA 1
ATOM 2894 C C . VAL B 1 119 ? -11.82 -13.711 -7.094 1 95.31 119 VAL B C 1
ATOM 2896 O O . VAL B 1 119 ? -12.328 -14.164 -8.125 1 95.31 119 VAL B O 1
ATOM 2899 N N . ILE B 1 120 ? -12.07 -14.18 -5.871 1 94.56 120 ILE B N 1
ATOM 2900 C CA . ILE B 1 120 ? -12.969 -15.32 -5.715 1 94.56 120 ILE B CA 1
ATOM 2901 C C . ILE B 1 120 ? -14.391 -14.922 -6.102 1 94.56 120 ILE B C 1
ATOM 2903 O O . ILE B 1 120 ? -15.062 -15.641 -6.84 1 94.56 120 ILE B O 1
ATOM 2907 N N . ALA B 1 121 ? -14.828 -13.75 -5.758 1 93.12 121 ALA B N 1
ATOM 2908 C CA . ALA B 1 121 ? -16.219 -13.328 -5.898 1 93.12 121 ALA B CA 1
ATOM 2909 C C . ALA B 1 121 ? -16.484 -12.812 -7.309 1 93.12 121 ALA B C 1
ATOM 2911 O O . ALA B 1 121 ? -17.578 -13.039 -7.863 1 93.12 121 ALA B O 1
ATOM 2912 N N . LEU B 1 122 ? -15.477 -12.148 -7.926 1 94.75 122 LEU B N 1
ATOM 2913 C CA . LEU B 1 122 ? -15.766 -11.422 -9.156 1 94.75 122 LEU B CA 1
ATOM 2914 C C . LEU B 1 122 ? -14.992 -12.008 -10.328 1 94.75 122 LEU B C 1
ATOM 2916 O O . LEU B 1 122 ? -15.219 -11.625 -11.477 1 94.75 122 LEU B O 1
ATOM 2920 N N . GLY B 1 123 ? -14.102 -12.836 -10.016 1 93.62 123 GLY B N 1
ATOM 2921 C CA . GLY B 1 123 ? -13.383 -13.523 -11.086 1 93.62 123 GLY B CA 1
ATOM 2922 C C . GLY B 1 123 ? -12.102 -12.828 -11.484 1 93.62 123 GLY B C 1
ATOM 2923 O O . GLY B 1 123 ? -11.641 -11.914 -10.789 1 93.62 123 GLY B O 1
ATOM 2924 N N . LEU B 1 124 ? -11.547 -13.266 -12.594 1 94.31 124 LEU B N 1
ATOM 2925 C CA . LEU B 1 124 ? -10.211 -12.852 -13.008 1 94.31 124 LEU B CA 1
ATOM 2926 C C . LEU B 1 124 ? -10.289 -11.672 -13.977 1 94.31 124 LEU B C 1
ATOM 2928 O O . LEU B 1 124 ? -9.258 -11.156 -14.406 1 94.31 124 LEU B O 1
ATOM 2932 N N . GLY B 1 125 ? -11.484 -11.258 -14.273 1 94 125 GLY B N 1
ATOM 2933 C CA . GLY B 1 125 ? -11.648 -10.125 -15.164 1 94 125 GLY B CA 1
ATOM 2934 C C . GLY B 1 125 ? -11.359 -8.797 -14.5 1 94 125 GLY B C 1
ATOM 2935 O O . GLY B 1 125 ? -10.742 -8.75 -13.43 1 94 125 GLY B O 1
ATOM 2936 N N . MET B 1 126 ? -11.781 -7.715 -15.094 1 95.62 126 MET B N 1
ATOM 2937 C CA . MET B 1 126 ? -11.438 -6.363 -14.656 1 95.62 126 MET B CA 1
ATOM 2938 C C . MET B 1 126 ? -12.148 -6.016 -13.352 1 95.62 126 MET B C 1
ATOM 2940 O O . MET B 1 126 ? -11.656 -5.211 -12.562 1 95.62 126 MET B O 1
ATOM 2944 N N . ALA B 1 127 ? -13.219 -6.656 -13.141 1 97.38 127 ALA B N 1
ATOM 2945 C CA . ALA B 1 127 ? -14.078 -6.285 -12.023 1 97.38 127 ALA B CA 1
ATOM 2946 C C . ALA B 1 127 ? -13.344 -6.434 -10.695 1 97.38 127 ALA B C 1
ATOM 2948 O O . ALA B 1 127 ? -13.445 -5.57 -9.82 1 97.38 127 ALA B O 1
ATOM 2949 N N . SER B 1 128 ? -12.648 -7.543 -10.523 1 97.31 128 SER B N 1
ATOM 2950 C CA . SER B 1 128 ? -11.953 -7.77 -9.258 1 97.31 128 SER B CA 1
ATOM 2951 C C . SER B 1 128 ? -10.828 -6.766 -9.055 1 97.31 128 SER B C 1
ATOM 2953 O O . SER B 1 128 ? -10.578 -6.316 -7.934 1 97.31 128 SER B O 1
ATOM 2955 N N . LYS B 1 129 ? -10.117 -6.324 -10.086 1 97.94 129 LYS B N 1
ATOM 2956 C CA . LYS B 1 129 ? -9.047 -5.336 -9.992 1 97.94 129 LYS B CA 1
ATOM 2957 C C . LYS B 1 129 ? -9.609 -3.945 -9.711 1 97.94 129 LYS B C 1
ATOM 2959 O O . LYS B 1 129 ? -9.062 -3.207 -8.883 1 97.94 129 LYS B O 1
ATOM 2964 N N . ILE B 1 130 ? -10.727 -3.666 -10.367 1 98.44 130 ILE B N 1
ATOM 2965 C CA . ILE B 1 130 ? -11.383 -2.385 -10.141 1 98.44 130 ILE B CA 1
ATOM 2966 C C . ILE B 1 130 ? -11.891 -2.312 -8.703 1 98.44 130 ILE B C 1
ATOM 2968 O O . ILE B 1 130 ? -11.734 -1.286 -8.039 1 98.44 130 ILE B O 1
ATOM 2972 N N . ALA B 1 131 ? -12.453 -3.377 -8.258 1 98 131 ALA B N 1
ATOM 2973 C CA . ALA B 1 131 ? -12.969 -3.414 -6.891 1 98 131 ALA B CA 1
ATOM 2974 C C . ALA B 1 131 ? -11.867 -3.107 -5.879 1 98 131 ALA B C 1
ATOM 2976 O O . ALA B 1 131 ? -12.078 -2.338 -4.938 1 98 131 ALA B O 1
ATOM 2977 N N . LEU B 1 132 ? -10.719 -3.709 -6.047 1 97.5 132 LEU B N 1
ATOM 2978 C CA . LEU B 1 132 ? -9.617 -3.467 -5.121 1 97.5 132 LEU B CA 1
ATOM 2979 C C . LEU B 1 132 ? -9.133 -2.023 -5.219 1 97.5 132 LEU B C 1
ATOM 2981 O O . LEU B 1 132 ? -8.883 -1.38 -4.199 1 97.5 132 LEU B O 1
ATOM 2985 N N . ALA B 1 133 ? -9.008 -1.534 -6.434 1 98 133 ALA B N 1
ATOM 2986 C CA . ALA B 1 133 ? -8.625 -0.139 -6.637 1 98 133 ALA B CA 1
ATOM 2987 C C . ALA B 1 133 ? -9.625 0.805 -5.98 1 98 133 ALA B C 1
ATOM 2989 O O . ALA B 1 133 ? -9.242 1.809 -5.379 1 98 133 ALA B O 1
ATOM 2990 N N . VAL B 1 134 ? -10.883 0.509 -6.074 1 97.88 134 VAL B N 1
ATOM 2991 C CA . VAL B 1 134 ? -11.945 1.311 -5.477 1 97.88 134 VAL B CA 1
ATOM 2992 C C . VAL B 1 134 ? -11.75 1.383 -3.965 1 97.88 134 VAL B C 1
ATOM 2994 O O . VAL B 1 134 ? -11.805 2.465 -3.375 1 97.88 134 VAL B O 1
ATOM 2997 N N . VAL B 1 135 ? -11.5 0.25 -3.391 1 96.5 135 VAL B N 1
ATOM 2998 C CA . VAL B 1 135 ? -11.359 0.196 -1.939 1 96.5 135 VAL B CA 1
ATOM 2999 C C . VAL B 1 135 ? -10.164 1.03 -1.502 1 96.5 135 VAL B C 1
ATOM 3001 O O . VAL B 1 135 ? -10.242 1.784 -0.529 1 96.5 135 VAL B O 1
ATOM 3004 N N . MET B 1 136 ? -9.086 0.908 -2.225 1 94.62 136 MET B N 1
ATOM 3005 C CA . MET B 1 136 ? -7.875 1.653 -1.896 1 94.62 136 MET B CA 1
ATOM 3006 C C . MET B 1 136 ? -8.125 3.156 -1.973 1 94.62 136 MET B C 1
ATOM 3008 O O . MET B 1 136 ? -7.656 3.91 -1.119 1 94.62 136 MET B O 1
ATOM 3012 N N . VAL B 1 137 ? -8.836 3.549 -2.941 1 96 137 VAL B N 1
ATOM 3013 C CA . VAL B 1 137 ? -9.117 4.961 -3.166 1 96 137 VAL B CA 1
ATOM 3014 C C . VAL B 1 137 ? -10.188 5.438 -2.186 1 96 137 VAL B C 1
ATOM 3016 O O . VAL B 1 137 ? -10.07 6.527 -1.615 1 96 137 VAL B O 1
ATOM 3019 N N . PHE B 1 138 ? -11.219 4.656 -1.971 1 95.75 138 PHE B N 1
ATOM 3020 C CA . PHE B 1 138 ? -12.383 5 -1.154 1 95.75 138 PHE B CA 1
ATOM 3021 C C . PHE B 1 138 ? -11.945 5.461 0.231 1 95.75 138 PHE B C 1
ATOM 3023 O O . PHE B 1 138 ? -12.336 6.543 0.679 1 95.75 138 PHE B O 1
ATOM 3030 N N . PHE B 1 139 ? -11.164 4.73 0.842 1 91.94 139 PHE B N 1
ATOM 3031 C CA . PHE B 1 139 ? -10.875 5.004 2.244 1 91.94 139 PHE B CA 1
ATOM 3032 C C . PHE B 1 139 ? -10.008 6.25 2.383 1 91.94 139 PHE B C 1
ATOM 3034 O O . PHE B 1 139 ? -10.141 7 3.35 1 91.94 139 PHE B O 1
ATOM 3041 N N . VAL B 1 140 ? -9.156 6.488 1.421 1 91.88 140 VAL B N 1
ATOM 3042 C CA . VAL B 1 140 ? -8.328 7.695 1.444 1 91.88 140 VAL B CA 1
ATOM 3043 C C . VAL B 1 140 ? -9.203 8.922 1.233 1 91.88 140 VAL B C 1
ATOM 3045 O O . VAL B 1 140 ? -9.148 9.883 2.014 1 91.88 140 VAL B O 1
ATOM 3048 N N . VAL B 1 141 ? -10.016 8.859 0.24 1 93.38 141 VAL B N 1
ATOM 3049 C CA . VAL B 1 141 ? -10.875 9.992 -0.108 1 93.38 141 VAL B CA 1
ATOM 3050 C C . VAL B 1 141 ? -11.953 10.172 0.959 1 93.38 141 VAL B C 1
ATOM 3052 O O . VAL B 1 141 ? -12.258 11.297 1.354 1 93.38 141 VAL B O 1
ATOM 3055 N N . PHE B 1 142 ? -12.484 9.062 1.426 1 92.88 142 PHE B N 1
ATOM 3056 C CA . PHE B 1 142 ? -13.477 9.078 2.494 1 92.88 142 PHE B CA 1
ATOM 3057 C C . PHE B 1 142 ? -12.93 9.781 3.73 1 92.88 142 PHE B C 1
ATOM 3059 O O . PHE B 1 142 ? -13.594 10.656 4.297 1 92.88 142 PHE B O 1
ATOM 3066 N N . GLY B 1 143 ? -11.812 9.383 4.156 1 90.25 143 GLY B N 1
ATOM 3067 C CA . GLY B 1 143 ? -11.219 9.969 5.348 1 90.25 143 GLY B CA 1
ATOM 3068 C C . GLY B 1 143 ? -11.008 11.469 5.238 1 90.25 143 GLY B C 1
ATOM 3069 O O . GLY B 1 143 ? -11.32 12.219 6.164 1 90.25 143 GLY B O 1
ATOM 3070 N N . ASN B 1 144 ? -10.5 11.883 4.117 1 90.75 144 ASN B N 1
ATOM 3071 C CA . ASN B 1 144 ? -10.242 13.305 3.91 1 90.75 144 ASN B CA 1
ATOM 3072 C C . ASN B 1 144 ? -11.547 14.102 3.811 1 90.75 144 ASN B C 1
ATOM 3074 O O . ASN B 1 144 ? -11.664 15.18 4.387 1 90.75 144 ASN B O 1
ATOM 3078 N N . ALA B 1 145 ? -12.445 13.547 3.082 1 88.56 145 ALA B N 1
ATOM 3079 C CA . ALA B 1 145 ? -13.75 14.203 2.984 1 88.56 145 ALA B CA 1
ATOM 3080 C C . ALA B 1 145 ? -14.43 14.289 4.348 1 88.56 145 ALA B C 1
ATOM 3082 O O . ALA B 1 145 ? -14.969 15.328 4.719 1 88.56 145 ALA B O 1
ATOM 3083 N N . PHE B 1 146 ? -14.406 13.203 5.07 1 88 146 PHE B N 1
ATOM 3084 C CA . PHE B 1 146 ? -14.984 13.117 6.406 1 88 146 PHE B CA 1
ATOM 3085 C C . PHE B 1 146 ? -14.359 14.148 7.336 1 88 146 PHE B C 1
ATOM 3087 O O . PHE B 1 146 ? -15.07 14.891 8.016 1 88 146 PHE B O 1
ATOM 3094 N N . GLN B 1 147 ? -13.07 14.234 7.332 1 85.44 147 GLN B N 1
ATOM 3095 C CA . GLN B 1 147 ? -12.359 15.18 8.188 1 85.44 147 GLN B CA 1
ATOM 3096 C C . GLN B 1 147 ? -12.609 16.609 7.746 1 85.44 147 GLN B C 1
ATOM 3098 O O . GLN B 1 147 ? -12.742 17.516 8.578 1 85.44 147 GLN B O 1
ATOM 3103 N N . GLY B 1 148 ? -12.578 16.781 6.48 1 82.94 148 GLY B N 1
ATOM 3104 C CA . GLY B 1 148 ? -12.852 18.109 5.961 1 82.94 148 GLY B CA 1
ATOM 3105 C C . GLY B 1 148 ? -14.203 18.656 6.387 1 82.94 148 GLY B C 1
ATOM 3106 O O . GLY B 1 148 ? -14.312 19.812 6.789 1 82.94 148 GLY B O 1
ATOM 3107 N N . VAL B 1 149 ? -15.172 17.859 6.328 1 82.44 149 VAL B N 1
ATOM 3108 C CA . VAL B 1 149 ? -16.516 18.266 6.711 1 82.44 149 VAL B CA 1
ATOM 3109 C C . VAL B 1 149 ? -16.578 18.516 8.219 1 82.44 149 VAL B C 1
ATOM 3111 O O . VAL B 1 149 ? -17.172 19.484 8.664 1 82.44 149 VAL B O 1
ATOM 3114 N N . ARG B 1 150 ? -15.969 17.672 8.961 1 82.81 150 ARG B N 1
ATOM 3115 C CA . ARG B 1 150 ? -15.984 17.797 10.414 1 82.81 150 ARG B CA 1
ATOM 3116 C C . ARG B 1 150 ? -15.258 19.062 10.852 1 82.81 150 ARG B C 1
ATOM 3118 O O . ARG B 1 150 ? -15.672 19.719 11.812 1 82.81 150 ARG B O 1
ATOM 3125 N N . GLU B 1 151 ? -14.234 19.344 10.195 1 78.75 151 GLU B N 1
ATOM 3126 C CA . GLU B 1 151 ? -13.484 20.562 10.516 1 78.75 151 GLU B CA 1
ATOM 3127 C C . GLU B 1 151 ? -14.273 21.812 10.148 1 78.75 151 GLU B C 1
ATOM 3129 O O . GLU B 1 151 ? -14.219 22.812 10.852 1 78.75 151 GLU B O 1
ATOM 3134 N N . ALA B 1 152 ? -14.883 21.734 9.078 1 73.75 152 ALA B N 1
ATOM 3135 C CA . ALA B 1 152 ? -15.711 22.844 8.633 1 73.75 152 ALA B CA 1
ATOM 3136 C C . ALA B 1 152 ? -16.875 23.094 9.594 1 73.75 152 ALA B C 1
ATOM 3138 O O . ALA B 1 152 ? -17.234 24.234 9.867 1 73.75 152 ALA B O 1
ATOM 3139 N N . ASP B 1 153 ? -17.484 22.094 10.008 1 69.5 153 ASP B N 1
ATOM 3140 C CA . ASP B 1 153 ? -18.625 22.203 10.93 1 69.5 153 ASP B CA 1
ATOM 3141 C C . ASP B 1 153 ? -18.188 22.844 12.25 1 69.5 153 ASP B C 1
ATOM 3143 O O . ASP B 1 153 ? -18.922 23.672 12.812 1 69.5 153 ASP B O 1
ATOM 3147 N N . ARG B 1 154 ? -17.078 22.562 12.57 1 68.81 154 ARG B N 1
ATOM 3148 C CA . ARG B 1 154 ? -16.594 23.125 13.82 1 68.81 154 ARG B CA 1
ATOM 3149 C C . ARG B 1 154 ? -16.328 24.625 13.68 1 68.81 154 ARG B C 1
ATOM 3151 O O . ARG B 1 154 ? -16.609 25.406 14.594 1 68.81 154 ARG B O 1
ATOM 3158 N N . TYR B 1 155 ? -15.773 24.969 12.57 1 62.03 155 TYR B N 1
ATOM 3159 C CA . TYR B 1 155 ? -15.484 26.391 12.32 1 62.03 155 TYR B CA 1
ATOM 3160 C C . TYR B 1 155 ? -16.766 27.188 12.148 1 62.03 155 TYR B C 1
ATOM 3162 O O . TYR B 1 155 ? -16.875 28.312 12.625 1 62.03 155 TYR B O 1
ATOM 3170 N N . LEU B 1 156 ? -17.672 26.578 11.344 1 61.34 156 LEU B N 1
ATOM 3171 C CA . LEU B 1 156 ? -18.953 27.25 11.133 1 61.34 156 LEU B CA 1
ATOM 3172 C C . LEU B 1 156 ? -19.672 27.484 12.453 1 61.34 156 LEU B C 1
ATOM 3174 O O . LEU B 1 156 ? -20.234 28.562 12.68 1 61.34 156 LEU B O 1
ATOM 3178 N N . ILE B 1 157 ? -19.609 26.547 13.18 1 58.59 157 ILE B N 1
ATOM 3179 C CA . ILE B 1 157 ? -20.297 26.672 14.461 1 58.59 157 ILE B CA 1
ATOM 3180 C C . ILE B 1 157 ? -19.609 27.75 15.305 1 58.59 157 ILE B C 1
ATOM 3182 O O . ILE B 1 157 ? -20.281 28.578 15.922 1 58.59 157 ILE B O 1
ATOM 3186 N N . ALA B 1 158 ? -18.312 27.781 15.172 1 58.53 158 ALA B N 1
ATOM 3187 C CA . ALA B 1 158 ? -17.578 28.75 15.992 1 58.53 158 ALA B CA 1
ATOM 3188 C C . ALA B 1 158 ? -17.734 30.156 15.438 1 58.53 158 ALA B C 1
ATOM 3190 O O . ALA B 1 158 ? -17.891 31.125 16.203 1 58.53 158 ALA B O 1
ATOM 3191 N N . ASN B 1 159 ? -17.656 30.281 14.109 1 58 159 ASN B N 1
ATOM 3192 C CA . ASN B 1 159 ? -17.672 31.609 13.5 1 58 159 ASN B CA 1
ATOM 3193 C C . ASN B 1 159 ? -19.094 32.125 13.289 1 58 159 ASN B C 1
ATOM 3195 O O . ASN B 1 159 ? -19.328 33.312 13.266 1 58 159 ASN B O 1
ATOM 3199 N N . ALA B 1 160 ? -20.016 31.266 12.867 1 55.62 160 ALA B N 1
ATOM 3200 C CA . ALA B 1 160 ? -21.391 31.734 12.742 1 55.62 160 ALA B CA 1
ATOM 3201 C C . ALA B 1 160 ? -21.844 32.438 14.016 1 55.62 160 ALA B C 1
ATOM 3203 O O . ALA B 1 160 ? -22.656 33.375 13.961 1 55.62 160 ALA B O 1
ATOM 3204 N N . GLN B 1 161 ? -21.219 32.062 15 1 54.31 161 GLN B N 1
ATOM 3205 C CA . GLN B 1 161 ? -21.578 32.719 16.25 1 54.31 161 GLN B CA 1
ATOM 3206 C C . GLN B 1 161 ? -20.969 34.125 16.328 1 54.31 161 GLN B C 1
ATOM 3208 O O . GLN B 1 161 ? -21.516 35 16.953 1 54.31 161 GLN B O 1
ATOM 3213 N N . ILE B 1 162 ? -19.828 34.281 15.625 1 53.38 162 ILE B N 1
ATOM 3214 C CA . ILE B 1 162 ? -19.141 35.562 15.844 1 53.38 162 ILE B CA 1
ATOM 3215 C C . ILE B 1 162 ? -19.484 36.531 14.719 1 53.38 162 ILE B C 1
ATOM 3217 O O . ILE B 1 162 ? -19.656 37.719 14.953 1 53.38 162 ILE B O 1
ATOM 3221 N N . LEU B 1 163 ? -19.469 36.094 13.508 1 53.06 163 LEU B N 1
ATOM 3222 C CA . LEU B 1 163 ? -19.281 37.094 12.453 1 53.06 163 LEU B CA 1
ATOM 3223 C C . LEU B 1 163 ? -20.625 37.406 11.781 1 53.06 163 LEU B C 1
ATOM 3225 O O . LEU B 1 163 ? -20.672 38.219 10.859 1 53.06 163 LEU B O 1
ATOM 3229 N N . GLY B 1 164 ? -21.75 37.219 12.477 1 59.69 164 GLY B N 1
ATOM 3230 C CA . GLY B 1 164 ? -23 37.656 11.867 1 59.69 164 GLY B CA 1
ATOM 3231 C C . GLY B 1 164 ? -23.219 37.062 10.484 1 59.69 164 GLY B C 1
ATOM 3232 O O . GLY B 1 164 ? -24.094 37.5 9.75 1 59.69 164 GLY B O 1
ATOM 3233 N N . ALA B 1 165 ? -22.203 36.406 9.859 1 59.25 165 ALA B N 1
ATOM 3234 C CA . ALA B 1 165 ? -22.406 35.812 8.547 1 59.25 165 ALA B CA 1
ATOM 3235 C C . ALA B 1 165 ? -23.469 34.719 8.594 1 59.25 165 ALA B C 1
ATOM 3237 O O . ALA B 1 165 ? -23.688 34.094 9.625 1 59.25 165 ALA B O 1
ATOM 3238 N N . SER B 1 166 ? -24.344 34.781 7.52 1 65.31 166 SER B N 1
ATOM 3239 C CA . SER B 1 166 ? -25.391 33.75 7.438 1 65.31 166 SER B CA 1
ATOM 3240 C C . SER B 1 166 ? -24.812 32.375 7.262 1 65.31 166 SER B C 1
ATOM 3242 O O . SER B 1 166 ? -23.672 32.219 6.809 1 65.31 166 SER B O 1
ATOM 3244 N N . ARG B 1 167 ? -25.328 31.391 7.793 1 65.31 167 ARG B N 1
ATOM 3245 C CA . ARG B 1 167 ? -24.938 29.984 7.711 1 65.31 167 ARG B CA 1
ATOM 3246 C C . ARG B 1 167 ? -24.594 29.594 6.277 1 65.31 167 ARG B C 1
ATOM 3248 O O . ARG B 1 167 ? -23.656 28.828 6.043 1 65.31 167 ARG B O 1
ATOM 3255 N N . ARG B 1 168 ? -25.391 30.172 5.414 1 69.88 168 ARG B N 1
ATOM 3256 C CA . ARG B 1 168 ? -25.188 29.859 4 1 69.88 168 ARG B CA 1
ATOM 3257 C C . ARG B 1 168 ? -23.891 30.469 3.484 1 69.88 168 ARG B C 1
ATOM 3259 O O . ARG B 1 168 ? -23.172 29.828 2.707 1 69.88 168 ARG B O 1
ATOM 3266 N N . GLN B 1 169 ? -23.641 31.641 3.914 1 66.62 169 GLN B N 1
ATOM 3267 C CA . GLN B 1 169 ? -22.422 32.344 3.48 1 66.62 169 GLN B CA 1
ATOM 3268 C C . GLN B 1 169 ? -21.188 31.625 4.008 1 66.62 169 GLN B C 1
ATOM 3270 O O . GLN B 1 169 ? -20.203 31.453 3.279 1 66.62 169 GLN B O 1
ATOM 3275 N N . ILE B 1 170 ? -21.234 31.234 5.176 1 64.44 170 ILE B N 1
ATOM 3276 C CA . ILE B 1 170 ? -20.094 30.547 5.793 1 64.44 170 ILE B CA 1
ATOM 3277 C C . ILE B 1 170 ? -19.906 29.188 5.137 1 64.44 170 ILE B C 1
ATOM 3279 O O . ILE B 1 170 ? -18.766 28.781 4.848 1 64.44 170 ILE B O 1
ATOM 3283 N N . THR B 1 171 ? -21 28.484 4.887 1 64.62 171 THR B N 1
ATOM 3284 C CA . THR B 1 171 ? -20.922 27.156 4.27 1 64.62 171 THR B CA 1
ATOM 3285 C C . THR B 1 171 ? -20.297 27.25 2.877 1 64.62 171 THR B C 1
ATOM 3287 O O . THR B 1 171 ? -19.391 26.484 2.541 1 64.62 171 THR B O 1
ATOM 3290 N N . THR B 1 172 ? -20.703 28.234 2.17 1 70.38 172 THR B N 1
ATOM 3291 C CA . THR B 1 172 ? -20.297 28.312 0.771 1 70.38 172 THR B CA 1
ATOM 3292 C C . THR B 1 172 ? -18.922 28.938 0.635 1 70.38 172 THR B C 1
ATOM 3294 O O . THR B 1 172 ? -18.172 28.609 -0.277 1 70.38 172 THR B O 1
ATOM 3297 N N . SER B 1 173 ? -18.594 29.812 1.569 1 67.12 173 SER B N 1
ATOM 3298 C CA . SER B 1 173 ? -17.375 30.594 1.365 1 67.12 173 SER B CA 1
ATOM 3299 C C . SER B 1 173 ? -16.203 30 2.16 1 67.12 173 SER B C 1
ATOM 3301 O O . SER B 1 173 ? -15.047 30.25 1.838 1 67.12 173 SER B O 1
ATOM 3303 N N . VAL B 1 174 ? -16.578 29.297 3.105 1 65.12 174 VAL B N 1
ATOM 3304 C CA . VAL B 1 174 ? -15.5 28.828 3.963 1 65.12 174 VAL B CA 1
ATOM 3305 C C . VAL B 1 174 ? -15.492 27.312 4.012 1 65.12 174 VAL B C 1
ATOM 3307 O O . VAL B 1 174 ? -14.492 26.672 3.672 1 65.12 174 VAL B O 1
ATOM 3310 N N . VAL B 1 175 ? -16.641 26.781 4.266 1 67.69 175 VAL B N 1
ATOM 3311 C CA . VAL B 1 175 ? -16.734 25.344 4.551 1 67.69 175 VAL B CA 1
ATOM 3312 C C . VAL B 1 175 ? -16.516 24.547 3.27 1 67.69 175 VAL B C 1
ATOM 3314 O O . VAL B 1 175 ? -15.688 23.641 3.229 1 67.69 175 VAL B O 1
ATOM 3317 N N . ILE B 1 176 ? -17.219 24.953 2.26 1 70.44 176 ILE B N 1
ATOM 3318 C CA . ILE B 1 176 ? -17.188 24.203 1.008 1 70.44 176 ILE B CA 1
ATOM 3319 C C . ILE B 1 176 ? -15.789 24.281 0.396 1 70.44 176 ILE B C 1
ATOM 3321 O O . ILE B 1 176 ? -15.195 23.266 0.031 1 70.44 176 ILE B O 1
ATOM 3325 N N . PRO B 1 177 ? -15.25 25.5 0.422 1 70.5 177 PRO B N 1
ATOM 3326 C CA . PRO B 1 177 ? -13.906 25.578 -0.142 1 70.5 177 PRO B CA 1
ATOM 3327 C C . PRO B 1 177 ? -12.875 24.797 0.673 1 70.5 177 PRO B C 1
ATOM 3329 O O . PRO B 1 177 ? -11.953 24.203 0.106 1 70.5 177 PRO B O 1
ATOM 3332 N N . SER B 1 178 ? -12.969 24.859 1.951 1 70.19 178 SER B N 1
ATOM 3333 C CA . SER B 1 178 ? -12.039 24.109 2.807 1 70.19 178 SER B CA 1
ATOM 3334 C C . SER B 1 178 ? -12.172 22.609 2.592 1 70.19 178 SER B C 1
ATOM 3336 O O . SER B 1 178 ? -11.172 21.906 2.469 1 70.19 178 SER B O 1
ATOM 3338 N N . ALA B 1 179 ? -13.383 22.172 2.57 1 74 179 ALA B N 1
ATOM 3339 C CA . ALA B 1 179 ? -13.648 20.75 2.311 1 74 179 ALA B CA 1
ATOM 3340 C C . ALA B 1 179 ? -13.156 20.359 0.924 1 74 179 ALA B C 1
ATOM 3342 O O . ALA B 1 179 ? -12.609 19.266 0.746 1 74 179 ALA B O 1
ATOM 3343 N N . LEU B 1 180 ? -13.25 21.266 0.035 1 77.31 180 LEU B N 1
ATOM 3344 C CA . LEU B 1 180 ? -12.82 21 -1.336 1 77.31 180 LEU B CA 1
ATOM 3345 C C . LEU B 1 180 ? -11.305 20.875 -1.418 1 77.31 180 LEU B C 1
ATOM 3347 O O . LEU B 1 180 ? -10.781 20.047 -2.164 1 77.31 180 LEU B O 1
ATOM 3351 N N . SER B 1 181 ? -10.648 21.703 -0.595 1 76.5 181 SER B N 1
ATOM 3352 C CA . SER B 1 181 ? -9.195 21.625 -0.594 1 76.5 181 SER B CA 1
ATOM 3353 C C . SER B 1 181 ? -8.711 20.297 -0.052 1 76.5 181 SER B C 1
ATOM 3355 O O . SER B 1 181 ? -7.762 19.703 -0.585 1 76.5 181 SER B O 1
ATOM 3357 N N . TRP B 1 182 ? -9.43 19.828 0.912 1 77.25 182 TRP B N 1
ATOM 3358 C CA . TRP B 1 182 ? -9.094 18.531 1.481 1 77.25 182 TRP B CA 1
ATOM 3359 C C . TRP B 1 182 ? -9.352 17.422 0.476 1 77.25 182 TRP B C 1
ATOM 3361 O O . TRP B 1 182 ? -8.508 16.531 0.289 1 77.25 182 TRP B O 1
ATOM 3371 N N . ILE B 1 183 ? -10.367 17.531 -0.155 1 82.94 183 ILE B N 1
ATOM 3372 C CA . ILE B 1 183 ? -10.789 16.5 -1.098 1 82.94 183 ILE B CA 1
ATOM 3373 C C . ILE B 1 183 ? -9.852 16.5 -2.305 1 82.94 183 ILE B C 1
ATOM 3375 O O . ILE B 1 183 ? -9.398 15.438 -2.742 1 82.94 183 ILE B O 1
ATOM 3379 N N . LEU B 1 184 ? -9.453 17.641 -2.779 1 81.06 184 LEU B N 1
ATOM 3380 C CA . LEU B 1 184 ? -8.586 17.734 -3.951 1 81.06 184 LEU B CA 1
ATOM 3381 C C . LEU B 1 184 ? -7.195 17.188 -3.639 1 81.06 184 LEU B C 1
ATOM 3383 O O . LEU B 1 184 ? -6.594 16.516 -4.469 1 81.06 184 LEU B O 1
ATOM 3387 N N . ALA B 1 185 ? -6.715 17.547 -2.479 1 77.06 185 ALA B N 1
ATOM 3388 C CA . ALA B 1 185 ? -5.41 17.031 -2.064 1 77.06 185 ALA B CA 1
ATOM 3389 C C . ALA B 1 185 ? -5.426 15.508 -1.978 1 77.06 185 ALA B C 1
ATOM 3391 O O . ALA B 1 185 ? -4.453 14.852 -2.352 1 77.06 185 ALA B O 1
ATOM 3392 N N . SER B 1 186 ? -6.508 14.992 -1.613 1 86.19 186 SER B N 1
ATOM 3393 C CA . SER B 1 186 ? -6.602 13.547 -1.458 1 86.19 186 SER B CA 1
ATOM 3394 C C . SER B 1 186 ? -6.734 12.852 -2.811 1 86.19 186 SER B C 1
ATOM 3396 O O . SER B 1 186 ? -6.301 11.711 -2.971 1 86.19 186 SER B O 1
ATOM 3398 N N . LEU B 1 187 ? -7.27 13.555 -3.777 1 87.5 187 LEU B N 1
ATOM 3399 C CA . LEU B 1 187 ? -7.461 12.961 -5.094 1 87.5 187 LEU B CA 1
ATOM 3400 C C . LEU B 1 187 ? -6.121 12.703 -5.773 1 87.5 187 LEU B C 1
ATOM 3402 O O . LEU B 1 187 ? -5.941 11.68 -6.43 1 87.5 187 LEU B O 1
ATOM 3406 N N . HIS B 1 188 ? -5.199 13.562 -5.562 1 86.44 188 HIS B N 1
ATOM 3407 C CA . HIS B 1 188 ? -3.877 13.383 -6.148 1 86.44 188 HIS B CA 1
ATOM 3408 C C . HIS B 1 188 ? -3.199 12.125 -5.602 1 86.44 188 HIS B C 1
ATOM 3410 O O . HIS B 1 188 ? -2.723 11.289 -6.367 1 86.44 188 HIS B O 1
ATOM 3416 N N . VAL B 1 189 ? -3.234 12 -4.355 1 85.75 189 VAL B N 1
ATOM 3417 C CA . VAL B 1 189 ? -2.57 10.875 -3.701 1 85.75 189 VAL B CA 1
ATOM 3418 C C . VAL B 1 189 ? -3.342 9.586 -3.977 1 85.75 189 VAL B C 1
ATOM 3420 O O . VAL B 1 189 ? -2.744 8.523 -4.141 1 85.75 189 VAL B O 1
ATOM 3423 N N . SER B 1 190 ? -4.633 9.734 -4.129 1 93.25 190 SER B N 1
ATOM 3424 C CA . SER B 1 190 ? -5.484 8.555 -4.273 1 93.25 190 SER B CA 1
ATOM 3425 C C . SER B 1 190 ? -5.285 7.891 -5.629 1 93.25 190 SER B C 1
ATOM 3427 O O . SER B 1 190 ? -5.523 6.691 -5.781 1 93.25 190 SER B O 1
ATOM 3429 N N . PHE B 1 191 ? -4.875 8.664 -6.59 1 92.12 191 PHE B N 1
ATOM 3430 C CA . PHE B 1 191 ? -4.602 8.047 -7.883 1 92.12 191 PHE B CA 1
ATOM 3431 C C . PHE B 1 191 ? -3.486 7.02 -7.77 1 92.12 191 PHE B C 1
ATOM 3433 O O . PHE B 1 191 ? -3.547 5.957 -8.391 1 92.12 191 PHE B O 1
ATOM 3440 N N . GLY B 1 192 ? -2.445 7.371 -7.055 1 90.88 192 GLY B N 1
ATOM 3441 C CA . GLY B 1 192 ? -1.393 6.402 -6.793 1 90.88 192 GLY B CA 1
ATOM 3442 C C . GLY B 1 192 ? -1.899 5.137 -6.125 1 90.88 192 GLY B C 1
ATOM 3443 O O . GLY B 1 192 ? -1.47 4.031 -6.469 1 90.88 192 GLY B O 1
ATOM 3444 N N . PHE B 1 193 ? -2.855 5.281 -5.25 1 92.69 193 PHE B N 1
ATOM 3445 C CA . PHE B 1 193 ? -3.426 4.133 -4.559 1 92.69 193 PHE B CA 1
ATOM 3446 C C . PHE B 1 193 ? -4.266 3.287 -5.508 1 92.69 193 PHE B C 1
ATOM 3448 O O . PHE B 1 193 ? -4.324 2.062 -5.371 1 92.69 193 PHE B O 1
ATOM 3455 N N . ALA B 1 194 ? -4.895 4.027 -6.41 1 96.5 194 ALA B N 1
ATOM 3456 C CA . ALA B 1 194 ? -5.652 3.289 -7.422 1 96.5 194 ALA B CA 1
ATOM 3457 C C . ALA B 1 194 ? -4.73 2.404 -8.258 1 96.5 194 ALA B C 1
ATOM 3459 O O . ALA B 1 194 ? -5.07 1.261 -8.562 1 96.5 194 ALA B O 1
ATOM 3460 N N . LEU B 1 195 ? -3.646 2.973 -8.602 1 95.12 195 LEU B N 1
ATOM 3461 C CA . LEU B 1 195 ? -2.672 2.219 -9.391 1 95.12 195 LEU B CA 1
ATOM 3462 C C . LEU B 1 195 ? -2.148 1.023 -8.602 1 95.12 195 LEU B C 1
ATOM 3464 O O . LEU B 1 195 ? -2.016 -0.075 -9.141 1 95.12 195 LEU B O 1
ATOM 3468 N N . VAL B 1 196 ? -1.878 1.21 -7.363 1 93.81 196 VAL B N 1
ATOM 3469 C CA . VAL B 1 196 ? -1.419 0.134 -6.492 1 93.81 196 VAL B CA 1
ATOM 3470 C C . VAL B 1 196 ? -2.486 -0.955 -6.406 1 93.81 196 VAL B C 1
ATOM 3472 O O . VAL B 1 196 ? -2.18 -2.143 -6.527 1 93.81 196 VAL B O 1
ATOM 3475 N N . GLY B 1 197 ? -3.697 -0.537 -6.223 1 95.56 197 GLY B N 1
ATOM 3476 C CA . GLY B 1 197 ? -4.785 -1.497 -6.168 1 95.56 197 GLY B CA 1
ATOM 3477 C C . GLY B 1 197 ? -4.934 -2.309 -7.441 1 95.56 197 GLY B C 1
ATOM 3478 O O . GLY B 1 197 ? -5.133 -3.523 -7.391 1 95.56 197 GLY B O 1
ATOM 3479 N N . ALA B 1 198 ? -4.824 -1.629 -8.547 1 96.94 198 ALA B N 1
ATOM 3480 C CA . ALA B 1 198 ? -4.938 -2.305 -9.844 1 96.94 198 ALA B CA 1
ATOM 3481 C C . ALA B 1 198 ? -3.811 -3.316 -10.031 1 96.94 198 ALA B C 1
ATOM 3483 O O . ALA B 1 198 ? -4.059 -4.469 -10.391 1 96.94 198 ALA B O 1
ATOM 3484 N N . VAL B 1 199 ? -2.648 -2.93 -9.719 1 95.75 199 VAL B N 1
ATOM 3485 C CA . VAL B 1 199 ? -1.479 -3.771 -9.945 1 95.75 199 VAL B CA 1
ATOM 3486 C C . VAL B 1 199 ? -1.506 -4.961 -8.984 1 95.75 199 VAL B C 1
ATOM 3488 O O . VAL B 1 199 ? -1.263 -6.098 -9.398 1 95.75 199 VAL B O 1
ATOM 3491 N N . VAL B 1 200 ? -1.815 -4.738 -7.758 1 94.44 200 VAL B N 1
ATOM 3492 C CA . VAL B 1 200 ? -1.896 -5.82 -6.785 1 94.44 200 VAL B CA 1
ATOM 3493 C C . VAL B 1 200 ? -3.014 -6.785 -7.172 1 94.44 200 VAL B C 1
ATOM 3495 O O . VAL B 1 200 ? -2.855 -8 -7.066 1 94.44 200 VAL B O 1
ATOM 3498 N N . GLY B 1 201 ? -4.137 -6.219 -7.598 1 95.56 201 GLY B N 1
ATOM 3499 C CA . GLY B 1 201 ? -5.211 -7.066 -8.086 1 95.56 201 GLY B CA 1
ATOM 3500 C C . GLY B 1 201 ? -4.785 -7.965 -9.234 1 95.56 201 GLY B C 1
ATOM 3501 O O . GLY B 1 201 ? -5.188 -9.125 -9.297 1 95.56 201 GLY B O 1
ATOM 3502 N N . GLU B 1 202 ? -4.023 -7.41 -10.094 1 96 202 GLU B N 1
ATOM 3503 C CA . GLU B 1 202 ? -3.539 -8.188 -11.234 1 96 202 GLU B CA 1
ATOM 3504 C C . GLU B 1 202 ? -2.586 -9.289 -10.781 1 96 202 GLU B C 1
ATOM 3506 O O . GLU B 1 202 ? -2.568 -10.375 -11.359 1 96 202 GLU B O 1
ATOM 3511 N N . PHE B 1 203 ? -1.829 -9.047 -9.703 1 93 203 PHE B N 1
ATOM 3512 C CA . PHE B 1 203 ? -0.953 -10.055 -9.117 1 93 203 PHE B CA 1
ATOM 3513 C C . PHE B 1 203 ? -1.761 -11.234 -8.594 1 93 203 PHE B C 1
ATOM 3515 O O . PHE B 1 203 ? -1.345 -12.391 -8.727 1 93 203 PHE B O 1
ATOM 3522 N N . LEU B 1 204 ? -2.83 -10.875 -7.992 1 92.31 204 LEU B N 1
ATOM 3523 C CA . LEU B 1 204 ? -3.611 -11.883 -7.285 1 92.31 204 LEU B CA 1
ATOM 3524 C C . LEU B 1 204 ? -4.402 -12.742 -8.266 1 92.31 204 LEU B C 1
ATOM 3526 O O . LEU B 1 204 ? -4.852 -13.836 -7.918 1 92.31 204 LEU B O 1
ATOM 3530 N N . GLY B 1 205 ? -4.652 -12.156 -9.453 1 92.44 205 GLY B N 1
ATOM 3531 C CA . GLY B 1 205 ? -5.363 -12.898 -10.484 1 92.44 205 GLY B CA 1
ATOM 3532 C C . GLY B 1 205 ? -5.863 -12.016 -11.609 1 92.44 205 GLY B C 1
ATOM 3533 O O . GLY B 1 205 ? -6.711 -11.148 -11.398 1 92.44 205 GLY B O 1
ATOM 3534 N N . SER B 1 206 ? -5.316 -12.312 -12.797 1 95.19 206 SER B N 1
ATOM 3535 C CA . SER B 1 206 ? -5.723 -11.508 -13.945 1 95.19 206 SER B CA 1
ATOM 3536 C C . SER B 1 206 ? -5.43 -12.234 -15.258 1 95.19 206 SER B C 1
ATOM 3538 O O . SER B 1 206 ? -4.75 -13.266 -15.266 1 95.19 206 SER B O 1
ATOM 3540 N N . LYS B 1 207 ? -6.039 -11.648 -16.312 1 95.5 207 LYS B N 1
ATOM 3541 C CA . LYS B 1 207 ? -5.777 -12.18 -17.641 1 95.5 207 LYS B CA 1
ATOM 3542 C C . LYS B 1 207 ? -4.855 -11.25 -18.438 1 95.5 207 LYS B C 1
ATOM 3544 O O . LYS B 1 207 ? -4.242 -11.664 -19.422 1 95.5 207 LYS B O 1
ATOM 3549 N N . GLN B 1 208 ? -4.871 -10.078 -18 1 96.88 208 GLN B N 1
ATOM 3550 C CA . GLN B 1 208 ? -4.066 -9.047 -18.641 1 96.88 208 GLN B CA 1
ATOM 3551 C C . GLN B 1 208 ? -3.621 -7.984 -17.641 1 96.88 208 GLN B C 1
ATOM 3553 O O . GLN B 1 208 ? -4.125 -7.934 -16.516 1 96.88 208 GLN B O 1
ATOM 3558 N N . GLY B 1 209 ? -2.611 -7.16 -18.141 1 97.88 209 GLY B N 1
ATOM 3559 C CA . GLY B 1 209 ? -2.158 -6.059 -17.312 1 97.88 209 GLY B CA 1
ATOM 3560 C C . GLY B 1 209 ? -0.666 -6.082 -17.047 1 97.88 209 GLY B C 1
ATOM 3561 O O . GLY B 1 209 ? -0.019 -7.121 -17.203 1 97.88 209 GLY B O 1
ATOM 3562 N N . ILE B 1 210 ? -0.169 -5.004 -16.594 1 97.19 210 ILE B N 1
ATOM 3563 C CA . ILE B 1 210 ? 1.253 -4.879 -16.297 1 97.19 210 ILE B CA 1
ATOM 3564 C C . ILE B 1 210 ? 1.609 -5.766 -15.102 1 97.19 210 ILE B C 1
ATOM 3566 O O . ILE B 1 210 ? 2.676 -6.387 -15.078 1 97.19 210 ILE B O 1
ATOM 3570 N N . GLY B 1 211 ? 0.698 -5.801 -14.109 1 96.06 211 GLY B N 1
ATOM 3571 C CA . GLY B 1 211 ? 0.923 -6.66 -12.953 1 96.06 211 GLY B CA 1
ATOM 3572 C C . GLY B 1 211 ? 1.057 -8.125 -13.32 1 96.06 211 GLY B C 1
ATOM 3573 O O . GLY B 1 211 ? 1.879 -8.844 -12.742 1 96.06 211 GLY B O 1
ATOM 3574 N N . LEU B 1 212 ? 0.249 -8.516 -14.234 1 96.12 212 LEU B N 1
ATOM 3575 C CA . LEU B 1 212 ? 0.354 -9.891 -14.703 1 96.12 212 LEU B CA 1
ATOM 3576 C C . LEU B 1 212 ? 1.697 -10.133 -15.383 1 96.12 212 LEU B C 1
ATOM 3578 O O . LEU B 1 212 ? 2.289 -11.203 -15.234 1 96.12 212 LEU B O 1
ATOM 3582 N N . LEU B 1 213 ? 2.127 -9.141 -16.125 1 96.75 213 LEU B N 1
ATOM 3583 C CA . LEU B 1 213 ? 3.428 -9.258 -16.781 1 96.75 213 LEU B CA 1
ATOM 3584 C C . LEU B 1 213 ? 4.535 -9.461 -15.75 1 96.75 213 LEU B C 1
ATOM 3586 O O . LEU B 1 213 ? 5.438 -10.273 -15.953 1 96.75 213 LEU B O 1
ATOM 3590 N N . ILE B 1 214 ? 4.461 -8.773 -14.648 1 96 214 ILE B N 1
ATOM 3591 C CA . ILE B 1 214 ? 5.453 -8.891 -13.586 1 96 214 ILE B CA 1
ATOM 3592 C C . ILE B 1 214 ? 5.383 -10.281 -12.961 1 96 214 ILE B C 1
ATOM 3594 O O . ILE B 1 214 ? 6.402 -10.961 -12.82 1 96 214 ILE B O 1
ATOM 3598 N N . SER B 1 215 ? 4.215 -10.719 -12.672 1 94.19 215 SER B N 1
ATOM 3599 C CA . SER B 1 215 ? 4.051 -12.008 -12.008 1 94.19 215 SER B CA 1
ATOM 3600 C C . SER B 1 215 ? 4.465 -13.156 -12.914 1 94.19 215 SER B C 1
ATOM 3602 O O . SER B 1 215 ? 5.047 -14.141 -12.461 1 94.19 215 SER B O 1
ATOM 3604 N N . THR B 1 216 ? 4.141 -13.055 -14.188 1 95.12 216 THR B N 1
ATOM 3605 C CA . THR B 1 216 ? 4.539 -14.078 -15.148 1 95.12 216 THR B CA 1
ATOM 3606 C C . THR B 1 216 ? 6.059 -14.141 -15.273 1 95.12 216 THR B C 1
ATOM 3608 O O . THR B 1 216 ? 6.641 -15.227 -15.289 1 95.12 216 THR B O 1
ATOM 3611 N N . ALA B 1 217 ? 6.629 -12.961 -15.383 1 96.31 217 ALA B N 1
ATOM 3612 C CA . ALA B 1 217 ? 8.086 -12.906 -15.453 1 96.31 217 ALA B CA 1
ATOM 3613 C C . ALA B 1 217 ? 8.719 -13.484 -14.188 1 96.31 217 ALA B C 1
ATOM 3615 O O . ALA B 1 217 ? 9.719 -14.203 -14.258 1 96.31 217 ALA B O 1
ATOM 3616 N N . GLN B 1 218 ? 8.148 -13.172 -13.07 1 94.81 218 GLN B N 1
ATOM 3617 C CA . GLN B 1 218 ? 8.656 -13.703 -11.812 1 94.81 218 GLN B CA 1
ATOM 3618 C C . GLN B 1 218 ? 8.562 -15.227 -11.773 1 94.81 218 GLN B C 1
ATOM 3620 O O . GLN B 1 218 ? 9.523 -15.898 -11.398 1 94.81 218 GLN B O 1
ATOM 3625 N N . GLY B 1 219 ? 7.422 -15.75 -12.172 1 92.81 219 GLY B N 1
ATOM 3626 C CA . GLY B 1 219 ? 7.223 -17.188 -12.188 1 92.81 219 GLY B CA 1
ATOM 3627 C C . GLY B 1 219 ? 8.18 -17.922 -13.109 1 92.81 219 GLY B C 1
ATOM 3628 O O . GLY B 1 219 ? 8.539 -19.062 -12.859 1 92.81 219 GLY B O 1
ATOM 3629 N N . ALA B 1 220 ? 8.57 -17.234 -14.102 1 94.75 220 ALA B N 1
ATOM 3630 C CA . ALA B 1 220 ? 9.5 -17.812 -15.07 1 94.75 220 ALA B CA 1
ATOM 3631 C C . ALA B 1 220 ? 10.945 -17.531 -14.68 1 94.75 220 ALA B C 1
ATOM 3633 O O . ALA B 1 220 ? 11.867 -17.797 -15.453 1 94.75 220 ALA B O 1
ATOM 3634 N N . PHE B 1 221 ? 11.133 -16.844 -13.555 1 94.69 221 PHE B N 1
ATOM 3635 C CA . PHE B 1 221 ? 12.445 -16.453 -13.062 1 94.69 221 PHE B CA 1
ATOM 3636 C C . PHE B 1 221 ? 13.172 -15.602 -14.094 1 94.69 221 PHE B C 1
ATOM 3638 O O . PHE B 1 221 ? 14.383 -15.742 -14.281 1 94.69 221 PHE B O 1
ATOM 3645 N N . ASN B 1 222 ? 12.422 -14.875 -14.805 1 96.19 222 ASN B N 1
ATOM 3646 C CA . ASN B 1 222 ? 12.93 -13.906 -15.766 1 96.19 222 ASN B CA 1
ATOM 3647 C C . ASN B 1 222 ? 13.109 -12.531 -15.125 1 96.19 222 ASN B C 1
ATOM 3649 O O . ASN B 1 222 ? 12.242 -11.664 -15.242 1 96.19 222 ASN B O 1
ATOM 3653 N N . ALA B 1 223 ? 14.281 -12.344 -14.602 1 96.44 223 ALA B N 1
ATOM 3654 C CA . ALA B 1 223 ? 14.562 -11.102 -13.883 1 96.44 223 ALA B CA 1
ATOM 3655 C C . ALA B 1 223 ? 14.469 -9.898 -14.812 1 96.44 223 ALA B C 1
ATOM 3657 O O . ALA B 1 223 ? 13.953 -8.844 -14.422 1 96.44 223 ALA B O 1
ATOM 3658 N N . SER B 1 224 ? 14.93 -10.023 -15.977 1 97.31 224 SER B N 1
ATOM 3659 C CA . SER B 1 224 ? 14.867 -8.93 -16.938 1 97.31 224 SER B CA 1
ATOM 3660 C C . SER B 1 224 ? 13.422 -8.508 -17.219 1 97.31 224 SER B C 1
ATOM 3662 O O . SER B 1 224 ? 13.125 -7.32 -17.312 1 97.31 224 SER B O 1
ATOM 3664 N N . GLY B 1 225 ? 12.602 -9.562 -17.344 1 96.81 225 GLY B N 1
ATOM 3665 C CA . GLY B 1 225 ? 11.188 -9.289 -17.562 1 96.81 225 GLY B CA 1
ATOM 3666 C C . GLY B 1 225 ? 10.539 -8.547 -16.406 1 96.81 225 GLY B C 1
ATOM 3667 O O . GLY B 1 225 ? 9.711 -7.66 -16.609 1 96.81 225 GLY B O 1
ATOM 3668 N N . VAL B 1 226 ? 10.891 -8.938 -15.195 1 96.38 226 VAL B N 1
ATOM 3669 C CA . VAL B 1 226 ? 10.336 -8.281 -14.016 1 96.38 226 VAL B CA 1
ATOM 3670 C C . VAL B 1 226 ? 10.742 -6.809 -14 1 96.38 226 VAL B C 1
ATOM 3672 O O . VAL B 1 226 ? 9.891 -5.926 -13.891 1 96.38 226 VAL B O 1
ATOM 3675 N N . PHE B 1 227 ? 12.031 -6.512 -14.195 1 96.31 227 PHE B N 1
ATOM 3676 C CA . PHE B 1 227 ? 12.516 -5.137 -14.203 1 96.31 227 PHE B CA 1
ATOM 3677 C C . PHE B 1 227 ? 11.875 -4.348 -15.344 1 96.31 227 PHE B C 1
ATOM 3679 O O . PHE B 1 227 ? 11.508 -3.186 -15.164 1 96.31 227 PHE B O 1
ATOM 3686 N N . ALA B 1 228 ? 11.805 -4.977 -16.453 1 97.06 228 ALA B N 1
ATOM 3687 C CA . ALA B 1 228 ? 11.211 -4.324 -17.609 1 97.06 228 ALA B CA 1
ATOM 3688 C C . ALA B 1 228 ? 9.773 -3.891 -17.328 1 97.06 228 ALA B C 1
ATOM 3690 O O . ALA B 1 228 ? 9.398 -2.746 -17.594 1 97.06 228 ALA B O 1
ATOM 3691 N N . ALA B 1 229 ? 8.992 -4.82 -16.797 1 96.44 229 ALA B N 1
ATOM 3692 C CA . ALA B 1 229 ? 7.598 -4.52 -16.484 1 96.44 229 ALA B CA 1
ATOM 3693 C C . ALA B 1 229 ? 7.5 -3.428 -15.414 1 96.44 229 ALA B C 1
ATOM 3695 O O . ALA B 1 229 ? 6.594 -2.592 -15.461 1 96.44 229 ALA B O 1
ATOM 3696 N N . MET B 1 230 ? 8.398 -3.416 -14.492 1 94.38 230 MET B N 1
ATOM 3697 C CA . MET B 1 230 ? 8.422 -2.387 -13.461 1 94.38 230 MET B CA 1
ATOM 3698 C C . MET B 1 230 ? 8.734 -1.02 -14.055 1 94.38 230 MET B C 1
ATOM 3700 O O . MET B 1 230 ? 8.172 -0.009 -13.625 1 94.38 230 MET B O 1
ATOM 3704 N N . ILE B 1 231 ? 9.609 -0.958 -14.961 1 94.44 231 ILE B N 1
ATOM 3705 C CA . ILE B 1 231 ? 9.945 0.293 -15.633 1 94.44 231 ILE B CA 1
ATOM 3706 C C . ILE B 1 231 ? 8.727 0.797 -16.406 1 94.44 231 ILE B C 1
ATOM 3708 O O . ILE B 1 231 ? 8.406 1.987 -16.359 1 94.44 231 ILE B O 1
ATOM 3712 N N . VAL B 1 232 ? 8.094 -0.128 -17.141 1 95.5 232 VAL B N 1
ATOM 3713 C CA . VAL B 1 232 ? 6.871 0.236 -17.859 1 95.5 232 VAL B CA 1
ATOM 3714 C C . VAL B 1 232 ? 5.855 0.822 -16.875 1 95.5 232 VAL B C 1
ATOM 3716 O O . VAL B 1 232 ? 5.254 1.865 -17.141 1 95.5 232 VAL B O 1
ATOM 3719 N N . LEU B 1 233 ? 5.723 0.166 -15.766 1 94.44 233 LEU B N 1
ATOM 3720 C CA . LEU B 1 233 ? 4.801 0.635 -14.734 1 94.44 233 LEU B CA 1
ATOM 3721 C C . LEU B 1 233 ? 5.207 2.016 -14.227 1 94.44 233 LEU B C 1
ATOM 3723 O O . LEU B 1 233 ? 4.355 2.881 -14.023 1 94.44 233 LEU B O 1
ATOM 3727 N N . ALA B 1 234 ? 6.465 2.213 -14.023 1 92.12 234 ALA B N 1
ATOM 3728 C CA . ALA B 1 234 ? 6.973 3.498 -13.547 1 92.12 234 ALA B CA 1
ATOM 3729 C C . ALA B 1 234 ? 6.672 4.609 -14.547 1 92.12 234 ALA B C 1
ATOM 3731 O O . ALA B 1 234 ? 6.27 5.711 -14.164 1 92.12 234 ALA B O 1
ATOM 3732 N N . VAL B 1 235 ? 6.883 4.336 -15.773 1 93.31 235 VAL B N 1
ATOM 3733 C CA . VAL B 1 235 ? 6.613 5.316 -16.812 1 93.31 235 VAL B CA 1
ATOM 3734 C C . VAL B 1 235 ? 5.129 5.676 -16.828 1 93.31 235 VAL B C 1
ATOM 3736 O O . VAL B 1 235 ? 4.77 6.852 -16.922 1 93.31 235 VAL B O 1
ATOM 3739 N N . VAL B 1 236 ? 4.309 4.672 -16.703 1 92.88 236 VAL B N 1
ATOM 3740 C CA . VAL B 1 236 ? 2.863 4.883 -16.672 1 92.88 236 VAL B CA 1
ATOM 3741 C C . VAL B 1 236 ? 2.49 5.723 -15.461 1 92.88 236 VAL B C 1
ATOM 3743 O O . VAL B 1 236 ? 1.717 6.676 -15.57 1 92.88 236 VAL B O 1
ATOM 3746 N N . ALA B 1 237 ? 3.043 5.355 -14.344 1 90.38 237 ALA B N 1
ATOM 3747 C CA . ALA B 1 237 ? 2.754 6.07 -13.102 1 90.38 237 ALA B CA 1
ATOM 3748 C C . ALA B 1 237 ? 3.184 7.531 -13.195 1 90.38 237 ALA B C 1
ATOM 3750 O O . ALA B 1 237 ? 2.449 8.43 -12.773 1 90.38 237 ALA B O 1
ATOM 3751 N N . LEU B 1 238 ? 4.344 7.805 -13.703 1 89.31 238 LEU B N 1
ATOM 3752 C CA . LEU B 1 238 ? 4.867 9.164 -13.836 1 89.31 238 LEU B CA 1
ATOM 3753 C C . LEU B 1 238 ? 4.043 9.961 -14.844 1 89.31 238 LEU B C 1
ATOM 3755 O O . LEU B 1 238 ? 3.775 11.148 -14.625 1 89.31 238 LEU B O 1
ATOM 3759 N N . ALA B 1 239 ? 3.727 9.336 -15.922 1 91.19 239 ALA B N 1
ATOM 3760 C CA . ALA B 1 239 ? 2.893 10 -16.922 1 91.19 239 ALA B CA 1
ATOM 3761 C C . ALA B 1 239 ? 1.534 10.375 -16.328 1 91.19 239 ALA B C 1
ATOM 3763 O O . ALA B 1 239 ? 1.041 11.484 -16.562 1 91.19 239 ALA B O 1
ATOM 3764 N N . ALA B 1 240 ? 0.964 9.469 -15.656 1 86.25 240 ALA B N 1
ATOM 3765 C CA . ALA B 1 240 ? -0.327 9.727 -15.023 1 86.25 240 ALA B CA 1
ATOM 3766 C C . ALA B 1 240 ? -0.219 10.844 -13.992 1 86.25 240 ALA B C 1
ATOM 3768 O O . ALA B 1 240 ? -1.104 11.703 -13.898 1 86.25 240 ALA B O 1
ATOM 3769 N N . ASP B 1 241 ? 0.81 10.797 -13.227 1 83.69 241 ASP B N 1
ATOM 3770 C CA . ASP B 1 241 ? 1.057 11.852 -12.242 1 83.69 241 ASP B CA 1
ATOM 3771 C C . ASP B 1 241 ? 1.19 13.211 -12.914 1 83.69 241 ASP B C 1
ATOM 3773 O O . ASP B 1 241 ? 0.661 14.211 -12.422 1 83.69 241 ASP B O 1
ATOM 3777 N N . PHE B 1 242 ? 1.908 13.266 -13.953 1 86.88 242 PHE B N 1
ATOM 3778 C CA . PHE B 1 242 ? 2.104 14.5 -14.703 1 86.88 242 PHE B CA 1
ATOM 3779 C C . PHE B 1 242 ? 0.771 15.039 -15.219 1 86.88 242 PHE B C 1
ATOM 3781 O O . PHE B 1 242 ? 0.489 16.234 -15.094 1 86.88 242 PHE B O 1
ATOM 3788 N N . LEU B 1 243 ? -0.005 14.18 -15.75 1 86.69 243 LEU B N 1
ATOM 3789 C CA . LEU B 1 243 ? -1.301 14.578 -16.297 1 86.69 243 LEU B CA 1
ATOM 3790 C C . LEU B 1 243 ? -2.223 15.07 -15.188 1 86.69 243 LEU B C 1
ATOM 3792 O O . LEU B 1 243 ? -2.936 16.062 -15.367 1 86.69 243 LEU B O 1
ATOM 3796 N N . LEU B 1 244 ? -2.197 14.375 -14.109 1 83.75 244 LEU B N 1
ATOM 3797 C CA . LEU B 1 244 ? -3.033 14.766 -12.977 1 83.75 244 LEU B CA 1
ATOM 3798 C C . LEU B 1 244 ? -2.613 16.125 -12.438 1 83.75 244 LEU B C 1
ATOM 3800 O O . LEU B 1 244 ? -3.465 16.953 -12.094 1 83.75 244 LEU B O 1
ATOM 3804 N N . THR B 1 245 ? -1.353 16.344 -12.32 1 84 245 THR B N 1
ATOM 3805 C CA . THR B 1 245 ? -0.836 17.625 -11.844 1 84 245 THR B CA 1
ATOM 3806 C C . THR B 1 245 ? -1.236 18.75 -12.781 1 84 245 THR B C 1
ATOM 3808 O O . THR B 1 245 ? -1.608 19.844 -12.336 1 84 245 THR B O 1
ATOM 3811 N N . ARG B 1 246 ? -1.181 18.562 -13.992 1 86.06 246 ARG B N 1
ATOM 3812 C CA . ARG B 1 246 ? -1.567 19.547 -14.992 1 86.06 246 ARG B CA 1
ATOM 3813 C C . ARG B 1 246 ? -3.057 19.875 -14.898 1 86.06 246 ARG B C 1
ATOM 3815 O O . ARG B 1 246 ? -3.457 21.031 -15.023 1 86.06 246 ARG B O 1
ATOM 3822 N N . LEU B 1 247 ? -3.803 18.844 -14.695 1 82.81 247 LEU B N 1
ATOM 3823 C CA . LEU B 1 247 ? -5.246 19.016 -14.562 1 82.81 247 LEU B CA 1
ATOM 3824 C C . LEU B 1 247 ? -5.586 19.812 -13.297 1 82.81 247 LEU B C 1
ATOM 3826 O O . LEU B 1 247 ? -6.477 20.656 -13.312 1 82.81 247 LEU B O 1
ATOM 3830 N N . GLU B 1 248 ? -4.918 19.422 -12.258 1 80.25 248 GLU B N 1
ATOM 3831 C CA . GLU B 1 248 ? -5.129 20.125 -10.992 1 80.25 248 GLU B CA 1
ATOM 3832 C C . GLU B 1 248 ? -4.801 21.609 -11.125 1 80.25 248 GLU B C 1
ATOM 3834 O O . GLU B 1 248 ? -5.523 22.453 -10.602 1 80.25 248 GLU B O 1
ATOM 3839 N N . LYS B 1 249 ? -3.723 21.953 -11.727 1 80.62 249 LYS B N 1
ATOM 3840 C CA . LYS B 1 249 ? -3.316 23.344 -11.922 1 80.62 249 LYS B CA 1
ATOM 3841 C C . LYS B 1 249 ? -4.359 24.109 -12.727 1 80.62 249 LYS B C 1
ATOM 3843 O O . LYS B 1 249 ? -4.617 25.281 -12.453 1 80.62 249 LYS B O 1
ATOM 3848 N N . ARG B 1 250 ? -4.969 23.5 -13.539 1 78.69 250 ARG B N 1
ATOM 3849 C CA . ARG B 1 250 ? -5.996 24.141 -14.352 1 78.69 250 ARG B CA 1
ATOM 3850 C C . ARG B 1 250 ? -7.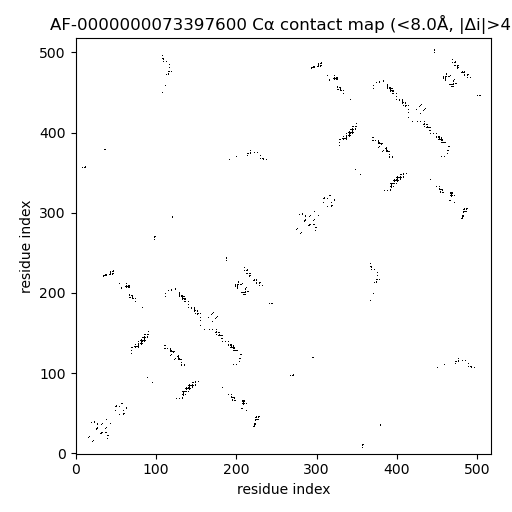273 24.359 -13.555 1 78.69 250 ARG B C 1
ATOM 3852 O O . ARG B 1 250 ? -7.945 25.375 -13.719 1 78.69 250 ARG B O 1
ATOM 3859 N N . LEU B 1 251 ? -7.578 23.406 -12.703 1 71.81 251 LEU B N 1
ATOM 3860 C CA . LEU B 1 251 ? -8.805 23.469 -11.922 1 71.81 251 LEU B CA 1
ATOM 3861 C C . LEU B 1 251 ? -8.641 24.422 -10.734 1 71.81 251 LEU B C 1
ATOM 3863 O O . LEU B 1 251 ? -9.617 25.031 -10.289 1 71.81 251 LEU B O 1
ATOM 3867 N N . LEU B 1 252 ? -7.441 24.438 -10.102 1 64.44 252 LEU B N 1
ATOM 3868 C CA . LEU B 1 252 ? -7.219 25.266 -8.922 1 64.44 252 LEU B CA 1
ATOM 3869 C C . LEU B 1 252 ? -6.832 26.688 -9.328 1 64.44 252 LEU B C 1
ATOM 3871 O O . LEU B 1 252 ? -6.512 27.516 -8.477 1 64.44 252 LEU B O 1
ATOM 3875 N N . LYS B 1 253 ? -6.754 26.969 -10.414 1 61.53 253 LYS B N 1
ATOM 3876 C CA . LYS B 1 253 ? -6.484 28.344 -10.852 1 61.53 253 LYS B CA 1
ATOM 3877 C C . LYS B 1 253 ? -7.445 29.328 -10.195 1 61.53 253 LYS B C 1
ATOM 3879 O O . LYS B 1 253 ? -7.113 30.5 -10.016 1 61.53 253 LYS B O 1
ATOM 3884 N N . TRP B 1 254 ? -8.516 28.797 -9.727 1 53.66 254 TRP B N 1
ATOM 3885 C CA . TRP B 1 254 ? -9.453 29.75 -9.133 1 53.66 254 TRP B CA 1
ATOM 3886 C C . TRP B 1 254 ? -9.039 30.094 -7.707 1 53.66 254 TRP B C 1
ATOM 3888 O O . TRP B 1 254 ? -9.57 31.047 -7.117 1 53.66 254 TRP B O 1
ATOM 3898 N N . ARG B 1 255 ? -8.25 29.172 -7.074 1 56.16 255 ARG B N 1
ATOM 3899 C CA . ARG B 1 255 ? -7.887 29.469 -5.695 1 56.16 255 ARG B CA 1
ATOM 3900 C C . ARG B 1 255 ? -6.887 30.625 -5.629 1 56.16 255 ARG B C 1
ATOM 3902 O O . ARG B 1 255 ? -5.836 30.578 -6.27 1 56.16 255 ARG B O 1
ATOM 3909 N N . PRO B 1 256 ? -7.262 31.703 -5.18 1 47.97 256 PRO B N 1
ATOM 3910 C CA . PRO B 1 256 ? -6.336 32.812 -5.012 1 47.97 256 PRO B CA 1
ATOM 3911 C C . PRO B 1 256 ? -5.047 32.438 -4.297 1 47.97 256 PRO B C 1
ATOM 3913 O O . PRO B 1 256 ? -5.059 31.516 -3.467 1 47.97 256 PRO B O 1
ATOM 3916 N N . ALA B 1 257 ? -3.912 32.406 -4.945 1 45 257 ALA B N 1
ATOM 3917 C CA . ALA B 1 257 ? -2.604 32.281 -4.316 1 45 257 ALA B CA 1
ATOM 3918 C C . ALA B 1 257 ? -2.645 32.719 -2.855 1 45 257 ALA B C 1
ATOM 3920 O O . ALA B 1 257 ? -3.191 33.75 -2.533 1 45 257 ALA B O 1
ATOM 3921 N N . ALA B 1 258 ? -2.861 31.719 -1.904 1 42.81 258 ALA B N 1
ATOM 3922 C CA . ALA B 1 258 ? -2.764 32.281 -0.554 1 42.81 258 ALA B CA 1
ATOM 3923 C C . ALA B 1 258 ? -1.741 33.406 -0.493 1 42.81 258 ALA B C 1
ATOM 3925 O O . ALA B 1 258 ? -0.597 33.219 -0.921 1 42.81 258 ALA B O 1
ATOM 3926 N N . PHE B 1 259 ? -2.037 34.594 -0.257 1 34.5 259 PHE B N 1
ATOM 3927 C CA . PHE B 1 259 ? -1.119 35.656 0.133 1 34.5 259 PHE B CA 1
ATOM 3928 C C . PHE B 1 259 ? -0.199 35.188 1.256 1 34.5 259 PHE B C 1
ATOM 3930 O O . PHE B 1 259 ? -0.604 34.406 2.109 1 34.5 259 PHE B O 1
#

Radius of gyration: 24.9 Å; Cα contacts (8 Å, |Δi|>4): 729; chains: 2; bounding box: 63×67×61 Å

Nearest PDB structures (foldseek):
  8w9m-assembly1_B  TM=7.482E-01  e=2.813E-07  Nostoc sp. PCC 7120 = FACHB-418
  8wm8-assembly1_A  TM=8.400E-01  e=2.067E-06  Nostoc sp. PCC 7120 = FACHB-418
  7ahd-assembly1_A  TM=6.341E-01  e=2.067E-06  Lactococcus lactis subsp. lactis
  7ahc-assembly1_B  TM=6.584E-01  e=3.844E-06  Lactococcus lactis subsp. lactis
  7ahd-assembly1_B  TM=6.285E-01  e=2.259E-06  Lactococcus lactis subsp. lactis

pLDDT: mean 88.01, std 12.45, range [33.66, 98.44]

InterPro domains:
  IPR000515 ABC transporter type 1, transmembrane domain MetI-like [PF00528] (79-252)
  IPR000515 ABC transporter type 1, transmembrane domain MetI-like [PS50928] (64-244)
  IPR000515 ABC transporter type 1, transmembrane domain MetI-like [cd06261] (65-239)
  IPR035906 MetI-like superfamily [G3DSA:1.10.3720.10] (58-253)
  IPR035906 MetI-like superfamily [SSF161098] (59-245)

Sequence (518 aa):
MRRRRQLIVGLRIAVLVVALGGWEIAARFKWIDPFFFSMPSLIAAQIQDWFVNGTSQGPLLLQVWVTLEETIAGFLIGSVAGIFCGIVLGRNKLLADVFGLYIQIANSIPRVVLGSIFVIALGLGMASKIALAVVMVFFVVFGNAFQGVREADRYLIANAQILGASRRQITTSVVIPSALSWILASLHVSFGFALVGAVVGEFLGSKQGIGLLISTAQGAFNASGVFAAMIVLAVVALAADFLLTRLEKRLLKWRPAAFMRRRRQLIVGLRIAVLVVALGGWEIAARFKWIDPFFFSMPSLIAAQIQDWFVNGTSQGPLLLQVWVTLEETIAGFLIGSVAGIFCGIVLGRNKLLADVFGLYIQIANSIPRVVLGSIFVIALGLGMASKIALAVVMVFFVVFGNAFQGVREADRYLIANAQILGASRRQITTSVVIPSALSWILASLHVSFGFALVGAVVGEFLGSKQGIGLLISTAQGAFNASGVFAAMIVLAVVALAADFLLTRLEKRLLKWRPAAF

Organism: Burkholderia thailandensis (strain ATCC 700388 / DSM 13276 / CCUG 48851 / CIP 106301 / E264) (NCBI:txid271848)

Solvent-accessible surface area (backbone atoms only — not comparable to full-atom values): 24491 Å² total; per-residue (Å²): 113,67,65,59,51,51,50,39,53,49,48,37,50,47,50,50,48,49,52,50,49,45,42,33,50,33,23,74,69,56,76,37,58,40,68,47,68,24,32,60,69,54,20,53,49,42,45,49,44,23,70,74,74,27,48,99,78,40,50,44,68,55,21,49,46,48,38,47,49,26,15,50,50,5,28,52,53,8,38,54,51,8,39,51,51,11,44,60,37,30,74,32,65,68,54,37,62,39,46,45,59,56,52,51,56,57,68,47,36,60,68,73,63,52,26,49,54,30,35,60,59,54,32,47,52,64,58,13,18,20,51,32,0,18,54,48,9,18,56,50,25,17,51,33,18,21,48,22,38,42,53,28,51,52,46,46,61,58,39,47,70,66,65,76,48,52,70,65,54,43,40,62,68,45,28,47,52,50,24,45,52,35,36,54,58,32,50,62,59,24,45,58,33,1,43,43,21,19,34,52,19,17,56,77,41,46,75,56,19,45,30,31,45,28,50,51,20,42,76,65,57,31,34,28,42,29,53,28,35,49,49,53,48,31,52,52,41,48,51,50,49,52,53,49,51,55,50,47,55,65,67,46,62,74,56,70,74,81,126,114,68,66,58,50,52,50,41,52,50,48,37,50,47,51,50,48,51,53,52,49,46,42,34,51,34,24,76,71,57,77,36,57,39,67,46,68,23,32,60,68,53,20,52,48,43,44,49,43,25,70,74,75,28,46,98,79,41,50,46,67,57,21,50,47,48,38,47,49,28,15,51,53,5,28,52,52,8,38,54,52,9,39,51,51,10,43,58,38,30,73,32,66,67,55,37,62,37,44,44,62,55,52,50,55,57,68,48,39,61,67,73,64,52,27,48,54,28,35,60,59,54,32,47,51,64,59,14,18,20,52,32,1,16,53,48,9,18,56,50,25,16,49,32,19,22,49,23,37,43,53,28,50,53,47,45,61,57,40,48,69,66,65,75,49,52,68,65,55,44,39,62,67,44,28,47,51,51,23,45,52,36,37,54,58,32,51,63,58,25,45,58,34,2,43,42,22,19,34,52,19,18,57,76,40,48,73,59,18,46,29,31,47,27,48,52,19,43,75,66,58,31,36,28,42,29,54,28,35,49,50,54,49,31,51,51,40,48,49,50,49,52,52,49,51,54,50,47,56,64,67,48,63,74,56,68,74,81,126

Foldseek 3Di:
DVVVVVVVVVVVVVVVCCVQVVQQVCCVVPVDPCLQANHPVLLVVLLVCCCPVNDPLGHPVVQAVLLVVLLVLLLVLLLVLLLVLLQVQLVDPVSCVVCVVVLVVVVVDDLLVVLLVLCVVPNAESRSLSVSLSVQLNSLLNVLLNVLQNVLVVVLVVCVVPDVDDSVCSCVPPSVVSSVVSNLVSSLVSSVSSSVSNLSSVCSHHSGHLNVQLNVCVVVSNNSSNVNSVVVSVVSVVVVSVVSVVVSCVVCVVPPPPD/DVVVVVVVVVVVVVVVCCVQVVQQVCCVVPVDPCLQANHPVLLVVLLVCCCPVNDPLGHPVVQAVLLVVLLVLLLVLLLVLLLVLLQVQLVDPVSCVVCVVVLVVVVVDDLLVCLLVLCVVPNAESRSLSVSLSVQLNSLLNVLLNVLQNVLVVVLVVCVVPDVDDSVCSCVPPSVVSSVVSNLVSSLVSSVSSSVSNLSSVCSHHSGHLNVQLNVCVVVSNNSSNVNSVVVSVVSVVVVSVVSVVVSCVVCVVPPPPD